Protein AF-A0A2V2WV82-F1 (afdb_monomer_lite)

InterPro domains:
  IPR016574 Nicalin [PTHR31826] (15-472)

Radius of gyration: 30.74 Å; chains: 1; bounding box: 104×44×92 Å

Foldseek 3Di:
DDPVVVVVVVVDPDQEEEAADELADCVVLVVCLVDVLPDDDPHYYHYDHCPDPQVVVVVVCVVPDDPQWDKDKDWFDDPVRFAWDKDLWFKKKKKKKKKWFFEPPDDPPDQAAEEEEEFELAAQGPFLQAQFLFSLLSVLLLLLLLLVVLVVSLVLLPPPPPVPDDDRDGIHMYMYMYIHCQLQVPVSVLVVVVPDDPVVLVSYLEYEYEHALFDDPCPADDVPPPDPDDDLAAEKEKEAEPQLCPDPSVVVLVVLLVVLCVVLRHRYDYDYDHDDPVDSHDQGPNVSVVVVPRHYIYMHSYPDGDSSSNNGRSHNQDDCVLVVVVPPDPPVDQPSRLVSSLSVSLSVSQSSCVSSVHDRPPDPDRPPCSSVSSVVSSNLSSVFSCHRLAPSRPRVVVNSVVSQVSSCVSNVVRVPGPRMDMDIDMDIDIDRRPPDIDIDDSDIDMDMDIDGHPVVVVVVVVVVVVVVLVVCCVPPNDVVSCCVPPVVPDPDDDDDDD

pLDDT: mean 80.22, std 15.93, range [32.81, 98.56]

Organism: Trypanosoma cruzi (NCBI:txid5693)

Sequence (498 aa):
MTTGQWEMLQELPVRGIVVALSPVDTHNENFFQYYLARGIMRFPVYFLPQDGVAARRLTETLKTLNASEYAVISVGESEKAVAPVTSNAVMSISLYASLNFRPKGVKKSSEVPRVLITASFDTLGVAPSASTTGGASGVAAALELWRRFNAGASLMADSKGDETSEPPSLPFGFSVLLGNTARFNYVGTSKWIASREEGEIDQYQLVICLDELLLSDTDGDDPESENGNNNDATSLFMHADESFAKSPQFAVVKETAEATAARHGIALTVLSARTNYHHYDVQFEHEVLGHVQIPAVTFSSVRTYRVDQAFRGGRAPIPLSSINHTAGTISSKMPNILVALNRRVEFVYAFARAILGHSPANGTGAWVGSAAYMMGQLRHASELQRGPVFSEGAGSLKYAETLEAHMKSSAATFASRHAVSTSVSVSTFRLKLPGVVLLGPYDQVMSLFVSKTLIVELALLVVALVSVGIFALLEFGAEKTGRLLFDEFAPSLPGKEA

Secondary structure (DSSP, 8-state):
--HHHHHHHHHS--S-EEEEEPSS--HHHHHHHHHHTTS--SS-EEEEETTSHHHHHHHHHHHH--TT-EEEEEESSSHHHHSPEEE-EEEEEEEEEEEEE--TT--TTS---EEEEEEE----SS-TTS---TTHHHHHHHHHHHHHHHHHHHHHHHS---TTTSPPPPPEEEEEEEES-GGGTTHHHHHHHHTS-HHHHTTEEEEEEEE-----TTSSS-TT-------SSEEEEEEEEHHHHTSHHHHHHHHHHHHHHHHTTEEEEEEEE---TTSS---SHHHHHHHTT--EEEEES-SS--S-GGGTT--PPPPGGGTGGGSSS------HHHHHHHHHHHHHHHHHHHHTTPPP-TT----TTHHHHHHHHHHHHHHS---SSGGGGHHHHHHHHHHHHHHHHHHHTT--STTEEEEEEEEEEEEE-TT--EEE-----EEEEEE--HHHHHHHHHHHHHHHHHHHHHHH-HHHHHHHHHGGGS--------

Structure (mmCIF, N/CA/C/O backbone):
data_AF-A0A2V2WV82-F1
#
_entry.id   AF-A0A2V2WV82-F1
#
loop_
_atom_site.group_PDB
_atom_site.id
_atom_site.type_symbol
_atom_site.label_atom_id
_atom_site.label_alt_id
_atom_site.label_comp_id
_atom_site.label_asym_id
_atom_site.label_entity_id
_atom_site.label_seq_id
_atom_site.pdbx_PDB_ins_code
_atom_site.Cartn_x
_atom_site.Cartn_y
_atom_site.Cartn_z
_atom_site.occupancy
_atom_site.B_iso_or_equiv
_atom_site.auth_seq_id
_atom_site.auth_comp_id
_atom_site.auth_asym_id
_atom_site.auth_atom_id
_atom_site.pdbx_PDB_model_num
ATOM 1 N N . MET A 1 1 ? 1.820 -11.646 -24.074 1.00 72.81 1 MET A N 1
ATOM 2 C CA . MET A 1 1 ? 2.923 -12.618 -24.261 1.00 72.81 1 MET A CA 1
ATOM 3 C C . MET A 1 1 ? 2.484 -13.961 -23.688 1.00 72.81 1 MET A C 1
ATOM 5 O O . MET A 1 1 ? 1.924 -13.950 -22.598 1.00 72.81 1 MET A O 1
ATOM 9 N N . THR A 1 2 ? 2.676 -15.082 -24.381 1.00 82.44 2 THR A N 1
ATOM 10 C CA . THR A 1 2 ? 2.452 -16.437 -23.830 1.00 82.44 2 THR A CA 1
ATOM 11 C C . THR A 1 2 ? 3.776 -17.110 -23.459 1.00 82.44 2 THR A C 1
ATOM 13 O O . THR A 1 2 ? 4.836 -16.680 -23.914 1.00 82.44 2 THR A O 1
ATOM 16 N N . THR A 1 3 ? 3.732 -18.186 -22.666 1.00 80.94 3 THR A N 1
ATOM 17 C CA . THR A 1 3 ? 4.928 -18.972 -22.301 1.00 80.94 3 THR A CA 1
ATOM 18 C C . THR A 1 3 ? 5.682 -19.489 -23.526 1.00 80.94 3 THR A C 1
ATOM 20 O O . THR A 1 3 ? 6.889 -19.294 -23.614 1.00 80.94 3 THR A O 1
ATOM 23 N N . GLY A 1 4 ? 4.979 -20.026 -24.529 1.00 83.75 4 GLY A N 1
ATOM 24 C CA . GLY A 1 4 ? 5.619 -20.477 -25.770 1.00 83.75 4 GLY A CA 1
ATOM 25 C C . GLY A 1 4 ? 6.266 -19.335 -26.565 1.00 83.75 4 GLY A C 1
ATOM 26 O O . GLY A 1 4 ? 7.372 -19.484 -27.072 1.00 83.75 4 GLY A O 1
ATOM 27 N N . GLN A 1 5 ? 5.631 -18.155 -26.623 1.00 84.94 5 GLN A N 1
ATOM 28 C CA . GLN A 1 5 ? 6.236 -16.973 -27.260 1.00 84.94 5 GLN A CA 1
ATOM 29 C C . GLN A 1 5 ? 7.512 -16.523 -26.542 1.00 84.94 5 GLN A C 1
ATOM 31 O O . GLN A 1 5 ? 8.455 -16.068 -27.184 1.00 84.94 5 GLN A O 1
ATOM 36 N N . TRP A 1 6 ? 7.535 -16.639 -25.217 1.00 84.38 6 TRP A N 1
ATOM 37 C CA . TRP A 1 6 ? 8.693 -16.305 -24.403 1.00 84.38 6 TRP A CA 1
ATOM 38 C C . TRP A 1 6 ? 9.858 -17.267 -24.619 1.00 84.38 6 TRP A C 1
ATOM 40 O O . TRP A 1 6 ? 10.980 -16.811 -24.823 1.00 84.38 6 TRP A O 1
ATOM 50 N N . GLU A 1 7 ? 9.594 -18.572 -24.646 1.00 84.12 7 GLU A N 1
ATOM 51 C CA . GLU A 1 7 ? 10.600 -19.596 -24.949 1.00 84.12 7 GLU A CA 1
ATOM 52 C C . GLU A 1 7 ? 11.197 -19.390 -26.344 1.00 84.12 7 GLU A C 1
ATOM 54 O O . GLU A 1 7 ? 12.414 -19.279 -26.477 1.00 84.12 7 GLU A O 1
ATOM 59 N N . MET A 1 8 ? 10.353 -19.192 -27.363 1.00 85.81 8 MET A N 1
ATOM 60 C CA . MET A 1 8 ? 10.815 -18.875 -28.720 1.00 85.81 8 MET A CA 1
ATOM 61 C C . MET A 1 8 ? 11.674 -17.608 -28.760 1.00 85.81 8 MET A C 1
ATOM 63 O O . MET A 1 8 ? 12.677 -17.548 -29.466 1.00 85.81 8 MET A O 1
ATOM 67 N N . LEU A 1 9 ? 11.294 -16.574 -28.008 1.00 85.12 9 LEU A N 1
ATOM 68 C CA . LEU A 1 9 ? 12.052 -15.330 -27.965 1.00 85.12 9 LEU A CA 1
ATOM 69 C C . LEU A 1 9 ? 13.426 -15.534 -27.309 1.00 85.12 9 LEU A C 1
ATOM 71 O O . LEU A 1 9 ? 14.401 -14.942 -27.768 1.00 85.12 9 LEU A O 1
ATOM 75 N N . GLN A 1 10 ? 13.529 -16.395 -26.291 1.00 82.75 10 GLN A N 1
ATOM 76 C CA . GLN A 1 10 ? 14.809 -16.751 -25.671 1.00 82.75 10 GLN A CA 1
ATOM 77 C C . GLN A 1 10 ? 15.756 -17.523 -26.601 1.00 82.75 10 GLN A C 1
ATOM 79 O O . GLN A 1 10 ? 16.967 -17.490 -26.378 1.00 82.75 10 GLN A O 1
ATOM 84 N N . GLU A 1 11 ? 15.231 -18.205 -27.621 1.00 86.00 11 GLU A N 1
ATOM 85 C CA . GLU A 1 11 ? 16.030 -18.915 -28.631 1.00 86.00 11 GLU A CA 1
ATOM 86 C C . GLU A 1 11 ? 16.573 -17.990 -29.730 1.00 86.00 11 GLU A C 1
ATOM 88 O O . GLU A 1 11 ? 17.559 -18.313 -30.397 1.00 86.00 11 GLU A O 1
ATOM 93 N N . LEU A 1 12 ? 15.957 -16.821 -29.922 1.00 86.94 12 LEU A N 1
ATOM 94 C CA . LEU A 1 12 ? 16.414 -15.828 -30.888 1.00 86.94 12 LEU A CA 1
ATOM 95 C C . LEU A 1 12 ? 17.657 -15.076 -30.364 1.00 86.94 12 LEU A C 1
ATOM 97 O O . LEU A 1 12 ? 17.810 -14.892 -29.155 1.00 86.94 12 LEU A O 1
ATOM 101 N N . PRO A 1 13 ? 18.538 -14.561 -31.249 1.00 86.62 13 PRO A N 1
ATOM 102 C CA . PRO A 1 13 ? 19.720 -13.777 -30.869 1.00 86.62 13 PRO A CA 1
ATOM 103 C C . PRO A 1 13 ? 19.347 -12.343 -30.434 1.00 86.62 13 PRO A C 1
ATOM 105 O O . PRO A 1 13 ? 19.833 -11.347 -30.977 1.00 86.62 13 PRO A O 1
ATOM 108 N N . VAL A 1 14 ? 18.438 -12.230 -29.466 1.00 85.38 14 VAL A N 1
ATOM 109 C CA . VAL A 1 14 ? 17.887 -10.977 -28.950 1.00 85.38 14 VAL A CA 1
ATOM 110 C C . VAL A 1 14 ? 18.873 -10.351 -27.965 1.00 85.38 14 VAL A C 1
ATOM 112 O O . VAL A 1 14 ? 19.308 -10.988 -27.009 1.00 85.38 14 VAL A O 1
ATOM 115 N N . ARG A 1 15 ? 19.215 -9.074 -28.180 1.00 84.81 15 ARG A N 1
ATOM 116 C CA . ARG A 1 15 ? 20.082 -8.302 -27.266 1.00 84.81 15 ARG A CA 1
ATOM 117 C C . ARG A 1 15 ? 19.323 -7.615 -26.127 1.00 84.81 15 ARG A C 1
ATOM 119 O O . ARG A 1 15 ? 19.947 -7.153 -25.181 1.00 84.81 15 ARG A O 1
ATOM 126 N N . GLY A 1 16 ? 17.999 -7.536 -26.220 1.00 86.56 16 GLY A N 1
ATOM 127 C CA . GLY A 1 16 ? 17.115 -6.946 -25.220 1.00 86.56 16 GLY A CA 1
ATOM 128 C C . GLY A 1 16 ? 15.677 -6.878 -25.724 1.00 86.56 16 GLY A C 1
ATOM 129 O O . GLY A 1 16 ? 15.434 -6.969 -26.928 1.00 86.56 16 GLY A O 1
ATOM 130 N N . ILE A 1 17 ? 14.726 -6.715 -24.806 1.00 87.56 17 ILE A N 1
ATOM 131 C CA . ILE A 1 17 ? 13.298 -6.597 -25.131 1.00 87.56 17 ILE A CA 1
ATOM 132 C C . ILE A 1 17 ? 12.782 -5.251 -24.665 1.00 87.56 17 ILE A C 1
ATOM 134 O O . ILE A 1 17 ? 13.099 -4.807 -23.566 1.00 87.56 17 ILE A O 1
ATOM 138 N N . VAL A 1 18 ? 11.922 -4.647 -25.476 1.00 87.62 18 VAL A N 1
ATOM 139 C CA . VAL A 1 18 ? 11.104 -3.509 -25.072 1.00 87.62 18 VAL A CA 1
ATOM 140 C C . VAL A 1 18 ? 9.661 -3.974 -24.900 1.00 87.62 18 VAL A C 1
ATOM 142 O O . VAL A 1 18 ? 9.064 -4.524 -25.823 1.00 87.62 18 VAL A O 1
ATOM 145 N N . VAL A 1 19 ? 9.107 -3.762 -23.711 1.00 87.31 19 VAL A N 1
ATOM 146 C CA . VAL A 1 19 ? 7.766 -4.191 -23.314 1.00 87.31 19 VAL A CA 1
ATOM 147 C C . VAL A 1 19 ? 6.905 -2.957 -23.100 1.00 87.31 19 VAL A C 1
ATOM 149 O O . VAL A 1 19 ? 7.187 -2.141 -22.225 1.00 87.31 19 VAL A O 1
ATOM 152 N N . ALA A 1 20 ? 5.832 -2.831 -23.875 1.00 82.62 20 ALA A N 1
ATOM 153 C CA . ALA A 1 20 ? 4.812 -1.826 -23.615 1.00 82.62 20 ALA A CA 1
ATOM 154 C C . ALA A 1 20 ? 3.900 -2.295 -22.468 1.00 82.62 20 ALA A C 1
ATOM 156 O O . ALA A 1 20 ? 3.264 -3.348 -22.564 1.00 82.62 20 ALA A O 1
ATOM 157 N N . LEU A 1 21 ? 3.844 -1.511 -21.394 1.00 81.25 21 LEU A N 1
ATOM 158 C CA . LEU A 1 21 ? 2.928 -1.687 -20.274 1.00 81.25 21 LEU A CA 1
ATOM 159 C C . LEU A 1 21 ? 1.636 -0.939 -20.567 1.00 81.25 21 LEU A C 1
ATOM 161 O O . LEU A 1 21 ? 1.647 0.281 -20.750 1.00 81.25 21 LEU A O 1
ATOM 165 N N . SER A 1 22 ? 0.529 -1.670 -20.638 1.00 75.31 22 SER A N 1
ATOM 166 C CA . SER A 1 22 ? -0.766 -1.062 -20.893 1.00 75.31 22 SER A CA 1
ATOM 167 C C . SER A 1 22 ? -1.314 -0.403 -19.628 1.00 75.31 22 SER A C 1
ATOM 169 O O . SER A 1 22 ? -1.215 -0.986 -18.550 1.00 75.31 22 SER A O 1
ATOM 171 N N . PRO A 1 23 ? -1.956 0.773 -19.735 1.00 66.50 23 PRO A N 1
ATOM 172 C CA . PRO A 1 23 ? -2.660 1.366 -18.605 1.00 66.50 23 PRO A CA 1
ATOM 173 C C . PRO A 1 23 ? -3.958 0.624 -18.253 1.00 66.50 23 PRO A C 1
ATOM 175 O O . PRO A 1 23 ? -4.566 0.948 -17.240 1.00 66.50 23 PRO A O 1
ATOM 178 N N . VAL A 1 24 ? -4.415 -0.319 -19.087 1.00 68.62 24 VAL A N 1
ATOM 179 C CA . VAL A 1 24 ? -5.686 -1.043 -18.899 1.00 68.62 24 VAL A CA 1
ATOM 180 C C . VAL A 1 24 ? -5.527 -2.562 -18.854 1.00 68.62 24 VAL A C 1
ATOM 182 O O . VAL A 1 24 ? -6.368 -3.231 -18.265 1.00 68.62 24 VAL A O 1
ATOM 185 N N . ASP A 1 25 ? -4.463 -3.097 -19.453 1.00 74.75 25 ASP A N 1
ATOM 186 C CA . ASP A 1 25 ? -4.185 -4.532 -19.529 1.00 74.75 25 ASP A CA 1
ATOM 187 C C . ASP A 1 25 ? -2.906 -4.891 -18.752 1.00 74.75 25 ASP A C 1
ATOM 189 O O . ASP A 1 25 ? -1.791 -4.511 -19.120 1.00 74.75 25 ASP A O 1
ATOM 193 N N . THR A 1 26 ? -3.069 -5.650 -17.669 1.00 74.12 26 THR A N 1
ATOM 194 C CA . THR A 1 26 ? -1.971 -6.108 -16.808 1.00 74.12 26 THR A CA 1
ATOM 195 C C . THR A 1 26 ? -1.342 -7.420 -17.272 1.00 74.12 26 THR A C 1
ATOM 197 O O . THR A 1 26 ? -0.397 -7.882 -16.637 1.00 74.12 26 THR A O 1
ATOM 200 N N . HIS A 1 27 ? -1.790 -8.025 -18.381 1.00 78.69 27 HIS A N 1
ATOM 201 C CA . HIS A 1 27 ? -1.324 -9.342 -18.835 1.00 78.69 27 HIS A CA 1
ATOM 202 C C . HIS A 1 27 ? 0.199 -9.423 -18.960 1.00 78.69 27 HIS A C 1
ATOM 204 O O . HIS A 1 27 ? 0.832 -10.325 -18.416 1.00 78.69 27 HIS A O 1
ATOM 210 N N . ASN A 1 28 ? 0.812 -8.464 -19.662 1.00 80.12 28 ASN A N 1
ATOM 211 C CA . ASN A 1 28 ? 2.266 -8.448 -19.830 1.00 80.12 28 ASN A CA 1
ATOM 212 C C . ASN A 1 28 ? 2.986 -8.176 -18.506 1.00 80.12 28 ASN A C 1
ATOM 214 O O . ASN A 1 28 ? 4.024 -8.777 -18.255 1.00 80.12 28 ASN A O 1
ATOM 218 N N . GLU A 1 29 ? 2.443 -7.297 -17.664 1.00 80.12 29 GLU A N 1
ATOM 219 C CA . GLU A 1 29 ? 3.012 -7.026 -16.348 1.00 80.12 29 GLU A CA 1
ATOM 220 C C . GLU A 1 29 ? 3.033 -8.311 -15.509 1.00 80.12 29 GLU A C 1
ATOM 222 O O . GLU A 1 29 ? 4.116 -8.776 -15.164 1.00 80.12 29 GLU A O 1
ATOM 227 N N . ASN A 1 30 ? 1.880 -8.955 -15.311 1.00 79.25 30 ASN A N 1
ATOM 228 C CA . ASN A 1 30 ? 1.734 -10.218 -14.578 1.00 79.25 30 ASN A CA 1
ATOM 229 C C . ASN A 1 30 ? 2.634 -11.331 -15.137 1.00 79.25 30 ASN A C 1
ATOM 231 O O . ASN A 1 30 ? 3.265 -12.070 -14.379 1.00 79.25 30 ASN A O 1
ATOM 235 N N . PHE A 1 31 ? 2.729 -11.433 -16.466 1.00 82.44 31 PHE A N 1
ATOM 236 C CA . PHE A 1 31 ? 3.629 -12.371 -17.129 1.00 82.44 31 PHE A CA 1
ATOM 237 C C . PHE A 1 31 ? 5.082 -12.135 -16.700 1.00 82.44 31 PHE A C 1
ATOM 239 O O . PHE A 1 31 ? 5.754 -13.053 -16.235 1.00 82.44 31 PHE A O 1
ATOM 246 N N . PHE A 1 32 ? 5.578 -10.900 -16.800 1.00 84.62 32 PHE A N 1
ATOM 247 C CA . PHE A 1 32 ? 6.957 -10.602 -16.423 1.00 84.62 32 PHE A CA 1
ATOM 248 C C . PHE A 1 32 ? 7.200 -10.706 -14.915 1.00 84.62 32 PHE A C 1
ATOM 250 O O . PHE A 1 32 ? 8.285 -11.144 -14.541 1.00 84.62 32 PHE A O 1
ATOM 257 N N . GLN A 1 33 ? 6.217 -10.402 -14.059 1.00 82.06 33 GLN A N 1
ATOM 258 C CA . GLN A 1 33 ? 6.317 -10.639 -12.610 1.00 82.06 33 GLN A CA 1
ATOM 259 C C . GLN A 1 33 ? 6.605 -12.117 -12.323 1.00 82.06 33 GLN A C 1
ATOM 261 O O . GLN A 1 33 ? 7.569 -12.439 -11.629 1.00 82.06 33 GLN A O 1
ATOM 266 N N . TYR A 1 34 ? 5.835 -13.022 -12.941 1.00 79.88 34 TYR A N 1
ATOM 267 C CA . TYR A 1 34 ? 5.984 -14.470 -12.777 1.00 79.88 34 TYR A CA 1
ATOM 268 C C . TYR A 1 34 ? 7.402 -14.964 -13.116 1.00 79.88 34 TYR A C 1
ATOM 270 O O . TYR A 1 34 ? 7.961 -15.778 -12.375 1.00 79.88 34 TYR A O 1
ATOM 278 N N . TYR A 1 35 ? 7.980 -14.498 -14.231 1.00 81.31 35 TYR A N 1
ATOM 279 C CA . TYR A 1 35 ? 9.305 -14.942 -14.686 1.00 81.31 35 TYR A CA 1
ATOM 280 C C . TYR A 1 35 ? 10.449 -14.263 -13.930 1.00 81.31 35 TYR A C 1
ATOM 282 O O . TYR A 1 35 ? 11.394 -14.944 -13.529 1.00 81.31 35 TYR A O 1
ATOM 290 N N . LEU A 1 36 ? 10.357 -12.950 -13.689 1.00 81.88 36 LEU A N 1
ATOM 291 C CA . LEU A 1 36 ? 11.377 -12.191 -12.957 1.00 81.88 36 LEU A CA 1
ATOM 292 C C . LEU A 1 36 ? 11.488 -12.633 -11.495 1.00 81.88 36 LEU A C 1
ATOM 294 O O . LEU A 1 36 ? 12.580 -12.609 -10.935 1.00 81.88 36 LEU A O 1
ATOM 298 N N . ALA A 1 37 ? 10.390 -13.086 -10.888 1.00 79.31 37 ALA A N 1
ATOM 299 C CA . ALA A 1 37 ? 10.399 -13.608 -9.526 1.00 79.31 37 ALA A CA 1
ATOM 300 C C . ALA A 1 37 ? 11.091 -14.975 -9.387 1.00 79.31 37 ALA A C 1
ATOM 302 O O . ALA A 1 37 ? 11.467 -15.354 -8.281 1.00 79.31 37 ALA A O 1
ATOM 303 N N . ARG A 1 38 ? 11.243 -15.743 -10.477 1.00 78.25 38 ARG A N 1
ATOM 304 C CA . ARG A 1 38 ? 11.698 -17.146 -10.418 1.00 78.25 38 ARG A CA 1
ATOM 305 C C . ARG A 1 38 ? 12.994 -17.440 -11.164 1.00 78.25 38 ARG A C 1
ATOM 307 O O . ARG A 1 38 ? 13.481 -18.568 -11.093 1.00 78.25 38 ARG A O 1
ATOM 314 N N . GLY A 1 39 ? 13.556 -16.475 -11.884 1.00 77.25 39 GLY A N 1
ATOM 315 C CA . GLY A 1 39 ? 14.720 -16.732 -12.721 1.00 77.25 39 GLY A CA 1
ATOM 316 C C . GLY A 1 39 ? 15.548 -15.500 -13.044 1.00 77.25 39 GLY A C 1
ATOM 317 O O . GLY A 1 39 ? 15.113 -14.359 -12.919 1.00 77.25 39 GLY A O 1
ATOM 318 N N . ILE A 1 40 ? 16.773 -15.763 -13.496 1.00 78.31 40 ILE A N 1
ATOM 319 C CA . ILE A 1 40 ? 17.687 -14.742 -14.002 1.00 78.31 40 ILE A CA 1
ATOM 320 C C . ILE A 1 40 ? 17.415 -14.548 -15.493 1.00 78.31 40 ILE A C 1
ATOM 322 O O . ILE A 1 40 ? 17.443 -15.501 -16.276 1.00 78.31 40 ILE A O 1
ATOM 326 N N . MET A 1 41 ? 17.194 -13.301 -15.893 1.00 77.81 41 MET A N 1
ATOM 327 C CA . MET A 1 41 ? 17.006 -12.928 -17.292 1.00 77.81 41 MET A CA 1
ATOM 328 C C . MET A 1 41 ? 18.359 -12.812 -17.992 1.00 77.81 41 MET A C 1
ATOM 330 O O . MET A 1 41 ? 19.281 -12.187 -17.473 1.00 77.81 41 MET A O 1
ATOM 334 N N . ARG A 1 42 ? 18.480 -13.404 -19.184 1.00 79.62 42 ARG A N 1
ATOM 335 C CA . ARG A 1 42 ? 19.740 -13.426 -19.955 1.00 79.62 42 ARG A CA 1
ATOM 336 C C . ARG A 1 42 ? 20.003 -12.149 -20.751 1.00 79.62 42 ARG A C 1
ATOM 338 O O . ARG A 1 42 ? 21.122 -11.928 -21.198 1.00 79.62 42 ARG A O 1
ATOM 345 N N . PHE A 1 43 ? 18.980 -11.330 -20.938 1.00 82.56 43 PHE A N 1
ATOM 346 C CA . PHE A 1 43 ? 19.036 -10.061 -21.651 1.00 82.56 43 PHE A CA 1
ATOM 347 C C . PHE A 1 43 ? 18.198 -9.019 -20.894 1.00 82.56 43 PHE A C 1
ATOM 349 O O . PHE A 1 43 ? 17.283 -9.389 -20.149 1.00 82.56 43 PHE A O 1
ATOM 356 N N . PRO A 1 44 ? 18.490 -7.719 -21.061 1.00 83.38 44 PRO A N 1
ATOM 357 C CA . PRO A 1 44 ? 17.726 -6.656 -20.425 1.00 83.38 44 PRO A CA 1
ATOM 358 C C . PRO A 1 44 ? 16.289 -6.586 -20.958 1.00 83.38 44 PRO A C 1
ATOM 360 O O . PRO A 1 44 ? 16.032 -6.775 -22.151 1.00 83.38 44 PRO A O 1
ATOM 363 N N . VAL A 1 45 ? 15.357 -6.272 -20.058 1.00 86.69 45 VAL A N 1
ATOM 364 C CA . VAL A 1 45 ? 13.951 -6.000 -20.374 1.00 86.69 45 VAL A CA 1
ATOM 365 C C . VAL A 1 45 ? 13.643 -4.560 -19.992 1.00 86.69 45 VAL A C 1
ATOM 367 O O . VAL A 1 45 ? 13.791 -4.169 -18.838 1.00 86.69 45 VAL A O 1
ATOM 370 N N . TYR A 1 46 ? 13.222 -3.772 -20.973 1.00 87.06 46 TYR A N 1
ATOM 371 C CA . TYR A 1 46 ? 12.899 -2.362 -20.822 1.00 87.06 46 TYR A CA 1
ATOM 372 C C . TYR A 1 46 ? 11.389 -2.181 -20.854 1.00 87.06 46 TYR A C 1
ATOM 374 O O . TYR A 1 46 ? 10.740 -2.527 -21.839 1.00 87.06 46 TYR A O 1
ATOM 382 N N . PHE A 1 47 ? 10.828 -1.611 -19.795 1.00 87.38 47 PHE A N 1
ATOM 383 C CA . PHE A 1 47 ? 9.401 -1.332 -19.711 1.00 87.38 47 PHE A CA 1
ATOM 384 C C . PHE A 1 47 ? 9.104 0.097 -20.161 1.00 87.38 47 PHE A C 1
ATOM 386 O O . PHE A 1 47 ? 9.746 1.048 -19.718 1.00 87.38 47 PHE A O 1
ATOM 393 N N . LEU A 1 48 ? 8.113 0.252 -21.037 1.00 86.75 48 LEU A N 1
ATOM 394 C CA . LEU A 1 48 ? 7.628 1.539 -21.523 1.00 86.75 48 LEU A CA 1
ATOM 395 C C . LEU A 1 48 ? 6.132 1.666 -21.236 1.00 86.75 48 LEU A C 1
ATOM 397 O O . LEU A 1 48 ? 5.381 0.780 -21.635 1.00 86.75 48 LEU A O 1
ATOM 401 N N . PRO A 1 49 ? 5.656 2.771 -20.646 1.00 83.00 49 PRO A N 1
ATOM 402 C CA . PRO A 1 49 ? 4.225 3.059 -20.608 1.00 83.00 49 PRO A CA 1
ATOM 403 C C . PRO A 1 49 ? 3.670 3.144 -22.038 1.00 83.00 49 PRO A C 1
ATOM 405 O O . PRO A 1 49 ? 4.204 3.899 -22.856 1.00 83.00 49 PRO A O 1
ATOM 408 N N . GLN A 1 50 ? 2.629 2.371 -22.360 1.00 80.19 50 GLN A N 1
ATOM 409 C CA . GLN A 1 50 ? 2.055 2.268 -23.711 1.00 80.19 50 GLN A CA 1
ATOM 410 C C . GLN A 1 50 ? 1.526 3.616 -24.232 1.00 80.19 50 GLN A C 1
ATOM 412 O O . GLN A 1 50 ? 1.614 3.909 -25.423 1.00 80.19 50 GLN A O 1
ATOM 417 N N . ASP A 1 51 ? 0.991 4.445 -23.342 1.00 76.56 51 ASP A N 1
ATOM 418 C CA . ASP A 1 51 ? 0.516 5.808 -23.597 1.00 76.56 51 ASP A CA 1
ATOM 419 C C . ASP A 1 51 ? 1.641 6.866 -23.558 1.00 76.56 51 ASP A C 1
ATOM 421 O O . ASP A 1 51 ? 1.467 8.023 -23.975 1.00 76.56 51 ASP A O 1
ATOM 425 N N . GLY A 1 52 ? 2.834 6.457 -23.129 1.00 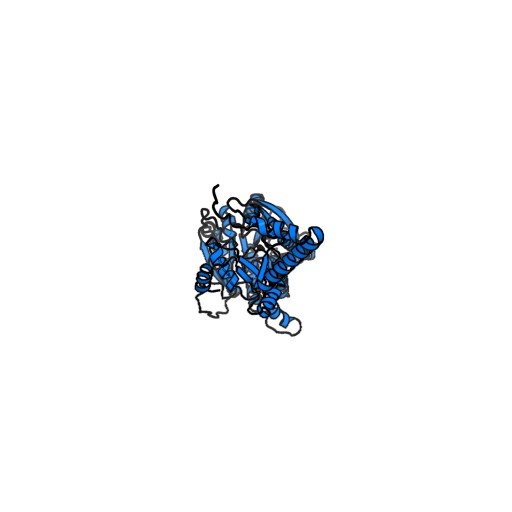80.56 52 GLY A N 1
ATOM 426 C CA . GLY A 1 52 ? 4.025 7.283 -23.050 1.00 80.56 52 GLY A CA 1
ATOM 427 C C . GLY A 1 52 ? 4.495 7.803 -24.410 1.00 80.56 52 GLY A C 1
ATOM 428 O O . GLY A 1 52 ? 4.301 7.196 -25.466 1.00 80.56 52 GLY A O 1
ATOM 429 N N . VAL A 1 53 ? 5.176 8.952 -24.386 1.00 84.88 53 VAL A N 1
ATOM 430 C CA . VAL A 1 53 ? 5.755 9.581 -25.590 1.00 84.88 53 VAL A CA 1
ATOM 431 C C . VAL A 1 53 ? 6.736 8.635 -26.293 1.00 84.88 53 VAL A C 1
ATOM 433 O O . VAL A 1 53 ? 6.737 8.546 -27.519 1.00 84.88 53 VAL A O 1
ATOM 436 N N . ALA A 1 54 ? 7.536 7.898 -25.519 1.00 83.50 54 ALA A N 1
ATOM 437 C CA . ALA A 1 54 ? 8.501 6.923 -26.020 1.00 83.50 54 ALA A CA 1
ATOM 438 C C . ALA A 1 54 ? 7.828 5.773 -26.793 1.00 83.50 54 ALA A C 1
ATOM 440 O O . ALA A 1 54 ? 8.235 5.473 -27.915 1.00 83.50 54 ALA A O 1
ATOM 441 N N . ALA A 1 55 ? 6.767 5.176 -26.238 1.00 85.06 55 ALA A N 1
ATOM 442 C CA . ALA A 1 55 ? 6.034 4.087 -26.885 1.00 85.06 55 ALA A CA 1
ATOM 443 C C . ALA A 1 55 ? 5.332 4.544 -28.175 1.00 85.06 55 ALA A C 1
ATOM 445 O O . ALA A 1 55 ? 5.377 3.839 -29.187 1.00 85.06 55 ALA A O 1
ATOM 446 N N . ARG A 1 56 ? 4.746 5.752 -28.175 1.00 86.94 56 ARG A N 1
ATOM 447 C CA . ARG A 1 56 ? 4.144 6.350 -29.380 1.00 86.94 56 ARG A CA 1
ATOM 448 C C . ARG A 1 56 ? 5.173 6.570 -30.485 1.00 86.94 56 ARG A C 1
ATOM 450 O O . ARG A 1 56 ? 4.964 6.087 -31.594 1.00 86.94 56 ARG A O 1
ATOM 457 N N . ARG A 1 57 ? 6.317 7.186 -30.166 1.00 87.44 57 ARG A N 1
ATOM 458 C CA . ARG A 1 57 ? 7.420 7.389 -31.125 1.00 87.44 57 ARG A CA 1
ATOM 459 C C . ARG A 1 57 ? 7.956 6.075 -31.687 1.00 87.44 57 ARG A C 1
ATOM 461 O O . ARG A 1 57 ? 8.202 5.989 -32.888 1.00 87.44 57 ARG A O 1
ATOM 468 N N . LEU A 1 58 ? 8.119 5.054 -30.841 1.00 88.12 58 LEU A N 1
ATOM 469 C CA . LEU A 1 58 ? 8.546 3.723 -31.279 1.00 88.12 58 LEU A CA 1
ATOM 470 C C . LEU A 1 58 ? 7.533 3.112 -32.249 1.00 88.12 58 LEU A C 1
ATOM 472 O O . LEU A 1 58 ? 7.908 2.665 -33.327 1.00 88.12 58 LEU A O 1
ATOM 476 N N . THR A 1 59 ? 6.249 3.159 -31.899 1.00 88.56 59 THR A N 1
ATOM 477 C CA . THR A 1 59 ? 5.168 2.627 -32.738 1.00 88.56 59 THR A CA 1
ATOM 478 C C . THR A 1 59 ? 5.084 3.345 -34.084 1.00 88.56 59 THR A C 1
ATOM 480 O O . THR A 1 59 ? 4.937 2.699 -35.117 1.00 88.56 59 THR A O 1
ATOM 483 N N . GLU A 1 60 ? 5.174 4.675 -34.088 1.00 89.00 60 GLU A N 1
ATOM 484 C CA . GLU A 1 60 ? 5.175 5.486 -35.310 1.00 89.00 60 GLU A CA 1
ATOM 485 C C . GLU A 1 60 ? 6.378 5.153 -36.192 1.00 89.00 60 GLU A C 1
ATOM 487 O O . GLU A 1 60 ? 6.202 4.869 -37.373 1.00 89.00 60 GLU A O 1
ATOM 492 N N . THR A 1 61 ? 7.574 5.082 -35.606 1.00 88.19 61 THR A N 1
ATOM 493 C CA . THR A 1 61 ? 8.802 4.755 -36.340 1.00 88.19 61 THR A CA 1
ATOM 494 C C . THR A 1 61 ? 8.721 3.368 -36.963 1.00 88.19 61 THR A C 1
ATOM 496 O O . THR A 1 61 ? 9.000 3.220 -38.148 1.00 88.19 61 THR A O 1
ATOM 499 N N . LEU A 1 62 ? 8.275 2.359 -36.206 1.00 88.88 62 LEU A N 1
ATOM 500 C CA . LEU A 1 62 ? 8.124 0.993 -36.714 1.00 88.88 62 LEU A CA 1
ATOM 501 C C . LEU A 1 62 ? 7.129 0.903 -37.882 1.00 88.88 62 LEU A C 1
ATOM 503 O O . LEU A 1 62 ? 7.319 0.081 -38.772 1.00 88.88 62 LEU A O 1
ATOM 507 N N . LYS A 1 63 ? 6.093 1.754 -37.910 1.00 89.75 63 LYS A N 1
ATOM 508 C CA . LYS A 1 63 ? 5.125 1.822 -39.020 1.00 89.75 63 LYS A CA 1
ATOM 509 C C . LYS A 1 63 ? 5.687 2.490 -40.273 1.00 89.75 63 LYS A C 1
ATOM 511 O O . LYS A 1 63 ? 5.206 2.204 -41.364 1.00 89.75 63 LYS A O 1
ATOM 516 N N . THR A 1 64 ? 6.646 3.400 -40.119 1.00 88.50 64 THR A N 1
ATOM 517 C CA . THR A 1 64 ? 7.238 4.160 -41.231 1.00 88.50 64 THR A CA 1
ATOM 518 C C . THR A 1 64 ? 8.547 3.569 -41.751 1.00 88.50 64 THR A C 1
ATOM 520 O O . THR A 1 64 ? 9.093 4.101 -42.711 1.00 88.50 64 THR A O 1
ATOM 523 N N . LEU A 1 65 ? 9.070 2.511 -41.121 1.00 87.50 65 LEU A N 1
ATOM 524 C CA . LEU A 1 65 ? 10.300 1.850 -41.559 1.00 87.50 65 LEU A CA 1
ATOM 525 C C . LEU A 1 65 ? 10.113 1.206 -42.931 1.00 87.50 65 LEU A C 1
ATOM 527 O O . LEU A 1 65 ? 9.211 0.391 -43.140 1.00 87.50 65 LEU A O 1
ATOM 531 N N . ASN A 1 66 ? 11.018 1.526 -43.849 1.00 84.38 66 ASN A N 1
ATOM 532 C CA . ASN A 1 66 ? 11.120 0.813 -45.113 1.00 84.38 66 ASN A CA 1
ATOM 533 C C . ASN A 1 66 ? 11.779 -0.561 -44.907 1.00 84.38 66 ASN A C 1
ATOM 535 O O . ASN A 1 66 ? 12.521 -0.769 -43.951 1.00 84.38 66 ASN A O 1
ATOM 539 N N . ALA A 1 67 ? 11.584 -1.489 -45.851 1.00 80.44 67 ALA A N 1
ATOM 540 C CA . ALA A 1 67 ? 12.124 -2.854 -45.767 1.00 80.44 67 ALA A CA 1
ATOM 541 C C . ALA A 1 67 ? 13.663 -2.931 -45.634 1.00 80.44 67 ALA A C 1
ATOM 543 O O . ALA A 1 67 ? 14.196 -3.964 -45.240 1.00 80.44 67 ALA A O 1
ATOM 544 N N . SER A 1 68 ? 14.375 -1.857 -45.982 1.00 77.19 68 SER A N 1
ATOM 545 C CA . SER A 1 68 ? 15.833 -1.755 -45.902 1.00 77.19 68 SER A CA 1
ATOM 546 C C . SER A 1 68 ? 16.339 -0.996 -44.667 1.00 77.19 68 SER A C 1
ATOM 548 O O . SER A 1 68 ? 17.545 -0.889 -44.469 1.00 77.19 68 SER A O 1
ATOM 550 N N . GLU A 1 69 ? 15.455 -0.412 -43.862 1.00 81.69 69 GLU A N 1
ATOM 551 C CA . GLU A 1 69 ? 15.821 0.409 -42.706 1.00 81.69 69 GLU A CA 1
ATOM 552 C C . GLU A 1 69 ? 15.676 -0.371 -41.400 1.00 81.69 69 GLU A C 1
ATOM 554 O O . GLU A 1 69 ? 14.878 -1.302 -41.291 1.00 81.69 69 GLU A O 1
ATOM 559 N N . TYR A 1 70 ? 16.425 0.049 -40.379 1.00 82.62 70 TYR A N 1
ATOM 560 C CA . TYR A 1 70 ? 16.345 -0.543 -39.047 1.00 82.62 70 TYR A CA 1
ATOM 561 C C . TYR A 1 70 ? 16.156 0.545 -37.991 1.00 82.62 70 TYR A C 1
ATOM 563 O O . TYR A 1 70 ? 16.843 1.570 -37.999 1.00 82.62 70 TYR A O 1
ATOM 571 N N . ALA A 1 71 ? 15.242 0.308 -37.049 1.00 83.88 71 ALA A N 1
ATOM 572 C CA . ALA A 1 71 ? 15.150 1.116 -35.841 1.00 83.88 71 ALA A CA 1
ATOM 573 C C . ALA A 1 71 ? 16.246 0.701 -34.856 1.00 83.88 71 ALA A C 1
ATOM 575 O O . ALA A 1 71 ? 16.345 -0.461 -34.464 1.00 83.88 71 ALA A O 1
ATOM 576 N N . VAL A 1 72 ? 17.041 1.674 -34.429 1.00 84.94 72 VAL A N 1
ATOM 577 C CA . VAL A 1 72 ? 18.033 1.530 -33.369 1.00 84.94 72 VAL A CA 1
ATOM 578 C C . VAL A 1 72 ? 17.472 2.169 -32.110 1.00 84.94 72 VAL A C 1
ATOM 580 O O . VAL A 1 72 ? 17.178 3.366 -32.075 1.00 84.94 72 VAL A O 1
ATOM 583 N N . ILE A 1 73 ? 17.328 1.351 -31.074 1.00 86.25 73 ILE A N 1
ATOM 584 C CA . ILE A 1 73 ? 16.901 1.782 -29.747 1.00 86.25 73 ILE A CA 1
ATOM 585 C C . ILE A 1 73 ? 18.158 1.924 -28.896 1.00 86.25 73 ILE A C 1
ATOM 587 O O . ILE A 1 73 ? 18.869 0.947 -28.670 1.00 86.25 73 ILE A O 1
ATOM 591 N N . SER A 1 74 ? 18.428 3.140 -28.433 1.00 84.31 74 SER A N 1
ATOM 592 C CA . SER A 1 74 ? 19.448 3.414 -27.426 1.00 84.31 74 SER A CA 1
ATOM 593 C C . SER A 1 74 ? 18.762 3.695 -26.097 1.00 84.31 74 SER A C 1
ATOM 595 O O . SER A 1 74 ? 17.796 4.459 -26.045 1.00 84.31 74 SER A O 1
ATOM 597 N N . VAL A 1 75 ? 19.242 3.079 -25.023 1.00 81.12 75 VAL A N 1
ATOM 598 C CA . VAL A 1 75 ? 18.714 3.287 -23.674 1.00 81.12 75 VAL A CA 1
ATOM 599 C C . VAL A 1 75 ? 19.802 3.925 -22.827 1.00 81.12 75 VAL A C 1
ATOM 601 O O . VAL A 1 75 ? 20.907 3.399 -22.750 1.00 81.12 75 VAL A O 1
ATOM 604 N N . GLY A 1 76 ? 19.458 5.045 -22.198 1.00 76.00 76 GLY A N 1
ATOM 605 C CA . GLY A 1 76 ? 20.337 5.856 -21.372 1.00 76.00 76 GLY A CA 1
ATOM 606 C C . GLY A 1 76 ? 21.166 6.880 -22.140 1.00 76.00 76 GLY A C 1
ATOM 607 O O . GLY A 1 76 ? 21.330 6.815 -23.356 1.00 76.00 76 GLY A O 1
ATOM 608 N N . GLU A 1 77 ? 21.659 7.873 -21.402 1.00 77.06 77 GLU A N 1
ATOM 609 C CA . GLU A 1 77 ? 22.410 9.006 -21.958 1.00 77.06 77 GLU A CA 1
ATOM 610 C C . GLU A 1 77 ? 23.876 8.650 -22.258 1.00 77.06 77 GLU A C 1
ATOM 612 O O . GLU A 1 77 ? 24.469 9.163 -23.204 1.00 77.06 77 GLU A O 1
ATOM 617 N N . SER A 1 78 ? 24.473 7.755 -21.466 1.00 75.81 78 SER A N 1
ATOM 618 C CA . SER A 1 78 ? 25.846 7.270 -21.643 1.00 75.81 78 SER A CA 1
ATOM 619 C C . SER A 1 78 ? 26.041 5.914 -20.963 1.00 75.81 78 SER A C 1
ATOM 621 O O . SER A 1 78 ? 25.283 5.566 -20.060 1.00 75.81 78 SER A O 1
ATOM 623 N N . GLU A 1 79 ? 27.101 5.186 -21.326 1.00 77.31 79 GLU A N 1
ATOM 624 C CA . GLU A 1 79 ? 27.476 3.909 -20.692 1.00 77.31 79 GLU A CA 1
ATOM 625 C C . GLU A 1 79 ? 27.618 4.037 -19.164 1.00 77.31 79 GLU A C 1
ATOM 627 O O . GLU A 1 79 ? 27.135 3.198 -18.408 1.00 77.31 79 GLU A O 1
ATOM 632 N N . LYS A 1 80 ? 28.198 5.146 -18.688 1.00 77.19 80 LYS A N 1
ATOM 633 C CA . LYS A 1 80 ? 28.329 5.430 -17.253 1.00 77.19 80 LYS A CA 1
ATOM 634 C C . LYS A 1 80 ? 26.973 5.646 -16.572 1.00 77.19 80 LYS A C 1
ATOM 636 O O . LYS A 1 80 ? 26.826 5.294 -15.408 1.00 77.19 80 LYS A O 1
ATOM 641 N N . ALA A 1 81 ? 26.008 6.236 -17.277 1.00 75.06 81 ALA A N 1
ATOM 642 C CA . ALA A 1 81 ? 24.679 6.519 -16.741 1.00 75.06 81 ALA A CA 1
ATOM 643 C C . ALA A 1 81 ? 23.778 5.276 -16.676 1.00 75.06 81 ALA A C 1
ATOM 645 O O . ALA A 1 81 ? 22.846 5.269 -15.880 1.00 75.06 81 ALA A O 1
ATOM 646 N N . VAL A 1 82 ? 24.050 4.240 -17.480 1.00 75.06 82 VAL A N 1
ATOM 647 C CA . VAL A 1 82 ? 23.324 2.952 -17.456 1.00 75.06 82 VAL A CA 1
ATOM 648 C C . VAL A 1 82 ? 24.026 1.870 -16.644 1.00 75.06 82 VAL A C 1
ATOM 650 O O . VAL A 1 82 ? 23.443 0.812 -16.412 1.00 75.06 82 VAL A O 1
ATOM 653 N N . ALA A 1 83 ? 25.281 2.098 -16.249 1.00 77.25 83 ALA A N 1
ATOM 654 C CA . ALA A 1 83 ? 26.062 1.127 -15.501 1.00 77.25 83 ALA A CA 1
ATOM 655 C C . ALA A 1 83 ? 25.322 0.727 -14.208 1.00 77.25 83 ALA A C 1
ATOM 657 O O . ALA A 1 83 ? 24.873 1.615 -13.477 1.00 77.25 83 ALA A O 1
ATOM 658 N N . PRO A 1 84 ? 25.208 -0.581 -13.898 1.00 79.69 84 PRO A N 1
ATOM 659 C CA . PRO A 1 84 ? 24.524 -1.031 -12.696 1.00 79.69 84 PRO A CA 1
ATOM 660 C C . PRO A 1 84 ? 25.148 -0.428 -11.435 1.00 79.69 84 PRO A C 1
ATOM 662 O O . PRO A 1 84 ? 26.319 -0.664 -11.131 1.00 79.69 84 PRO A O 1
ATOM 665 N N . VAL A 1 85 ? 24.354 0.327 -10.679 1.00 82.75 85 VAL A N 1
ATOM 666 C CA . VAL A 1 85 ? 24.731 0.859 -9.369 1.00 82.75 85 VAL A CA 1
ATOM 667 C C . VAL A 1 85 ? 24.095 -0.014 -8.300 1.00 82.75 85 VAL A C 1
ATOM 669 O O . VAL A 1 85 ? 22.870 -0.131 -8.215 1.00 82.75 85 VAL A O 1
ATOM 672 N N . THR A 1 86 ? 24.938 -0.626 -7.472 1.00 85.75 86 THR A N 1
ATOM 673 C CA . THR A 1 86 ? 24.491 -1.430 -6.339 1.00 85.75 86 THR A CA 1
ATOM 674 C C . THR A 1 86 ? 24.106 -0.527 -5.171 1.00 85.75 86 THR A C 1
ATOM 676 O O . THR A 1 86 ? 24.870 0.332 -4.732 1.00 85.75 86 THR A O 1
ATOM 679 N N . SER A 1 87 ? 22.913 -0.743 -4.627 1.00 84.62 87 SER A N 1
ATOM 680 C CA . SER A 1 87 ? 22.479 -0.159 -3.360 1.00 84.62 87 SER A CA 1
ATOM 681 C C . SER A 1 87 ? 21.910 -1.254 -2.473 1.00 84.62 87 SER A C 1
ATOM 683 O O . SER A 1 87 ? 21.222 -2.156 -2.934 1.00 84.62 87 SER A O 1
ATOM 685 N N . ASN A 1 88 ? 22.170 -1.177 -1.177 1.00 86.12 88 ASN A N 1
ATOM 686 C CA . ASN A 1 88 ? 21.509 -2.012 -0.174 1.00 86.12 88 ASN A CA 1
ATOM 687 C C . ASN A 1 88 ? 20.630 -1.171 0.755 1.00 86.12 88 ASN A C 1
ATOM 689 O O . ASN A 1 88 ? 20.339 -1.585 1.876 1.00 86.12 88 ASN A O 1
ATOM 693 N N . ALA A 1 89 ? 20.265 0.040 0.329 1.00 88.06 89 ALA A N 1
ATOM 694 C CA . ALA A 1 89 ? 19.496 0.959 1.141 1.00 88.06 89 ALA A CA 1
ATOM 695 C C . ALA A 1 89 ? 18.338 1.589 0.371 1.00 88.06 89 ALA A C 1
ATOM 697 O O . ALA A 1 89 ? 18.480 1.948 -0.798 1.00 88.06 89 ALA A O 1
ATOM 698 N N . VAL A 1 90 ? 17.224 1.775 1.076 1.00 89.44 90 VAL A N 1
ATOM 699 C CA . VAL A 1 90 ? 16.022 2.467 0.593 1.00 89.44 90 VAL A CA 1
ATOM 700 C C . VAL A 1 90 ? 15.580 3.519 1.598 1.00 89.44 90 VAL A C 1
ATOM 702 O O . VAL A 1 90 ? 15.834 3.399 2.803 1.00 89.44 90 VAL A O 1
ATOM 705 N N . MET A 1 91 ? 14.916 4.564 1.113 1.00 90.56 91 MET A N 1
ATOM 706 C CA . MET A 1 91 ? 14.263 5.531 1.985 1.00 90.56 91 MET A CA 1
ATOM 707 C C . MET A 1 91 ? 12.915 4.970 2.441 1.00 90.56 91 MET A C 1
ATOM 709 O O . MET A 1 91 ? 11.974 4.849 1.657 1.00 90.56 91 MET A O 1
ATOM 713 N N . SER A 1 92 ? 12.828 4.646 3.727 1.00 93.12 92 SER A N 1
ATOM 714 C CA . SER A 1 92 ? 11.569 4.349 4.396 1.00 93.12 92 SER A CA 1
ATOM 715 C C . SER A 1 92 ? 10.872 5.637 4.765 1.00 93.12 92 SER A C 1
ATOM 717 O O . SER A 1 92 ? 11.490 6.544 5.320 1.00 93.12 92 SER A O 1
ATOM 719 N N . ILE A 1 93 ? 9.578 5.677 4.517 1.00 95.12 93 ILE A N 1
ATOM 720 C CA . ILE A 1 93 ? 8.687 6.773 4.843 1.00 95.12 93 ILE A CA 1
ATOM 721 C C . ILE A 1 93 ? 7.553 6.173 5.661 1.00 95.12 93 ILE A C 1
ATOM 723 O O . ILE A 1 93 ? 6.931 5.198 5.238 1.00 95.12 93 ILE A O 1
ATOM 727 N N . SER A 1 94 ? 7.301 6.757 6.825 1.00 95.69 94 SER A N 1
ATOM 728 C CA . SER A 1 94 ? 6.203 6.381 7.708 1.00 95.69 94 SER A CA 1
ATOM 729 C C . SER A 1 94 ? 5.392 7.629 8.021 1.00 95.69 94 SER A C 1
ATOM 731 O O . SER A 1 94 ? 5.900 8.560 8.653 1.00 95.69 94 SER A O 1
ATOM 733 N N . LEU A 1 95 ? 4.139 7.644 7.573 1.00 97.44 95 LEU A N 1
ATOM 734 C CA . LEU A 1 95 ? 3.143 8.630 7.967 1.00 97.44 95 LEU A CA 1
ATOM 735 C C . LEU A 1 95 ? 2.342 8.040 9.122 1.00 97.44 95 LEU A C 1
ATOM 737 O O . LEU A 1 95 ? 1.722 6.991 8.970 1.00 97.44 95 LEU A O 1
ATOM 741 N N . TYR A 1 96 ? 2.344 8.718 10.262 1.00 97.50 96 TYR A N 1
ATOM 742 C CA . TYR A 1 96 ? 1.570 8.327 11.430 1.00 97.50 96 TYR A CA 1
ATOM 743 C C . TYR A 1 96 ? 0.584 9.429 11.800 1.00 97.50 96 TYR A C 1
ATOM 745 O O . TYR A 1 96 ? 0.956 10.593 11.946 1.00 97.50 96 TYR A O 1
ATOM 753 N N . ALA A 1 97 ? -0.677 9.055 11.971 1.00 97.56 97 ALA A N 1
ATOM 754 C CA . ALA A 1 97 ? -1.717 9.922 12.490 1.00 97.56 97 ALA A CA 1
ATOM 755 C C . ALA A 1 97 ? -2.362 9.277 13.711 1.00 97.56 97 ALA A C 1
ATOM 757 O O . ALA A 1 97 ? -2.613 8.076 13.717 1.00 97.56 97 ALA A O 1
ATOM 758 N N . SER A 1 98 ? -2.654 10.070 14.735 1.00 95.88 98 SER A N 1
ATOM 759 C CA . SER A 1 98 ? -3.299 9.605 15.960 1.00 95.88 98 SER A CA 1
ATOM 760 C C . SER A 1 98 ? -4.414 10.559 16.346 1.00 95.88 98 SER A C 1
ATOM 762 O O . SER A 1 98 ? -4.211 11.768 16.429 1.00 95.88 98 SER A O 1
ATOM 764 N N . LEU A 1 99 ? -5.585 10.002 16.619 1.00 94.50 99 LEU A N 1
ATOM 765 C CA . LEU A 1 99 ? -6.758 10.654 17.180 1.00 94.50 99 LEU A CA 1
ATOM 766 C C . LEU A 1 99 ? -7.008 10.060 18.566 1.00 94.50 99 LEU A C 1
ATOM 768 O O . LEU A 1 99 ? -7.042 8.844 18.737 1.00 94.50 99 LEU A O 1
ATOM 772 N N . ASN A 1 100 ? -7.212 10.921 19.553 1.00 92.44 100 ASN A N 1
ATOM 773 C CA . ASN A 1 100 ? -7.580 10.547 20.910 1.00 92.44 100 ASN A CA 1
ATOM 774 C C . ASN A 1 100 ? -8.830 11.337 21.303 1.00 92.44 100 ASN A C 1
ATOM 776 O O . ASN A 1 100 ? -8.794 12.570 21.366 1.00 92.44 100 ASN A O 1
ATOM 780 N N . PHE A 1 101 ? -9.930 10.625 21.533 1.00 90.38 101 PHE A N 1
ATOM 781 C CA . PHE A 1 101 ? -11.190 11.189 21.991 1.00 90.38 101 PHE A CA 1
ATOM 782 C C . PHE A 1 101 ? -11.400 10.859 23.466 1.00 90.38 101 PHE A C 1
ATOM 784 O O . PHE A 1 101 ? -11.407 9.695 23.873 1.00 90.38 101 PHE A O 1
ATOM 791 N N . ARG A 1 102 ? -11.601 11.902 24.273 1.00 88.06 102 ARG A N 1
ATOM 792 C CA . ARG A 1 102 ? -11.904 11.795 25.700 1.00 88.06 102 ARG A CA 1
ATOM 793 C C . ARG A 1 102 ? -13.100 12.682 26.038 1.00 88.06 102 ARG A C 1
ATOM 795 O O . ARG A 1 102 ? -12.951 13.907 26.062 1.00 88.06 102 ARG A O 1
ATOM 802 N N . PRO A 1 103 ? -14.272 12.096 26.324 1.00 83.06 103 PRO A N 1
ATOM 803 C CA . PRO A 1 103 ? -15.440 12.872 26.698 1.00 83.06 103 PRO A CA 1
ATOM 804 C C . PRO A 1 103 ? -15.237 13.576 28.042 1.00 83.06 103 PRO A C 1
ATOM 806 O O . PRO A 1 103 ? -14.423 13.178 28.884 1.00 83.06 103 PRO A O 1
ATOM 809 N N . LYS A 1 104 ? -16.001 14.651 28.253 1.00 75.19 104 LYS A N 1
ATOM 810 C CA . LYS A 1 104 ? -15.999 15.383 29.524 1.00 75.19 104 LYS A CA 1
ATOM 811 C C . LYS A 1 104 ? -16.469 14.455 30.651 1.00 75.19 104 LYS A C 1
ATOM 813 O O . LYS A 1 104 ? -17.435 13.725 30.483 1.00 75.19 104 LYS A O 1
ATOM 818 N N . GLY A 1 105 ? -15.788 14.499 31.796 1.00 67.81 105 GLY A N 1
ATOM 819 C CA . GLY A 1 105 ? -16.116 13.676 32.970 1.00 67.81 105 GLY A CA 1
ATOM 820 C C . GLY A 1 105 ? -15.327 12.366 33.087 1.00 67.81 105 GLY A C 1
ATOM 821 O O . GLY A 1 105 ? -15.322 11.761 34.156 1.00 67.81 105 GLY A O 1
ATOM 822 N N . VAL A 1 106 ? -14.583 11.960 32.052 1.00 70.69 106 VAL A N 1
ATOM 823 C CA . VAL A 1 106 ? -13.680 10.801 32.126 1.00 70.69 106 VAL A CA 1
ATOM 824 C C . VAL A 1 106 ? -12.353 11.199 32.790 1.00 70.69 106 VAL A C 1
ATOM 826 O O . VAL A 1 106 ? -11.724 12.195 32.420 1.00 70.69 106 VAL A O 1
ATOM 829 N N . LYS A 1 107 ? -11.905 10.430 33.796 1.00 68.50 107 LYS A N 1
ATOM 830 C CA . LYS A 1 107 ? -10.625 10.668 34.490 1.00 68.50 107 LYS A CA 1
ATOM 831 C C . LYS A 1 107 ? -9.458 10.556 33.505 1.00 68.50 107 LYS A C 1
ATOM 833 O O . LYS A 1 107 ? -9.388 9.610 32.734 1.00 68.50 107 LYS A O 1
ATOM 838 N N . LYS A 1 108 ? -8.469 11.456 33.593 1.00 63.56 108 LYS A N 1
ATOM 839 C CA . LYS A 1 108 ? -7.266 11.421 32.730 1.00 63.56 108 LYS A CA 1
ATOM 840 C C . LYS A 1 108 ? -6.486 10.096 32.785 1.00 63.56 108 LYS A C 1
ATOM 842 O O . LYS A 1 108 ? -5.760 9.814 31.835 1.00 63.56 108 LYS A O 1
ATOM 847 N N . SER A 1 109 ? -6.632 9.325 33.863 1.00 60.19 109 SER A N 1
ATOM 848 C CA . SER A 1 109 ? -5.971 8.038 34.092 1.00 60.19 109 SER A CA 1
ATOM 849 C C . SER A 1 109 ? -6.739 6.823 33.561 1.00 60.19 109 SER A C 1
ATOM 851 O O . SER A 1 109 ? -6.281 5.708 33.778 1.00 60.19 109 SER A O 1
ATOM 853 N N . SER A 1 110 ? -7.919 6.992 32.950 1.00 66.56 110 SER A N 1
ATOM 854 C CA . SER A 1 110 ? -8.622 5.856 32.350 1.00 66.56 110 SER A CA 1
ATOM 855 C C . SER A 1 110 ? -7.841 5.347 31.144 1.00 66.56 110 SER A C 1
ATOM 857 O O . SER A 1 110 ? -7.437 6.143 30.288 1.00 66.56 110 SER A O 1
ATOM 859 N N . GLU A 1 111 ? -7.678 4.033 31.065 1.00 77.56 111 GLU A N 1
ATOM 860 C CA . GLU A 1 111 ? -7.190 3.363 29.869 1.00 77.56 111 GLU A CA 1
ATOM 861 C C . GLU A 1 111 ? -8.085 3.731 28.679 1.00 77.56 111 GLU A C 1
ATOM 863 O O . GLU A 1 111 ? -9.313 3.782 28.797 1.00 77.56 111 GLU A O 1
ATOM 868 N N . VAL A 1 112 ? -7.464 4.089 27.556 1.00 86.88 112 VAL A N 1
ATOM 869 C CA . VAL A 1 112 ? -8.174 4.480 26.339 1.00 86.88 112 VAL A CA 1
ATOM 870 C C . VAL A 1 112 ? -7.949 3.367 25.329 1.00 86.88 112 VAL A C 1
ATOM 872 O O . VAL A 1 112 ? -6.821 3.251 24.856 1.00 86.88 112 VAL A O 1
ATOM 875 N N . PRO A 1 113 ? -8.968 2.561 24.994 1.00 89.88 113 PRO A N 1
ATOM 876 C CA . PRO A 1 113 ? -8.816 1.490 24.022 1.00 89.88 113 PRO A CA 1
ATOM 877 C C . PRO A 1 113 ? -8.434 2.068 22.661 1.00 89.88 113 PRO A C 1
ATOM 879 O O . PRO A 1 113 ? -9.0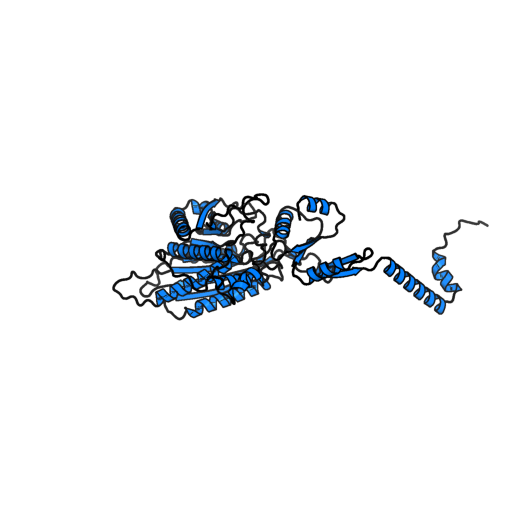21 3.067 22.229 1.00 89.88 113 PRO A O 1
ATOM 882 N N . ARG A 1 114 ? -7.444 1.470 21.990 1.00 94.56 114 ARG A N 1
ATOM 883 C CA . ARG A 1 114 ? -6.942 1.972 20.704 1.00 94.56 114 ARG A CA 1
ATOM 884 C C . ARG A 1 114 ? -7.064 0.932 19.605 1.00 94.56 114 ARG A C 1
ATOM 886 O O . ARG A 1 114 ? -6.830 -0.252 19.824 1.00 94.56 114 ARG A O 1
ATOM 893 N N . VAL A 1 115 ? -7.368 1.403 18.403 1.00 97.31 115 VAL A N 1
ATOM 894 C CA . VAL A 1 115 ? -7.240 0.631 17.164 1.00 97.31 115 VAL A CA 1
ATOM 895 C C . VAL A 1 115 ? -6.260 1.352 16.248 1.00 97.31 115 VAL A C 1
ATOM 897 O O . VAL A 1 115 ? -6.314 2.578 16.117 1.00 97.31 115 VAL A O 1
ATOM 900 N N . LEU A 1 116 ? -5.368 0.592 15.617 1.00 98.25 116 LEU A N 1
ATOM 901 C CA . LEU A 1 116 ? -4.447 1.085 14.593 1.00 98.25 116 LEU A CA 1
ATOM 902 C C . LEU A 1 116 ? -4.868 0.536 13.234 1.00 98.25 116 LEU A C 1
ATOM 904 O O . LEU A 1 116 ? -5.022 -0.670 13.084 1.00 98.25 116 LEU A O 1
ATOM 908 N N . ILE A 1 117 ? -5.010 1.406 12.241 1.00 98.50 117 ILE A N 1
ATOM 909 C CA . ILE A 1 117 ? -5.117 1.008 10.838 1.00 98.50 117 ILE A CA 1
ATOM 910 C C . ILE A 1 117 ? -3.736 1.096 10.204 1.00 98.50 117 ILE A C 1
ATOM 912 O O . ILE A 1 117 ? -3.107 2.151 10.276 1.00 98.50 117 ILE A O 1
ATOM 916 N N . THR A 1 118 ? -3.282 0.036 9.545 1.00 98.25 118 THR A N 1
ATOM 917 C CA . THR A 1 118 ? -2.067 0.084 8.722 1.00 98.25 118 THR A CA 1
ATOM 918 C C . THR A 1 118 ? -2.416 -0.082 7.250 1.00 98.25 118 THR A C 1
ATOM 920 O O . THR A 1 118 ? -3.384 -0.757 6.902 1.00 98.25 118 THR A O 1
ATOM 923 N N . ALA A 1 119 ? -1.666 0.571 6.370 1.00 96.31 119 ALA A N 1
ATOM 924 C CA . ALA A 1 119 ? -1.732 0.326 4.935 1.00 96.31 119 ALA A CA 1
ATOM 925 C C . ALA A 1 119 ? -0.403 0.710 4.287 1.00 96.31 119 ALA A C 1
ATOM 927 O O . ALA A 1 119 ? 0.287 1.620 4.750 1.00 96.31 119 ALA A O 1
ATOM 928 N N . SER A 1 120 ? -0.062 0.075 3.168 1.00 92.62 120 SER A N 1
ATOM 929 C CA . SER A 1 120 ? 1.126 0.457 2.412 1.00 92.62 120 SER A CA 1
ATOM 930 C C . SER A 1 120 ? 0.787 1.158 1.109 1.00 92.62 120 SER A C 1
ATOM 932 O O . SER A 1 120 ? -0.142 0.784 0.398 1.00 92.62 120 SER A O 1
ATOM 934 N N . PHE A 1 121 ? 1.559 2.198 0.810 1.00 91.19 121 PHE A N 1
ATOM 935 C CA . PHE A 1 121 ? 1.461 2.953 -0.426 1.00 91.19 121 PHE A CA 1
ATOM 936 C C . PHE A 1 121 ? 2.615 2.678 -1.387 1.00 91.19 121 PHE A C 1
ATOM 938 O O . PHE A 1 121 ? 2.716 3.392 -2.381 1.00 91.19 121 PHE A O 1
ATOM 945 N N . ASP A 1 122 ? 3.482 1.702 -1.131 1.00 86.88 122 ASP A N 1
ATOM 946 C CA . ASP A 1 122 ? 4.567 1.408 -2.060 1.00 86.88 122 ASP A CA 1
ATOM 947 C C . ASP A 1 122 ? 4.109 0.719 -3.342 1.00 86.88 122 ASP A C 1
ATOM 949 O O . ASP A 1 122 ? 3.105 0.005 -3.422 1.00 86.88 122 ASP A O 1
ATOM 953 N N . THR A 1 123 ? 4.898 0.962 -4.381 1.00 85.12 123 THR A N 1
ATOM 954 C CA . THR A 1 123 ? 4.748 0.346 -5.694 1.00 85.12 123 THR A CA 1
ATOM 955 C C . THR A 1 123 ? 6.123 -0.073 -6.166 1.00 85.12 123 THR A C 1
ATOM 957 O O . THR A 1 123 ? 7.004 0.769 -6.289 1.00 85.12 123 THR A O 1
ATOM 960 N N . LEU A 1 124 ? 6.341 -1.351 -6.433 1.00 81.50 124 LEU A N 1
ATOM 961 C CA . LEU A 1 124 ? 7.601 -1.781 -7.030 1.00 81.50 124 LEU A CA 1
ATOM 962 C C . LEU A 1 124 ? 7.309 -2.427 -8.379 1.00 81.50 124 LEU A C 1
ATOM 964 O O . LEU A 1 124 ? 7.679 -1.847 -9.392 1.00 81.50 124 LEU A O 1
ATOM 968 N N . GLY A 1 125 ? 6.535 -3.515 -8.420 1.00 80.69 125 GLY A N 1
ATOM 969 C CA . GLY A 1 125 ? 6.133 -4.114 -9.696 1.00 80.69 125 GLY A CA 1
ATOM 970 C C . GLY A 1 125 ? 7.334 -4.473 -10.577 1.00 80.69 125 GLY A C 1
ATOM 971 O O . GLY A 1 125 ? 8.485 -4.454 -10.140 1.00 80.69 125 GLY A O 1
ATOM 972 N N . VAL A 1 126 ? 7.083 -4.803 -11.845 1.00 82.38 126 VAL A N 1
ATOM 973 C CA . VAL A 1 126 ? 8.180 -5.017 -12.816 1.00 82.38 126 VAL A CA 1
ATOM 974 C C . VAL A 1 126 ? 8.828 -3.704 -13.253 1.00 82.38 126 VAL A C 1
ATOM 976 O O . VAL A 1 126 ? 9.948 -3.698 -13.754 1.00 82.38 126 VAL A O 1
ATOM 979 N N . ALA A 1 127 ? 8.122 -2.590 -13.051 1.00 83.50 127 ALA A N 1
ATOM 980 C CA . ALA A 1 127 ? 8.547 -1.247 -13.405 1.00 83.50 127 ALA A CA 1
ATOM 981 C C . ALA A 1 127 ? 8.279 -0.285 -12.229 1.00 83.50 127 ALA A C 1
ATOM 983 O O . ALA A 1 127 ? 7.199 0.301 -12.152 1.00 83.50 127 ALA A O 1
ATOM 984 N N . PRO A 1 128 ? 9.264 -0.058 -11.337 1.00 82.44 128 PRO A N 1
ATOM 985 C CA . PRO A 1 128 ? 9.103 0.802 -10.152 1.00 82.44 128 PRO A CA 1
ATOM 986 C C . PRO A 1 128 ? 8.733 2.260 -10.434 1.00 82.44 128 PRO A C 1
ATOM 988 O O . PRO A 1 128 ? 8.246 2.964 -9.550 1.00 82.44 128 PRO A O 1
ATOM 991 N N . SER A 1 129 ? 8.995 2.722 -11.655 1.00 79.75 129 SER A N 1
ATOM 992 C CA . SER A 1 129 ? 8.669 4.062 -12.145 1.00 79.75 129 SER A CA 1
ATOM 993 C C . SER A 1 129 ? 7.283 4.157 -12.793 1.00 79.75 129 SER A C 1
ATOM 995 O O . SER A 1 129 ? 6.869 5.260 -13.164 1.00 79.75 129 SER A O 1
ATOM 997 N N . ALA A 1 130 ? 6.567 3.039 -12.955 1.00 78.81 130 ALA A N 1
ATOM 998 C CA . ALA A 1 130 ? 5.261 3.016 -13.596 1.00 78.81 130 ALA A CA 1
ATOM 999 C C . ALA A 1 130 ? 4.159 3.544 -12.669 1.00 78.81 130 ALA A C 1
ATOM 1001 O O . ALA A 1 130 ? 4.117 3.277 -11.467 1.00 78.81 130 ALA A O 1
ATOM 1002 N N . SER A 1 131 ? 3.227 4.277 -13.270 1.00 77.62 131 SER A N 1
ATOM 1003 C CA . SER A 1 131 ? 1.969 4.670 -12.646 1.00 77.62 131 SER A CA 1
ATOM 1004 C C . SER A 1 131 ? 1.081 3.447 -12.417 1.00 77.62 131 SER A C 1
ATOM 1006 O O . SER A 1 131 ? 0.784 2.714 -13.356 1.00 77.62 131 SER A O 1
ATOM 1008 N N . THR A 1 132 ? 0.624 3.241 -11.182 1.00 79.75 132 THR A N 1
ATOM 1009 C CA . THR A 1 132 ? -0.215 2.094 -10.792 1.00 79.75 132 THR A CA 1
ATOM 1010 C C . THR A 1 132 ? -1.169 2.479 -9.661 1.00 79.75 132 THR A C 1
ATOM 1012 O O . THR A 1 132 ? -0.876 3.352 -8.837 1.00 79.75 132 THR A O 1
ATOM 1015 N N . THR A 1 133 ? -2.316 1.800 -9.588 1.00 79.00 133 THR A N 1
ATOM 1016 C CA . THR A 1 133 ? -3.236 1.885 -8.436 1.00 79.00 133 THR A CA 1
ATOM 1017 C C . THR A 1 133 ? -3.011 0.789 -7.391 1.00 79.00 133 THR A C 1
ATOM 1019 O O . THR A 1 133 ? -3.697 0.770 -6.367 1.00 79.00 133 THR A O 1
ATOM 1022 N N . GLY A 1 134 ? -2.038 -0.103 -7.591 1.00 79.75 134 GLY A N 1
ATOM 1023 C CA . GLY A 1 134 ? -1.679 -1.126 -6.609 1.00 79.75 134 GLY A CA 1
ATOM 1024 C C . GLY A 1 134 ? -1.248 -0.515 -5.275 1.00 79.75 134 GLY A C 1
ATOM 1025 O O . GLY A 1 134 ? -0.622 0.549 -5.221 1.00 79.75 134 GLY A O 1
ATOM 1026 N N . GLY A 1 135 ? -1.681 -1.128 -4.181 1.00 80.19 135 GLY A N 1
ATOM 1027 C CA . GLY A 1 135 ? -1.536 -0.644 -2.806 1.00 80.19 135 GLY A CA 1
ATOM 1028 C C . GLY A 1 135 ? -2.423 0.559 -2.455 1.00 80.19 135 GLY A C 1
ATOM 1029 O O . GLY A 1 135 ? -2.734 0.784 -1.289 1.00 80.19 135 GLY A O 1
ATOM 1030 N N . ALA A 1 136 ? -2.921 1.319 -3.438 1.00 88.88 136 ALA A N 1
ATOM 1031 C CA . ALA A 1 136 ? -3.615 2.583 -3.181 1.00 88.88 136 ALA A CA 1
ATOM 1032 C C . ALA A 1 136 ? -4.993 2.408 -2.525 1.00 88.88 136 ALA A C 1
ATOM 1034 O O . ALA A 1 136 ? -5.477 3.314 -1.849 1.00 88.88 136 ALA A O 1
ATOM 1035 N N . SER A 1 137 ? -5.635 1.252 -2.709 1.00 90.56 137 SER A N 1
ATOM 1036 C CA . SER A 1 137 ? -6.968 0.977 -2.157 1.00 90.56 137 SER A CA 1
ATOM 1037 C C . SER A 1 137 ? -6.989 0.943 -0.625 1.00 90.56 137 SER A C 1
ATOM 1039 O O . SER A 1 137 ? -7.899 1.511 -0.022 1.00 90.56 137 SER A O 1
ATOM 1041 N N . GLY A 1 138 ? -5.967 0.355 0.009 1.00 93.94 138 GLY A N 1
ATOM 1042 C CA . GLY A 1 138 ? -5.816 0.364 1.468 1.00 93.94 138 GLY A CA 1
ATOM 1043 C C . GLY A 1 138 ? -5.573 1.774 2.007 1.00 93.94 138 GLY A C 1
ATOM 1044 O O . GLY A 1 138 ? -6.178 2.179 2.995 1.00 93.94 138 GLY A O 1
ATOM 1045 N N . VAL A 1 139 ? -4.767 2.567 1.298 1.00 95.56 139 VAL A N 1
ATOM 1046 C CA . VAL A 1 139 ? -4.473 3.965 1.648 1.00 95.56 139 VAL A CA 1
ATOM 1047 C C . VAL A 1 139 ? -5.720 4.843 1.537 1.00 95.56 139 VAL A C 1
ATOM 1049 O O . VAL A 1 139 ? -6.036 5.586 2.463 1.00 95.56 139 VAL A O 1
ATOM 1052 N N . ALA A 1 140 ? -6.464 4.739 0.432 1.00 95.25 140 ALA A N 1
ATOM 1053 C CA . ALA A 1 140 ? -7.710 5.478 0.235 1.00 95.25 140 ALA A CA 1
ATOM 1054 C C . ALA A 1 140 ? -8.742 5.145 1.326 1.00 95.25 140 ALA A C 1
ATOM 1056 O O . ALA A 1 140 ? -9.379 6.049 1.868 1.00 95.25 140 ALA A O 1
ATOM 1057 N N . ALA A 1 141 ? -8.854 3.864 1.693 1.00 96.19 141 ALA A N 1
ATOM 1058 C CA . ALA A 1 141 ? -9.685 3.420 2.803 1.00 96.19 141 ALA A CA 1
ATOM 1059 C C . ALA A 1 141 ? -9.218 4.001 4.146 1.00 96.19 141 ALA A C 1
ATOM 1061 O O . ALA A 1 141 ? -10.031 4.555 4.879 1.00 96.19 141 ALA A O 1
ATOM 1062 N N . ALA A 1 142 ? -7.921 3.940 4.456 1.00 97.88 142 ALA A N 1
ATOM 1063 C CA . ALA A 1 142 ? -7.365 4.467 5.701 1.00 97.88 142 ALA A CA 1
ATOM 1064 C C . ALA A 1 142 ? -7.597 5.981 5.863 1.00 97.88 142 ALA A C 1
ATOM 1066 O O . ALA A 1 142 ? -7.953 6.443 6.949 1.00 97.88 142 ALA A O 1
ATOM 1067 N N . LEU A 1 143 ? -7.462 6.754 4.781 1.00 97.19 143 LEU A N 1
ATOM 1068 C CA . LEU A 1 143 ? -7.741 8.193 4.780 1.00 97.19 143 LEU A CA 1
ATOM 1069 C C . LEU A 1 143 ? -9.229 8.501 4.985 1.00 97.19 143 LEU A C 1
ATOM 1071 O O . LEU A 1 143 ? -9.581 9.434 5.709 1.00 97.19 143 LEU A O 1
ATOM 1075 N N . GLU A 1 144 ? -10.112 7.706 4.383 1.00 95.62 144 GLU A N 1
ATOM 1076 C CA . GLU A 1 144 ? -11.549 7.848 4.596 1.00 95.62 144 GLU A CA 1
ATOM 1077 C C . GLU A 1 144 ? -11.939 7.464 6.031 1.00 95.62 144 GLU A C 1
ATOM 1079 O O . GLU A 1 144 ? -12.704 8.184 6.671 1.00 95.62 144 GLU A O 1
ATOM 1084 N N . LEU A 1 145 ? -11.363 6.395 6.589 1.00 96.19 145 LEU A N 1
ATOM 1085 C CA . LEU A 1 145 ? -11.538 6.036 7.998 1.00 96.19 145 LEU A CA 1
ATOM 1086 C C . LEU A 1 145 ? -11.068 7.171 8.916 1.00 96.19 145 LEU A C 1
ATOM 1088 O O . LEU A 1 145 ? -11.812 7.567 9.812 1.00 96.19 145 LEU A O 1
ATOM 1092 N N . TRP A 1 146 ? -9.895 7.756 8.653 1.00 96.19 146 TRP A N 1
ATOM 1093 C CA . TRP A 1 146 ? -9.394 8.926 9.379 1.00 96.19 146 TRP A CA 1
ATOM 1094 C C . TRP A 1 146 ? -10.404 10.075 9.384 1.00 96.19 146 TRP A C 1
ATOM 1096 O O . TRP A 1 146 ? -10.734 10.603 10.450 1.00 96.19 146 TRP A O 1
ATOM 1106 N N . ARG A 1 147 ? -10.960 10.425 8.219 1.00 93.81 147 ARG A N 1
ATOM 1107 C CA . ARG A 1 147 ? -11.979 11.477 8.095 1.00 93.81 147 ARG A CA 1
ATOM 1108 C C . ARG A 1 147 ? -13.231 11.157 8.917 1.00 93.81 147 ARG A C 1
ATOM 1110 O O . ARG A 1 147 ? -13.740 12.023 9.631 1.00 93.81 147 ARG A O 1
ATOM 1117 N N . ARG A 1 148 ? -13.708 9.909 8.855 1.00 91.88 148 ARG A N 1
ATOM 1118 C CA . ARG A 1 148 ? -14.918 9.451 9.556 1.00 91.88 148 ARG A CA 1
ATOM 1119 C C . ARG A 1 148 ? -14.755 9.413 11.071 1.00 91.88 148 ARG A C 1
ATOM 1121 O O . ARG A 1 148 ? -15.666 9.820 11.789 1.00 91.88 148 ARG A O 1
ATOM 1128 N N . PHE A 1 149 ? -13.609 8.949 11.566 1.00 92.25 149 PHE A N 1
ATOM 1129 C CA . PHE A 1 149 ? -13.316 8.926 12.998 1.00 92.25 149 PHE A CA 1
ATOM 1130 C C . PHE A 1 149 ? -13.151 10.337 13.570 1.00 92.25 149 PHE A C 1
ATOM 1132 O O . PHE A 1 149 ? -13.706 10.610 14.632 1.00 92.25 149 PHE A O 1
ATOM 1139 N N . ASN A 1 150 ? -12.492 11.255 12.852 1.00 91.38 150 ASN A N 1
ATOM 1140 C CA . ASN A 1 150 ? -12.406 12.660 13.268 1.00 91.38 150 ASN A CA 1
ATOM 1141 C C . ASN A 1 150 ? -13.787 13.325 13.324 1.00 91.38 150 ASN A C 1
ATOM 1143 O O . ASN A 1 150 ? -14.149 13.908 14.345 1.00 91.38 150 ASN A O 1
ATOM 1147 N N . ALA A 1 151 ? -14.592 13.179 12.268 1.00 88.44 151 ALA A N 1
ATOM 1148 C CA . ALA A 1 151 ? -15.946 13.724 12.237 1.00 88.44 151 ALA A CA 1
ATOM 1149 C C . ALA A 1 151 ? -16.842 13.116 13.334 1.00 88.44 151 ALA A C 1
ATOM 1151 O O . ALA A 1 151 ? -17.562 13.842 14.017 1.00 88.44 151 ALA A O 1
ATOM 1152 N N . GLY A 1 152 ? -16.763 11.799 13.556 1.00 86.38 152 GLY A N 1
ATOM 1153 C CA . GLY A 1 152 ? -17.494 11.119 14.627 1.00 86.38 152 GLY A CA 1
ATOM 1154 C C . GLY A 1 152 ? -17.087 11.599 16.024 1.00 86.38 152 GLY A C 1
ATOM 1155 O O . GLY A 1 152 ? -17.956 11.907 16.838 1.00 86.38 152 GLY A O 1
ATOM 1156 N N . ALA A 1 153 ? -15.782 11.722 16.289 1.00 85.75 153 ALA A N 1
ATOM 1157 C CA . ALA A 1 153 ? -15.255 12.253 17.548 1.00 85.75 153 ALA A CA 1
ATOM 1158 C C . ALA A 1 153 ? -15.719 13.693 17.798 1.00 85.75 153 ALA A C 1
ATOM 1160 O O . ALA A 1 153 ? -16.100 14.041 18.915 1.00 85.75 153 ALA A O 1
ATOM 1161 N N . SER A 1 154 ? -15.751 14.521 16.753 1.00 82.38 154 SER A N 1
ATOM 1162 C CA . SER A 1 154 ? -16.318 15.862 16.835 1.00 82.38 154 SER A CA 1
ATOM 1163 C C . SER A 1 154 ? -17.791 15.842 17.210 1.00 82.38 154 SER A C 1
ATOM 1165 O O . SER A 1 154 ? -18.161 16.501 18.180 1.00 82.38 154 SER A O 1
ATOM 1167 N N . LEU A 1 155 ? -18.626 15.080 16.505 1.00 81.81 155 LEU A N 1
ATOM 1168 C CA . LEU A 1 155 ? -20.058 15.008 16.807 1.00 81.81 155 LEU A CA 1
ATOM 1169 C C . LEU A 1 155 ? -20.312 14.573 18.259 1.00 81.81 155 LEU A C 1
ATOM 1171 O O . LEU A 1 155 ? -21.104 15.205 18.953 1.00 81.81 155 LEU A O 1
ATOM 1175 N N . MET A 1 156 ? -19.568 13.577 18.750 1.00 79.81 156 MET A N 1
ATOM 1176 C CA . MET A 1 156 ? -19.637 13.130 20.149 1.00 79.81 156 MET A CA 1
ATOM 1177 C C . MET A 1 156 ? -19.112 14.168 21.156 1.00 79.81 156 MET A C 1
ATOM 1179 O O . MET A 1 156 ? -19.510 14.158 22.318 1.00 79.81 156 MET A O 1
ATOM 1183 N N . ALA A 1 157 ? -18.216 15.070 20.746 1.00 78.50 157 ALA A N 1
ATOM 1184 C CA . ALA A 1 157 ? -17.770 16.185 21.582 1.00 78.50 157 ALA A CA 1
ATOM 1185 C C . ALA A 1 157 ? -18.803 17.329 21.661 1.00 78.50 157 ALA A C 1
ATOM 1187 O O . ALA A 1 157 ? -18.793 18.078 22.641 1.00 78.50 157 ALA A O 1
ATOM 1188 N N . ASP A 1 158 ? -19.656 17.479 20.638 1.00 72.44 158 ASP A N 1
ATOM 1189 C CA . ASP A 1 158 ? -20.688 18.525 20.543 1.00 72.44 158 ASP A CA 1
ATOM 1190 C C . ASP A 1 158 ? -22.009 18.153 21.194 1.00 72.44 158 ASP A C 1
ATOM 1192 O O . ASP A 1 158 ? -22.751 19.056 21.593 1.00 72.44 158 ASP A O 1
ATOM 1196 N N . SER A 1 159 ? -22.326 16.858 21.278 1.00 65.75 159 SER A N 1
ATOM 1197 C CA . SER A 1 159 ? -23.501 16.388 21.998 1.00 65.75 159 SER A CA 1
ATOM 1198 C C . SER A 1 159 ? -23.363 16.830 23.453 1.00 65.75 159 SER A C 1
ATOM 1200 O O . SER A 1 159 ? -22.652 16.213 24.249 1.00 65.75 159 SER A O 1
ATOM 1202 N N . LYS A 1 160 ? -23.999 17.959 23.792 1.00 53.56 160 LYS A N 1
ATOM 1203 C CA . LYS A 1 160 ? -24.256 18.345 25.174 1.00 53.56 160 LYS A CA 1
ATOM 1204 C C . LYS A 1 160 ? -24.984 17.154 25.768 1.00 53.56 160 LYS A C 1
ATOM 1206 O O . LYS A 1 160 ? -26.087 16.862 25.322 1.00 53.56 160 LYS A O 1
ATOM 1211 N N . GLY A 1 161 ? -24.339 16.449 26.692 1.00 49.31 161 GLY A N 1
ATOM 1212 C CA . GLY A 1 161 ? -25.015 15.433 27.477 1.00 49.31 161 GLY A CA 1
ATOM 1213 C C . GLY A 1 161 ? -26.219 16.101 28.115 1.00 49.31 161 GLY A C 1
ATOM 1214 O O . GLY A 1 161 ? -26.061 16.921 29.016 1.00 49.31 161 GLY A O 1
ATOM 1215 N N . ASP A 1 162 ? -27.405 15.818 27.591 1.00 40.81 162 ASP A N 1
ATOM 1216 C CA . ASP A 1 162 ? -28.605 15.971 28.381 1.00 40.81 162 ASP A CA 1
ATOM 1217 C C . ASP A 1 162 ? -28.441 14.899 29.460 1.00 40.81 162 ASP A C 1
ATOM 1219 O O . ASP A 1 162 ? -28.428 13.705 29.153 1.00 40.81 162 ASP A O 1
ATOM 1223 N N . GLU A 1 163 ? -28.155 15.320 30.696 1.00 44.50 163 GLU A N 1
ATOM 1224 C CA . GLU A 1 163 ? -27.665 14.483 31.811 1.00 44.50 163 GLU A CA 1
ATOM 1225 C C . GLU A 1 163 ? -28.640 13.364 32.239 1.00 44.50 163 GLU A C 1
ATOM 1227 O O . GLU A 1 163 ? -28.465 12.740 33.282 1.00 44.50 163 GLU A O 1
ATOM 1232 N N . THR A 1 164 ? -29.690 13.095 31.463 1.00 41.56 164 THR A N 1
ATOM 1233 C CA . THR A 1 164 ? -30.840 12.301 31.890 1.00 41.56 164 THR A CA 1
ATOM 1234 C C . THR A 1 164 ? -31.269 11.177 30.943 1.00 41.56 164 THR A C 1
ATOM 1236 O O . THR A 1 164 ? -32.225 10.487 31.290 1.00 41.56 164 THR A O 1
ATOM 1239 N N . SER A 1 165 ? -30.602 10.904 29.805 1.00 42.66 165 SER A N 1
ATOM 1240 C CA . SER A 1 165 ? -31.068 9.784 28.948 1.00 42.66 165 SER A CA 1
ATOM 1241 C C . SER A 1 165 ? -30.070 9.016 28.068 1.00 42.66 165 SER A C 1
ATOM 1243 O O . SER A 1 165 ? -30.389 7.875 27.731 1.00 42.66 165 SER A O 1
ATOM 1245 N N . GLU A 1 166 ? -28.877 9.527 27.735 1.00 46.78 166 GLU A N 1
ATOM 1246 C CA . GLU A 1 166 ? -27.904 8.763 26.927 1.00 46.78 166 GLU A CA 1
ATOM 1247 C C . GLU A 1 166 ? -26.663 8.341 27.733 1.00 46.78 166 GLU A C 1
ATOM 1249 O O . GLU A 1 166 ? -26.101 9.155 28.473 1.00 46.78 166 GLU A O 1
ATOM 1254 N N . PRO A 1 167 ? -26.212 7.073 27.620 1.00 50.19 167 PRO A N 1
ATOM 1255 C CA . PRO A 1 167 ? -24.996 6.624 28.287 1.00 50.19 167 PRO A CA 1
ATOM 1256 C C . PRO A 1 167 ? -23.791 7.452 27.805 1.00 50.19 167 PRO A C 1
ATOM 1258 O O . PRO A 1 167 ? -23.703 7.767 26.615 1.00 50.19 167 PRO A O 1
ATOM 1261 N N . PRO A 1 168 ? -22.848 7.804 28.701 1.00 57.12 168 PRO A N 1
ATOM 1262 C CA . PRO A 1 168 ? -21.685 8.601 28.331 1.00 57.12 168 PRO A CA 1
ATOM 1263 C C . PRO A 1 168 ? -20.889 7.900 27.227 1.00 57.12 168 PRO A C 1
ATOM 1265 O O . PRO A 1 168 ? -20.645 6.694 27.294 1.00 57.12 168 PRO A O 1
ATOM 1268 N N . SER A 1 169 ? -20.476 8.665 26.213 1.00 71.31 169 SER A N 1
ATOM 1269 C CA . SER A 1 169 ? -19.627 8.151 25.138 1.00 71.31 169 SER A CA 1
ATOM 1270 C C . SER A 1 169 ? -18.333 7.567 25.716 1.00 71.31 169 SER A C 1
ATOM 1272 O O . SER A 1 169 ? -17.767 8.088 26.678 1.00 71.31 169 SER A O 1
ATOM 1274 N N . LEU A 1 170 ? -17.876 6.441 25.166 1.00 83.06 170 LEU A N 1
ATOM 1275 C CA . LEU A 1 170 ? -16.669 5.769 25.643 1.00 83.06 170 LEU A CA 1
ATOM 1276 C C . LEU A 1 170 ? -15.423 6.489 25.097 1.00 83.06 170 LEU A C 1
ATOM 1278 O O . LEU A 1 170 ? -15.416 6.878 23.925 1.00 83.06 170 LEU A O 1
ATOM 1282 N N . PRO A 1 171 ? -14.362 6.691 25.903 1.00 89.19 171 PRO A N 1
ATOM 1283 C CA . PRO A 1 171 ? -13.100 7.203 25.382 1.00 89.19 171 PRO A CA 1
ATOM 1284 C C . PRO A 1 171 ? -12.501 6.197 24.392 1.00 89.19 171 PRO A C 1
ATOM 1286 O O . PRO A 1 171 ? -12.592 4.990 24.605 1.00 89.19 171 PRO A O 1
ATOM 1289 N N . PHE A 1 172 ? -11.859 6.681 23.330 1.00 92.06 172 PHE A N 1
ATOM 1290 C CA . PHE A 1 172 ? -11.178 5.812 22.368 1.00 92.06 172 PHE A CA 1
ATOM 1291 C C . PHE A 1 172 ? -9.999 6.505 21.687 1.00 92.06 172 PHE A C 1
ATOM 1293 O O . PHE A 1 172 ? -9.944 7.733 21.565 1.00 92.06 172 PHE A O 1
ATOM 1300 N N . GLY A 1 173 ? -9.061 5.690 21.214 1.00 94.31 173 GLY A N 1
ATOM 1301 C CA . GLY A 1 173 ? -7.970 6.092 20.344 1.00 94.31 173 GLY A CA 1
ATOM 1302 C C . GLY A 1 173 ? -8.104 5.445 18.971 1.00 94.31 173 GLY A C 1
ATOM 1303 O O . GLY A 1 173 ? -8.445 4.270 18.846 1.00 94.31 173 GLY A O 1
ATOM 1304 N N . PHE A 1 174 ? -7.813 6.210 17.931 1.00 96.56 174 PHE A N 1
ATOM 1305 C CA . PHE A 1 174 ? -7.769 5.724 16.561 1.00 96.56 174 PHE A CA 1
ATOM 1306 C C . PHE A 1 174 ? -6.498 6.237 15.898 1.00 96.56 174 PHE A C 1
ATOM 1308 O O . PHE A 1 174 ? -6.285 7.446 15.821 1.00 96.56 174 PHE A O 1
ATOM 1315 N N . SER A 1 175 ? -5.661 5.328 15.419 1.00 97.81 175 SER A N 1
ATOM 1316 C CA . SER A 1 175 ? -4.408 5.672 14.756 1.00 97.81 175 SER A CA 1
ATOM 1317 C C . SER A 1 175 ? -4.386 5.136 13.327 1.00 97.81 175 SER A C 1
ATOM 1319 O O . SER A 1 175 ? -5.025 4.131 13.019 1.00 97.81 175 SER A O 1
ATOM 1321 N N . VAL A 1 176 ? -3.622 5.788 12.455 1.00 98.38 176 VAL A N 1
ATOM 1322 C CA . VAL A 1 176 ? -3.345 5.344 11.085 1.00 98.38 176 VAL A CA 1
ATOM 1323 C C . VAL A 1 176 ? -1.838 5.372 10.856 1.00 98.38 176 VAL A C 1
ATOM 1325 O O . VAL A 1 176 ? -1.199 6.389 11.121 1.00 98.38 176 VAL A O 1
ATOM 1328 N N . LEU A 1 177 ? -1.279 4.280 10.342 1.00 97.94 177 LEU A N 1
ATOM 1329 C CA . LEU A 1 177 ? 0.114 4.161 9.920 1.00 97.94 177 LEU A CA 1
ATOM 1330 C C . LEU A 1 177 ? 0.164 3.815 8.431 1.00 97.94 177 LEU A C 1
ATOM 1332 O O . LEU A 1 177 ? -0.310 2.762 8.013 1.00 97.94 177 LEU A O 1
ATOM 1336 N N . LEU A 1 178 ? 0.755 4.699 7.631 1.00 97.44 178 LEU A N 1
ATOM 1337 C CA . LEU A 1 178 ? 0.973 4.478 6.205 1.00 97.44 178 LEU A CA 1
ATOM 1338 C C . LEU A 1 178 ? 2.471 4.370 5.919 1.00 97.44 178 LEU A C 1
ATOM 1340 O O . LEU A 1 178 ? 3.240 5.225 6.362 1.00 97.44 178 LEU A O 1
ATOM 1344 N N . GLY A 1 179 ? 2.889 3.351 5.165 1.00 94.50 179 GLY A N 1
ATOM 1345 C CA . GLY A 1 179 ? 4.308 3.097 4.882 1.00 94.50 179 GLY A CA 1
ATOM 1346 C C . GLY A 1 179 ? 4.619 2.747 3.428 1.00 94.50 179 GLY A C 1
ATOM 1347 O O . GLY A 1 179 ? 3.730 2.350 2.678 1.00 94.50 179 GLY A O 1
ATOM 1348 N N . ASN A 1 180 ? 5.892 2.847 3.031 1.00 92.19 180 ASN A N 1
ATOM 1349 C CA . ASN A 1 180 ? 6.365 2.544 1.668 1.00 92.19 180 ASN A CA 1
ATOM 1350 C C . ASN A 1 180 ? 7.361 1.364 1.577 1.00 92.19 180 ASN A C 1
ATOM 1352 O O . ASN A 1 180 ? 8.246 1.362 0.721 1.00 92.19 180 ASN A O 1
ATOM 1356 N N . THR A 1 181 ? 7.280 0.399 2.491 1.00 89.81 181 THR A N 1
ATOM 1357 C CA . THR A 1 181 ? 8.248 -0.714 2.555 1.00 89.81 181 THR A CA 1
ATOM 1358 C C . THR A 1 181 ? 7.595 -2.084 2.741 1.00 89.81 181 THR A C 1
ATOM 1360 O O . THR A 1 181 ? 8.262 -3.028 3.161 1.00 89.81 181 THR A O 1
ATOM 1363 N N . ALA A 1 182 ? 6.315 -2.233 2.395 1.00 88.94 182 ALA A N 1
ATOM 1364 C CA . ALA A 1 182 ? 5.651 -3.535 2.367 1.00 88.94 182 ALA A CA 1
ATOM 1365 C C . ALA A 1 182 ? 6.319 -4.515 1.391 1.00 88.94 182 ALA A C 1
ATOM 1367 O O . ALA A 1 182 ? 6.420 -5.705 1.691 1.00 88.94 182 ALA A O 1
ATOM 1368 N N . ARG A 1 183 ? 6.857 -4.027 0.263 1.00 86.31 183 ARG A N 1
ATOM 1369 C CA . ARG A 1 183 ? 7.631 -4.832 -0.708 1.00 86.31 183 ARG A CA 1
ATOM 1370 C C . ARG A 1 183 ? 8.994 -5.292 -0.186 1.00 86.31 183 ARG A C 1
ATOM 1372 O O . ARG A 1 183 ? 9.645 -6.110 -0.823 1.00 86.31 183 ARG A O 1
ATOM 1379 N N . PHE A 1 184 ? 9.413 -4.792 0.974 1.00 86.94 184 PHE A N 1
ATOM 1380 C CA . PHE A 1 184 ? 10.630 -5.193 1.675 1.00 86.94 184 PHE A CA 1
ATOM 1381 C C . PHE A 1 184 ? 10.285 -5.811 3.034 1.00 86.94 184 PHE A C 1
ATOM 1383 O O . PHE A 1 184 ? 10.828 -5.403 4.060 1.00 86.94 184 PHE A O 1
ATOM 1390 N N . ASN A 1 185 ? 9.343 -6.761 3.052 1.00 88.31 185 ASN A N 1
ATOM 1391 C CA . ASN A 1 185 ? 8.895 -7.461 4.264 1.00 88.31 185 ASN A CA 1
ATOM 1392 C C . ASN A 1 185 ? 8.392 -6.542 5.372 1.00 88.31 185 ASN A C 1
ATOM 1394 O O . ASN A 1 185 ? 8.615 -6.802 6.553 1.00 88.31 185 ASN A O 1
ATOM 1398 N N . TYR A 1 186 ? 7.744 -5.441 4.990 1.00 90.38 186 TYR A N 1
ATOM 1399 C CA . TYR A 1 186 ? 7.206 -4.460 5.932 1.00 90.38 186 TYR A CA 1
ATOM 1400 C C . TYR A 1 186 ? 8.269 -3.953 6.928 1.00 90.38 186 TYR A C 1
ATOM 1402 O O . TYR A 1 186 ? 7.957 -3.605 8.064 1.00 90.38 186 TYR A O 1
ATOM 1410 N N . VAL A 1 187 ? 9.540 -3.877 6.507 1.00 90.19 187 VAL A N 1
ATOM 1411 C CA . VAL A 1 187 ? 10.669 -3.488 7.373 1.00 90.19 187 VAL A CA 1
ATOM 1412 C C . VAL A 1 187 ? 10.473 -2.114 8.030 1.00 90.19 187 VAL A C 1
ATOM 1414 O O . VAL A 1 187 ? 10.939 -1.880 9.148 1.00 90.19 187 VAL A O 1
ATOM 1417 N N . GLY A 1 188 ? 9.758 -1.195 7.374 1.00 92.06 188 GLY A N 1
ATOM 1418 C CA . GLY A 1 188 ? 9.381 0.093 7.952 1.00 92.06 188 GLY A CA 1
ATOM 1419 C C . GLY A 1 188 ? 8.383 -0.049 9.099 1.00 92.06 188 GLY A C 1
ATOM 1420 O O . GLY A 1 188 ? 8.520 0.659 10.094 1.00 92.06 188 GLY A O 1
ATOM 1421 N N . THR A 1 189 ? 7.446 -0.994 9.013 1.00 93.88 189 THR A N 1
ATOM 1422 C CA . THR A 1 189 ? 6.521 -1.336 10.102 1.00 93.88 189 THR A CA 1
ATOM 1423 C C . THR A 1 189 ? 7.283 -1.949 11.270 1.00 93.88 189 THR A C 1
ATOM 1425 O O . THR A 1 189 ? 7.142 -1.465 12.391 1.00 93.88 189 THR A O 1
ATOM 1428 N N . SER A 1 190 ? 8.190 -2.903 11.024 1.00 92.44 190 SER A N 1
ATOM 1429 C CA . SER A 1 190 ? 9.055 -3.474 12.073 1.00 92.44 190 SER A CA 1
ATOM 1430 C C . SER A 1 190 ? 9.869 -2.395 12.789 1.00 92.44 190 SER A C 1
ATOM 1432 O O . SER A 1 190 ? 9.961 -2.377 14.016 1.00 92.44 190 SER A O 1
ATOM 1434 N N . LYS A 1 191 ? 10.436 -1.449 12.029 1.00 92.69 191 LYS A N 1
ATOM 1435 C CA . LYS A 1 191 ? 11.183 -0.321 12.597 1.00 92.69 191 LYS A CA 1
ATOM 1436 C C . LYS A 1 191 ? 10.284 0.644 13.366 1.00 92.69 191 LYS A C 1
ATOM 1438 O O . LYS A 1 191 ? 10.710 1.166 14.394 1.00 92.69 191 LYS A O 1
ATOM 1443 N N . TRP A 1 192 ? 9.072 0.899 12.879 1.00 93.12 192 TRP A N 1
ATOM 1444 C CA . TRP A 1 192 ? 8.110 1.739 13.582 1.00 93.12 192 TRP A CA 1
ATOM 1445 C C . TRP A 1 192 ? 7.757 1.124 14.939 1.00 93.12 192 TRP A C 1
ATOM 1447 O O . TRP A 1 192 ? 7.900 1.825 15.940 1.00 93.12 192 TRP A O 1
ATOM 1457 N N . ILE A 1 193 ? 7.430 -0.173 14.987 1.00 93.50 193 ILE A N 1
ATOM 1458 C CA . ILE A 1 193 ? 7.162 -0.924 16.226 1.00 93.50 193 ILE A CA 1
ATOM 1459 C C . ILE A 1 193 ? 8.350 -0.807 17.182 1.00 93.50 193 ILE A C 1
ATOM 1461 O O . ILE A 1 193 ? 8.183 -0.370 18.315 1.00 93.50 193 ILE A O 1
ATOM 1465 N N . ALA A 1 194 ? 9.563 -1.102 16.705 1.00 92.19 194 ALA A N 1
ATOM 1466 C CA . ALA A 1 194 ? 10.776 -1.046 17.523 1.00 92.19 194 ALA A CA 1
ATOM 1467 C C . ALA A 1 194 ? 11.119 0.366 18.043 1.00 92.19 194 ALA A C 1
ATOM 1469 O O . ALA A 1 194 ? 11.950 0.506 18.935 1.00 92.19 194 ALA A O 1
ATOM 1470 N N . SER A 1 195 ? 10.519 1.417 17.472 1.00 91.38 195 SER A N 1
ATOM 1471 C CA . SER A 1 195 ? 10.689 2.802 17.929 1.00 91.38 195 SER A CA 1
ATOM 1472 C C . SER A 1 195 ? 9.660 3.245 18.971 1.00 91.38 195 SER A C 1
ATOM 1474 O O . SER A 1 195 ? 9.764 4.369 19.464 1.00 91.38 195 SER A O 1
ATOM 1476 N N . ARG A 1 196 ? 8.637 2.425 19.249 1.00 91.00 196 ARG A N 1
ATOM 1477 C CA . ARG A 1 196 ? 7.585 2.736 20.221 1.00 91.00 196 ARG A CA 1
ATOM 1478 C C . ARG A 1 196 ? 7.968 2.258 21.618 1.00 91.00 196 ARG A C 1
ATOM 1480 O O . ARG A 1 196 ? 8.696 1.283 21.779 1.00 91.00 196 ARG A O 1
ATOM 1487 N N . GLU A 1 197 ? 7.434 2.939 22.624 1.00 89.75 197 GLU A N 1
ATOM 1488 C CA . GLU A 1 197 ? 7.458 2.440 23.998 1.00 89.75 197 GLU A CA 1
ATOM 1489 C C . GLU A 1 197 ? 6.478 1.263 24.133 1.00 89.75 197 GLU A C 1
ATOM 1491 O O . GLU A 1 197 ? 5.383 1.305 23.571 1.00 89.75 197 GLU A O 1
ATOM 1496 N N . GLU A 1 198 ? 6.851 0.235 24.899 1.00 83.81 198 GLU A N 1
ATOM 1497 C CA . GLU A 1 198 ? 6.048 -0.986 25.106 1.00 83.81 198 GLU A CA 1
ATOM 1498 C C . GLU A 1 198 ? 4.619 -0.650 25.571 1.00 83.81 198 GLU A C 1
ATOM 1500 O O . GLU A 1 198 ? 3.641 -1.073 24.962 1.00 83.81 198 GLU A O 1
ATOM 1505 N N . GLY A 1 199 ? 4.488 0.279 26.523 1.00 83.44 199 GLY A N 1
ATOM 1506 C CA . GLY A 1 199 ? 3.186 0.738 27.009 1.00 83.44 199 GLY A CA 1
ATOM 1507 C C . GLY A 1 199 ? 2.339 1.534 26.001 1.00 83.44 199 GLY A C 1
ATOM 1508 O O . GLY A 1 199 ? 1.143 1.700 26.237 1.00 83.44 199 GLY A O 1
ATOM 1509 N N . GLU A 1 200 ? 2.903 2.053 24.899 1.00 84.94 200 GLU A N 1
ATOM 1510 C CA . GLU A 1 200 ? 2.105 2.625 23.795 1.00 84.94 200 GLU A CA 1
ATOM 1511 C C . GLU A 1 200 ? 1.520 1.508 22.924 1.00 84.94 200 GLU A C 1
ATOM 1513 O O . GLU A 1 200 ? 0.380 1.616 22.467 1.00 84.94 200 GLU A O 1
ATOM 1518 N N . ILE A 1 201 ? 2.298 0.447 22.706 1.00 88.12 201 ILE A N 1
ATOM 1519 C CA . ILE A 1 201 ? 1.911 -0.708 21.899 1.00 88.12 201 ILE A CA 1
ATOM 1520 C C . ILE A 1 201 ? 0.819 -1.527 22.596 1.00 88.12 201 ILE A C 1
ATOM 1522 O O . ILE A 1 201 ? -0.175 -1.872 21.957 1.00 88.12 201 ILE A O 1
ATOM 1526 N N . ASP A 1 202 ? 0.943 -1.743 23.904 1.00 86.50 202 ASP A N 1
ATOM 1527 C CA . ASP A 1 202 ? -0.007 -2.542 24.693 1.00 86.50 202 ASP A CA 1
ATOM 1528 C C . ASP A 1 202 ? -1.423 -1.942 24.748 1.00 86.50 202 ASP A C 1
ATOM 1530 O O . ASP A 1 202 ? -2.398 -2.636 25.023 1.00 86.50 202 ASP A O 1
ATOM 1534 N N . GLN A 1 203 ? -1.567 -0.645 24.452 1.00 88.25 203 GLN A N 1
ATOM 1535 C CA . GLN A 1 203 ? -2.870 0.032 24.411 1.00 88.25 203 GLN A CA 1
ATOM 1536 C C . GLN A 1 203 ? -3.693 -0.309 23.161 1.00 88.25 203 GLN A C 1
ATOM 1538 O O . GLN A 1 203 ? -4.884 0.030 23.092 1.00 88.25 203 GLN A O 1
ATOM 1543 N N . TYR A 1 204 ? -3.076 -0.912 22.140 1.00 93.19 204 TYR A N 1
ATOM 1544 C CA . TYR A 1 204 ? -3.787 -1.326 20.940 1.00 93.19 204 TYR A CA 1
ATOM 1545 C C . TYR A 1 204 ? -4.541 -2.626 21.197 1.00 93.19 204 TYR A C 1
ATOM 1547 O O . TYR A 1 204 ? -3.957 -3.695 21.328 1.00 93.19 204 TYR A O 1
ATOM 1555 N N . GLN A 1 205 ? -5.869 -2.541 21.187 1.00 94.12 205 GLN A N 1
ATOM 1556 C CA . GLN A 1 205 ? -6.718 -3.725 21.249 1.00 94.12 205 GLN A CA 1
ATOM 1557 C C . GLN A 1 205 ? -6.614 -4.562 19.977 1.00 94.12 205 GLN A C 1
ATOM 1559 O O . GLN A 1 205 ? -6.724 -5.784 20.031 1.00 94.12 205 GLN A O 1
ATOM 1564 N N . LEU A 1 206 ? -6.459 -3.902 18.829 1.00 97.19 206 LEU A N 1
ATOM 1565 C CA . LEU A 1 206 ? -6.310 -4.561 17.541 1.00 97.19 206 LEU A CA 1
ATOM 1566 C C . LEU A 1 206 ? -5.605 -3.641 16.545 1.00 97.19 206 LEU A C 1
ATOM 1568 O O . LEU A 1 206 ? -5.937 -2.456 16.424 1.00 97.19 206 LEU A O 1
ATOM 1572 N N . VAL A 1 207 ? -4.689 -4.220 15.779 1.00 98.25 207 VAL A N 1
ATOM 1573 C CA . VAL A 1 207 ? -4.140 -3.623 14.565 1.00 98.25 207 VAL A CA 1
ATOM 1574 C C . VAL A 1 207 ? -4.845 -4.224 13.350 1.00 98.25 207 VAL A C 1
ATOM 1576 O O . VAL A 1 207 ? -4.921 -5.440 13.184 1.00 98.25 207 VAL A O 1
ATOM 1579 N N . ILE A 1 208 ? -5.396 -3.367 12.499 1.00 98.56 208 ILE A N 1
ATOM 1580 C CA . ILE A 1 208 ? -6.129 -3.749 11.295 1.00 98.56 208 ILE A CA 1
ATOM 1581 C C . ILE A 1 208 ? -5.310 -3.307 10.086 1.00 98.56 208 ILE A C 1
ATOM 1583 O O . ILE A 1 208 ? -5.264 -2.123 9.749 1.00 98.56 208 ILE A O 1
ATOM 1587 N N . CYS A 1 209 ? -4.684 -4.263 9.414 1.00 97.94 209 CYS A N 1
ATOM 1588 C CA . CYS A 1 209 ? -3.917 -4.015 8.204 1.00 97.94 209 CYS A CA 1
ATOM 1589 C C . CYS A 1 209 ? -4.836 -4.059 6.982 1.00 97.94 209 CYS A C 1
ATOM 1591 O O . CYS A 1 209 ? -5.626 -4.991 6.812 1.00 97.94 209 CYS A O 1
ATOM 1593 N N . LEU A 1 210 ? -4.740 -3.052 6.122 1.00 96.50 210 LEU A N 1
ATOM 1594 C CA . LEU A 1 210 ? -5.517 -2.937 4.895 1.00 96.50 210 LEU A CA 1
ATOM 1595 C C . LEU A 1 210 ? -4.610 -3.183 3.708 1.00 96.50 210 LEU A C 1
ATOM 1597 O O . LEU A 1 210 ? -3.699 -2.401 3.427 1.00 96.50 210 LEU A O 1
ATOM 1601 N N . ASP A 1 211 ? -4.906 -4.252 2.986 1.00 91.31 211 ASP A N 1
ATOM 1602 C CA . ASP A 1 211 ? -4.037 -4.717 1.931 1.00 91.31 211 ASP A CA 1
ATOM 1603 C C . ASP A 1 211 ? -4.839 -5.067 0.686 1.00 91.31 211 ASP A C 1
ATOM 1605 O O . ASP A 1 211 ? -5.553 -6.058 0.655 1.00 91.31 211 ASP A O 1
ATOM 1609 N N . GLU A 1 212 ? -4.734 -4.248 -0.357 1.00 85.81 212 GLU A N 1
ATOM 1610 C CA . GLU A 1 212 ? -5.433 -4.484 -1.621 1.00 85.81 212 GLU A CA 1
ATOM 1611 C C . GLU A 1 212 ? -6.936 -4.758 -1.451 1.00 85.81 212 GLU A C 1
ATOM 1613 O O . GLU A 1 212 ? -7.443 -5.860 -1.655 1.00 85.81 212 GLU A O 1
ATOM 1618 N N . LEU A 1 213 ? -7.678 -3.709 -1.101 1.00 88.94 213 LEU A N 1
ATOM 1619 C CA . LEU A 1 213 ? -9.135 -3.720 -0.944 1.00 88.94 213 LEU A CA 1
ATOM 1620 C C . LEU A 1 213 ? -9.890 -3.527 -2.261 1.00 88.94 213 LEU A C 1
ATOM 1622 O O . LEU A 1 213 ? -11.098 -3.304 -2.249 1.00 88.94 213 LEU A O 1
ATOM 1626 N N . LEU A 1 214 ? -9.203 -3.585 -3.393 1.00 80.81 214 LEU A N 1
ATOM 1627 C CA . LEU A 1 214 ? -9.766 -3.648 -4.735 1.00 80.81 214 LEU A CA 1
ATOM 1628 C C . LEU A 1 214 ? -9.043 -4.786 -5.446 1.00 80.81 214 LEU A C 1
ATOM 1630 O O . LEU A 1 214 ? -7.832 -4.848 -5.350 1.00 80.81 214 LEU A O 1
ATOM 1634 N N . LEU A 1 215 ? -9.748 -5.677 -6.123 1.00 66.44 215 LEU A N 1
ATOM 1635 C CA . LEU A 1 215 ? -9.181 -6.606 -7.103 1.00 66.44 215 LEU A CA 1
ATOM 1636 C C . LEU A 1 215 ? -10.230 -6.752 -8.199 1.00 66.44 215 LEU A C 1
ATOM 1638 O O . LEU A 1 215 ? -11.426 -6.718 -7.894 1.00 66.44 215 LEU A O 1
ATOM 1642 N N . SER A 1 216 ? -9.789 -6.855 -9.450 1.00 50.16 216 SER A N 1
ATOM 1643 C CA . SER A 1 216 ? -10.643 -7.332 -10.534 1.00 50.16 216 SER A CA 1
ATOM 1644 C C . SER A 1 216 ? -10.780 -8.850 -10.423 1.00 50.16 216 SER A C 1
ATOM 1646 O O . SER A 1 216 ? -9.862 -9.519 -9.947 1.00 50.16 216 SER A O 1
ATOM 1648 N N . ASP A 1 217 ? -11.906 -9.395 -10.885 1.00 42.53 217 ASP A N 1
ATOM 1649 C CA . ASP A 1 217 ? -12.230 -10.834 -10.851 1.00 42.53 217 ASP A CA 1
ATOM 1650 C C . ASP A 1 217 ? -11.188 -11.742 -11.547 1.0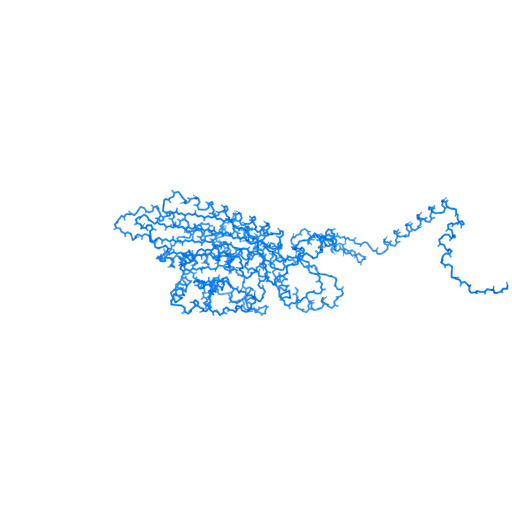0 42.53 217 ASP A C 1
ATOM 1652 O O . ASP A 1 217 ? -11.277 -12.959 -11.469 1.00 42.53 217 ASP A O 1
ATOM 1656 N N . THR A 1 218 ? -10.177 -11.166 -12.202 1.00 40.09 218 THR A N 1
ATOM 1657 C CA . THR A 1 218 ? -9.111 -11.837 -12.962 1.00 40.09 218 THR A CA 1
ATOM 1658 C C . THR A 1 218 ? -7.848 -12.173 -12.163 1.00 40.09 218 THR A C 1
ATOM 1660 O O . THR A 1 218 ? -6.956 -12.833 -12.687 1.00 40.09 218 THR A O 1
ATOM 1663 N N . ASP A 1 219 ? -7.711 -11.691 -10.926 1.00 45.06 219 ASP A N 1
ATOM 1664 C CA . ASP A 1 219 ? -6.474 -11.856 -10.140 1.00 45.06 219 ASP A CA 1
ATOM 1665 C C . ASP A 1 219 ? -6.548 -13.003 -9.108 1.00 45.06 219 ASP A C 1
ATOM 1667 O O . ASP A 1 219 ? -5.532 -13.360 -8.495 1.00 45.06 219 ASP A O 1
ATOM 1671 N N . GLY A 1 220 ? -7.739 -13.582 -8.919 1.00 40.41 220 GLY A N 1
ATOM 1672 C CA . GLY A 1 220 ? -7.993 -14.705 -8.022 1.00 40.41 220 GLY A CA 1
ATOM 1673 C C . GLY A 1 220 ? -7.894 -16.042 -8.749 1.00 40.41 220 GLY A C 1
ATOM 1674 O O . GLY A 1 220 ? -8.720 -16.327 -9.600 1.00 40.41 220 GLY A O 1
ATOM 1675 N N . ASP A 1 221 ? -6.908 -16.842 -8.349 1.00 42.31 221 ASP A N 1
ATOM 1676 C CA . ASP A 1 221 ? -6.784 -18.278 -8.604 1.00 42.31 221 ASP A CA 1
ATOM 1677 C C . ASP A 1 221 ? -6.840 -18.705 -10.092 1.00 42.31 221 ASP A C 1
ATOM 1679 O O . ASP A 1 221 ? -7.890 -18.976 -10.665 1.00 42.31 221 ASP A O 1
ATOM 1683 N N . ASP A 1 222 ? -5.638 -18.877 -10.654 1.00 39.91 222 ASP A N 1
ATOM 1684 C CA . ASP A 1 222 ? -5.339 -19.555 -11.924 1.00 39.91 222 ASP A CA 1
ATOM 1685 C C . ASP A 1 222 ? -5.516 -18.700 -13.204 1.00 39.91 222 ASP A C 1
ATOM 1687 O O . ASP A 1 222 ? -6.638 -18.327 -13.543 1.00 39.91 222 ASP A O 1
ATOM 1691 N N . PRO A 1 223 ? -4.446 -18.411 -13.983 1.00 38.06 223 PRO A N 1
ATOM 1692 C CA . PRO A 1 223 ? -4.583 -17.805 -15.315 1.00 38.06 223 PRO A CA 1
ATOM 1693 C C . PRO A 1 223 ? -5.384 -18.675 -16.309 1.00 38.06 223 PRO A C 1
ATOM 1695 O O . PRO A 1 223 ? -5.628 -18.228 -17.427 1.00 38.06 223 PRO A O 1
ATOM 1698 N N . GLU A 1 224 ? -5.789 -19.888 -15.912 1.00 35.12 224 GLU A N 1
ATOM 1699 C CA . GLU A 1 224 ? -6.624 -20.815 -16.685 1.00 35.12 224 GLU A CA 1
ATOM 1700 C C . GLU A 1 224 ? -8.081 -20.950 -16.181 1.00 35.12 224 GLU A C 1
ATOM 1702 O O . GLU A 1 224 ? -8.852 -21.712 -16.767 1.00 35.12 224 GLU A O 1
ATOM 1707 N N . SER A 1 225 ? -8.518 -20.234 -15.130 1.00 36.34 225 SER A N 1
ATOM 1708 C CA . SER A 1 225 ? -9.898 -20.382 -14.630 1.00 36.34 225 SER A CA 1
ATOM 1709 C C . SER A 1 225 ? -10.915 -19.508 -15.395 1.00 36.34 225 SER A C 1
ATOM 1711 O O . SER A 1 225 ? -11.233 -18.375 -15.048 1.00 36.34 225 SER A O 1
ATOM 1713 N N . GLU A 1 226 ? -11.500 -20.066 -16.460 1.00 34.69 226 GLU A N 1
ATOM 1714 C CA . GLU A 1 226 ? -12.573 -19.450 -17.273 1.00 34.69 226 GLU A CA 1
ATOM 1715 C C . GLU A 1 226 ? -13.966 -19.403 -16.593 1.00 34.69 226 GLU A C 1
ATOM 1717 O O . GLU A 1 226 ? -14.993 -19.334 -17.266 1.00 34.69 226 GLU A O 1
ATOM 1722 N N . ASN A 1 227 ? -14.066 -19.430 -15.261 1.00 32.88 227 ASN A N 1
ATOM 1723 C CA . ASN A 1 227 ? -15.365 -19.514 -14.577 1.00 32.88 227 ASN A CA 1
ATOM 1724 C C . ASN A 1 227 ? -15.692 -18.250 -13.774 1.00 32.88 227 ASN A C 1
ATOM 1726 O O . ASN A 1 227 ? -15.780 -18.266 -12.546 1.00 32.88 227 ASN A O 1
ATOM 1730 N N . GLY A 1 228 ? -15.943 -17.157 -14.499 1.00 34.81 228 GLY A N 1
ATOM 1731 C CA . GLY A 1 228 ? -16.525 -15.925 -13.965 1.00 34.81 228 GLY A CA 1
ATOM 1732 C C . GLY A 1 228 ? -17.975 -16.133 -13.528 1.00 34.81 228 GLY A C 1
ATOM 1733 O O . GLY A 1 228 ? -18.912 -15.852 -14.275 1.00 34.81 228 GLY A O 1
ATOM 1734 N N . ASN A 1 229 ? -18.174 -16.649 -12.315 1.00 33.41 229 ASN A N 1
ATOM 1735 C CA . ASN A 1 229 ? -19.500 -16.782 -11.726 1.00 33.41 229 ASN A CA 1
ATOM 1736 C C . ASN A 1 229 ? -19.874 -15.471 -11.012 1.00 33.41 229 ASN A C 1
ATOM 1738 O O . ASN A 1 229 ? -19.392 -15.184 -9.917 1.00 33.41 229 ASN A O 1
ATOM 1742 N N . ASN A 1 230 ? -20.726 -14.672 -11.662 1.00 37.75 230 ASN A N 1
ATOM 1743 C CA . ASN A 1 230 ? -21.273 -13.398 -11.179 1.00 37.75 230 ASN A CA 1
ATOM 1744 C C . ASN A 1 230 ? -22.172 -13.589 -9.940 1.00 37.75 230 ASN A C 1
ATOM 1746 O O . ASN A 1 230 ? -23.398 -13.533 -10.039 1.00 37.75 230 ASN A O 1
ATOM 1750 N N . ASN A 1 231 ? -21.585 -13.786 -8.761 1.00 40.44 231 ASN A N 1
ATOM 1751 C CA . ASN A 1 231 ? -22.303 -13.620 -7.500 1.00 40.44 231 ASN A CA 1
ATOM 1752 C C . ASN A 1 231 ? -22.033 -12.213 -6.944 1.00 40.44 231 ASN A C 1
ATOM 1754 O O . ASN A 1 231 ? -20.896 -11.863 -6.652 1.00 40.44 231 ASN A O 1
ATOM 1758 N N . ASP A 1 232 ? -23.099 -11.427 -6.749 1.00 51.00 232 ASP A N 1
ATOM 1759 C CA . ASP A 1 232 ? -23.125 -10.025 -6.271 1.00 51.00 232 ASP A CA 1
ATOM 1760 C C . ASP A 1 232 ? -22.461 -9.762 -4.891 1.00 51.00 232 ASP A C 1
ATOM 1762 O O . ASP A 1 232 ? -22.413 -8.617 -4.419 1.00 51.00 232 ASP A O 1
ATOM 1766 N N . ALA A 1 233 ? -21.966 -10.801 -4.211 1.00 54.94 233 ALA A N 1
ATOM 1767 C CA . ALA A 1 233 ? -21.297 -10.694 -2.921 1.00 54.94 233 ALA A CA 1
ATOM 1768 C C . ALA A 1 233 ? -19.808 -10.383 -3.111 1.00 54.94 233 ALA A C 1
ATOM 1770 O O . ALA A 1 233 ? -19.051 -11.162 -3.683 1.00 54.94 233 ALA A O 1
ATOM 1771 N N . THR A 1 234 ? -19.364 -9.246 -2.578 1.00 69.81 234 THR A N 1
ATOM 1772 C CA . THR A 1 234 ? -17.950 -8.867 -2.607 1.00 69.81 234 THR A CA 1
ATOM 1773 C C . THR A 1 234 ? -17.160 -9.800 -1.685 1.00 69.81 234 THR A C 1
ATOM 1775 O O . THR A 1 234 ? -17.346 -9.752 -0.468 1.00 69.81 234 THR A O 1
ATOM 1778 N N . SER A 1 235 ? -16.283 -10.640 -2.238 1.00 84.25 235 SER A N 1
ATOM 1779 C CA . SER A 1 235 ? -15.402 -11.512 -1.453 1.00 84.25 235 SER A CA 1
ATOM 1780 C C . SER A 1 235 ? -14.350 -10.690 -0.703 1.00 84.25 235 SER A C 1
ATOM 1782 O O . SER A 1 235 ? -13.831 -9.691 -1.211 1.00 84.25 235 SER A O 1
ATOM 1784 N N . LEU A 1 236 ? -14.059 -11.061 0.539 1.00 91.31 236 LEU A N 1
ATOM 1785 C CA . LEU A 1 236 ? -12.987 -10.471 1.335 1.00 91.31 236 LEU A CA 1
ATOM 1786 C C . LEU A 1 236 ? -12.372 -11.559 2.212 1.00 91.31 236 LEU A C 1
ATOM 1788 O O . LEU A 1 236 ? -13.069 -12.458 2.678 1.00 91.31 236 LEU A O 1
ATOM 1792 N N . PHE A 1 237 ? -11.076 -11.460 2.463 1.00 94.12 237 PHE A N 1
ATOM 1793 C CA . PHE A 1 237 ? -10.344 -12.370 3.327 1.00 94.12 237 PHE A CA 1
ATOM 1794 C C . PHE A 1 237 ? -9.866 -11.622 4.566 1.00 94.12 237 PHE A C 1
ATOM 1796 O O . PHE A 1 237 ? -9.360 -10.503 4.465 1.00 94.12 237 PHE A O 1
ATOM 1803 N N . MET A 1 238 ? -10.043 -12.242 5.730 1.00 96.94 238 MET A N 1
ATOM 1804 C CA . MET A 1 238 ? -9.406 -11.828 6.976 1.00 96.94 238 MET A CA 1
ATOM 1805 C C . MET A 1 238 ? -8.277 -12.802 7.271 1.00 96.94 238 MET A C 1
ATOM 1807 O O . MET A 1 238 ? -8.540 -13.962 7.579 1.00 96.94 238 MET A O 1
ATOM 1811 N N . HIS A 1 239 ? -7.043 -12.327 7.190 1.00 95.81 239 HIS A N 1
ATOM 1812 C CA . HIS A 1 239 ? -5.851 -13.097 7.521 1.00 95.81 239 HIS A CA 1
ATOM 1813 C C . HIS A 1 239 ? -5.406 -12.791 8.944 1.00 95.81 239 HIS A C 1
ATOM 1815 O O . HIS A 1 239 ? -5.424 -11.629 9.357 1.00 95.81 239 HIS A O 1
ATOM 1821 N N . ALA A 1 240 ? -5.000 -13.817 9.677 1.00 96.00 240 ALA A N 1
ATOM 1822 C CA . ALA A 1 240 ? -4.440 -13.690 11.013 1.00 96.00 240 ALA A CA 1
ATOM 1823 C C . ALA A 1 240 ? -3.275 -14.666 11.206 1.00 96.00 240 ALA A C 1
ATOM 1825 O O . ALA A 1 240 ? -3.276 -15.771 10.653 1.00 96.00 240 ALA A O 1
ATOM 1826 N N . ASP A 1 241 ? -2.320 -14.290 12.054 1.00 94.50 241 ASP A N 1
ATOM 1827 C CA . ASP A 1 241 ? -1.261 -15.209 12.455 1.00 94.50 241 ASP A CA 1
ATOM 1828 C C . ASP A 1 241 ? -1.840 -16.289 13.380 1.00 94.50 241 ASP A C 1
ATOM 1830 O O . ASP A 1 241 ? -2.717 -16.034 14.213 1.00 94.50 241 ASP A O 1
ATOM 1834 N N . GLU A 1 242 ? -1.339 -17.515 13.241 1.00 92.94 242 GLU A N 1
ATOM 1835 C CA . GLU A 1 242 ? -1.785 -18.663 14.032 1.00 92.94 242 GLU A CA 1
ATOM 1836 C C . GLU A 1 242 ? -1.660 -18.427 15.550 1.00 92.94 242 GLU A C 1
ATOM 1838 O O . GLU A 1 242 ? -2.493 -18.912 16.321 1.00 92.94 242 GLU A O 1
ATOM 1843 N N . SER A 1 243 ? -0.649 -17.674 15.999 1.00 91.56 243 SER A N 1
ATOM 1844 C CA . SER A 1 243 ? -0.474 -17.355 17.421 1.00 91.56 243 SER A CA 1
ATOM 1845 C C . SER A 1 243 ? -1.627 -16.509 17.960 1.00 91.56 243 SER A C 1
ATOM 1847 O O . SER A 1 243 ? -2.179 -16.831 19.014 1.00 91.56 243 SER A O 1
ATOM 1849 N N . PHE A 1 244 ? -2.062 -15.497 17.204 1.00 94.94 244 PHE A N 1
ATOM 1850 C CA . PHE A 1 244 ? -3.217 -14.687 17.569 1.00 94.94 244 PHE A CA 1
ATOM 1851 C C . PHE A 1 244 ? -4.513 -15.491 17.452 1.00 94.94 244 PHE A C 1
ATOM 1853 O O . PHE A 1 244 ? -5.349 -15.413 18.349 1.00 94.94 244 PHE A O 1
ATOM 1860 N N . ALA A 1 245 ? -4.649 -16.332 16.421 1.00 93.88 245 ALA A N 1
ATOM 1861 C CA . ALA A 1 245 ? -5.826 -17.180 16.219 1.00 93.88 245 ALA A CA 1
ATOM 1862 C C . ALA A 1 245 ? -6.098 -18.151 17.387 1.00 93.88 245 ALA A C 1
ATOM 1864 O O . ALA A 1 245 ? -7.240 -18.543 17.624 1.00 93.88 245 ALA A O 1
ATOM 1865 N N . LYS A 1 246 ? -5.053 -18.521 18.137 1.00 93.69 246 LYS A N 1
ATOM 1866 C CA . LYS A 1 246 ? -5.134 -19.356 19.347 1.00 93.69 246 LYS A CA 1
ATOM 1867 C C . LYS A 1 246 ? -5.476 -18.570 20.618 1.00 93.69 246 LYS A C 1
ATOM 1869 O O . LYS A 1 246 ? -5.718 -19.182 21.658 1.00 93.69 246 LYS A O 1
ATOM 1874 N N . SER A 1 247 ? -5.484 -17.239 20.565 1.00 93.88 247 SER A N 1
ATOM 1875 C CA . SER A 1 247 ? -5.795 -16.394 21.719 1.00 93.88 247 SER A CA 1
ATOM 1876 C C . SER A 1 247 ? -7.306 -16.351 22.012 1.00 93.88 247 SER A C 1
ATOM 1878 O O . SER A 1 247 ? -8.117 -16.407 21.084 1.00 93.88 247 SER A O 1
ATOM 1880 N N . PRO A 1 248 ? -7.725 -16.173 23.281 1.00 92.50 248 PRO A N 1
ATOM 1881 C CA . PRO A 1 248 ? -9.143 -16.010 23.623 1.00 92.50 248 PRO A CA 1
ATOM 1882 C C . PRO A 1 248 ? -9.795 -14.791 22.954 1.00 92.50 248 PRO A C 1
ATOM 1884 O O . PRO A 1 248 ? -10.978 -14.817 22.622 1.00 92.50 248 PRO A O 1
ATOM 1887 N N . GLN A 1 249 ? -9.017 -13.727 22.732 1.00 93.25 249 GLN A N 1
ATOM 1888 C CA . GLN A 1 249 ? -9.486 -12.489 22.112 1.00 93.25 249 GLN A CA 1
ATOM 1889 C C . GLN A 1 249 ? -9.911 -12.698 20.650 1.00 93.25 249 GLN A C 1
ATOM 1891 O O . GLN A 1 249 ? -10.845 -12.048 20.176 1.00 93.25 249 GLN A O 1
ATOM 1896 N N . PHE A 1 250 ? -9.268 -13.630 19.940 1.00 96.50 250 PHE A N 1
ATOM 1897 C CA . PHE A 1 250 ? -9.546 -13.872 18.528 1.00 96.50 250 PHE A CA 1
ATOM 1898 C C . PHE A 1 250 ? -10.977 -14.340 18.264 1.00 96.50 250 PHE A C 1
ATOM 1900 O O . PHE A 1 250 ? -11.550 -13.956 17.250 1.00 96.50 250 PHE A O 1
ATOM 1907 N N . ALA A 1 251 ? -11.586 -15.108 19.173 1.00 95.38 251 ALA A N 1
ATOM 1908 C CA . ALA A 1 251 ? -12.971 -15.553 19.015 1.00 95.38 251 ALA A CA 1
ATOM 1909 C C . ALA A 1 251 ? -13.938 -14.360 18.898 1.00 95.38 251 ALA A C 1
ATOM 1911 O O . ALA A 1 251 ? -14.750 -14.312 17.976 1.00 95.38 251 ALA A O 1
ATOM 1912 N N . VAL A 1 252 ? -13.771 -13.358 19.769 1.00 94.50 252 VAL A N 1
ATOM 1913 C CA . VAL A 1 252 ? -14.575 -12.125 19.766 1.00 94.50 252 VAL A CA 1
ATOM 1914 C C . VAL A 1 252 ? -14.314 -11.309 18.500 1.00 94.50 252 VAL A C 1
ATOM 1916 O O . VAL A 1 252 ? -15.249 -10.827 17.861 1.00 94.50 252 VAL A O 1
ATOM 1919 N N . VAL A 1 253 ? -13.044 -11.176 18.105 1.00 96.81 253 VAL A N 1
ATOM 1920 C CA . VAL A 1 253 ? -12.639 -10.459 16.885 1.00 96.81 253 VAL A CA 1
ATOM 1921 C C . VAL A 1 253 ? -13.242 -11.110 15.639 1.00 96.81 253 VAL A C 1
ATOM 1923 O O . VAL A 1 253 ? -13.818 -10.417 14.801 1.00 96.81 253 VAL A O 1
ATOM 1926 N N . LYS A 1 254 ? -13.164 -12.440 15.541 1.00 97.31 254 LYS A N 1
ATOM 1927 C CA . LYS A 1 254 ? -13.703 -13.228 14.433 1.00 97.31 254 LYS A CA 1
ATOM 1928 C C . LYS A 1 254 ? -15.220 -13.098 14.333 1.00 97.31 254 LYS A C 1
ATOM 1930 O O . LYS A 1 254 ? -15.716 -12.746 13.266 1.00 97.31 254 LYS A O 1
ATOM 1935 N N . GLU A 1 255 ? -15.941 -13.323 15.428 1.00 96.06 255 GLU A N 1
ATOM 1936 C CA . GLU A 1 255 ? -17.404 -13.214 15.455 1.00 96.06 255 GLU A CA 1
ATOM 1937 C C . GLU A 1 255 ? -17.859 -11.796 15.078 1.00 96.06 255 GLU A C 1
ATOM 1939 O O . GLU A 1 255 ? -18.749 -11.614 14.245 1.00 96.06 255 GLU A O 1
ATOM 1944 N N . THR A 1 256 ? -17.184 -10.775 15.617 1.00 96.06 256 THR A N 1
ATOM 1945 C CA . THR A 1 256 ? -17.465 -9.369 15.294 1.00 96.06 256 THR A CA 1
ATOM 1946 C C . THR A 1 256 ? -17.226 -9.078 13.811 1.00 96.06 256 THR A C 1
ATOM 1948 O O . THR A 1 256 ? -18.022 -8.368 13.187 1.00 96.06 256 THR A O 1
ATOM 1951 N N . ALA A 1 257 ? -16.156 -9.622 13.223 1.00 96.88 257 ALA A N 1
ATOM 1952 C CA . ALA A 1 257 ? -15.848 -9.460 11.806 1.00 96.88 257 ALA A CA 1
ATOM 1953 C C . ALA A 1 257 ? -16.895 -10.149 10.917 1.00 96.88 257 ALA A C 1
ATOM 1955 O O . ALA A 1 257 ? -17.438 -9.505 10.021 1.00 96.88 257 ALA A O 1
ATOM 1956 N N . GLU A 1 258 ? -17.239 -11.409 11.191 1.00 96.31 258 GLU A N 1
ATOM 1957 C CA . GLU A 1 258 ? -18.231 -12.180 10.427 1.00 96.31 258 GLU A CA 1
ATOM 1958 C C . GLU A 1 258 ? -19.624 -11.533 10.497 1.00 96.31 258 GLU A C 1
ATOM 1960 O O . GLU A 1 258 ? -20.252 -11.280 9.463 1.00 96.31 258 GLU A O 1
ATOM 1965 N N . ALA A 1 259 ? -20.076 -11.156 11.698 1.00 94.81 259 ALA A N 1
ATOM 1966 C CA . ALA A 1 259 ? -21.360 -10.486 11.895 1.00 94.81 259 ALA A CA 1
ATOM 1967 C C . ALA A 1 259 ? -21.411 -9.104 11.220 1.00 94.81 259 ALA A C 1
ATOM 1969 O O . ALA A 1 259 ? -22.450 -8.680 10.710 1.00 94.81 259 ALA A O 1
ATOM 1970 N N . THR A 1 260 ? -20.297 -8.368 11.202 1.00 94.00 260 THR A N 1
ATOM 1971 C CA . THR A 1 260 ? -20.231 -7.061 10.533 1.00 94.00 260 THR A CA 1
ATOM 1972 C C . THR A 1 260 ? -20.170 -7.215 9.017 1.00 94.00 260 THR A C 1
ATOM 1974 O O . THR A 1 260 ? -20.892 -6.513 8.313 1.00 94.00 260 THR A O 1
ATOM 1977 N N . ALA A 1 261 ? -19.399 -8.170 8.500 1.00 93.31 261 ALA A N 1
ATOM 1978 C CA . ALA A 1 261 ? -19.326 -8.455 7.070 1.00 93.31 261 ALA A CA 1
ATOM 1979 C C . ALA A 1 261 ? -20.693 -8.854 6.496 1.00 93.31 261 ALA A C 1
ATOM 1981 O O . ALA A 1 261 ? -21.118 -8.285 5.487 1.00 93.31 261 ALA A O 1
ATOM 1982 N N . ALA A 1 262 ? -21.426 -9.735 7.187 1.00 92.19 262 ALA A N 1
ATOM 1983 C CA . ALA A 1 262 ? -22.770 -10.151 6.788 1.00 92.19 262 ALA A CA 1
ATOM 1984 C C . ALA A 1 262 ? -23.740 -8.959 6.674 1.00 92.19 262 ALA A C 1
ATOM 1986 O O . ALA A 1 262 ? -24.463 -8.840 5.684 1.00 92.19 262 ALA A O 1
ATOM 1987 N N . ARG A 1 263 ? -23.701 -8.018 7.631 1.00 90.69 263 ARG A N 1
ATOM 1988 C CA . ARG A 1 263 ? -24.527 -6.792 7.604 1.00 90.69 263 ARG A CA 1
ATOM 1989 C C . ARG A 1 263 ? -24.214 -5.867 6.428 1.00 90.69 263 ARG A C 1
ATOM 1991 O O . ARG A 1 263 ? -25.091 -5.128 5.990 1.00 90.69 263 ARG A O 1
ATOM 1998 N N . HIS A 1 264 ? -22.986 -5.908 5.915 1.00 89.25 264 HIS A N 1
ATOM 1999 C CA . HIS A 1 264 ? -22.547 -5.101 4.776 1.00 89.25 264 HIS A CA 1
ATOM 2000 C C . HIS A 1 264 ? -22.556 -5.866 3.439 1.00 89.25 264 HIS A C 1
ATOM 2002 O O . HIS A 1 264 ? -22.103 -5.324 2.428 1.00 89.25 264 HIS A O 1
ATOM 2008 N N . GLY A 1 265 ? -23.092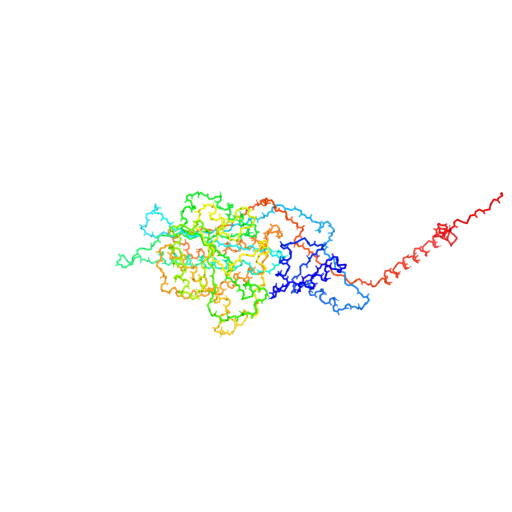 -7.094 3.406 1.00 87.88 265 GLY A N 1
ATOM 2009 C CA . GLY A 1 265 ? -23.166 -7.913 2.191 1.00 87.88 265 GLY A CA 1
ATOM 2010 C C . GLY A 1 265 ? -21.795 -8.351 1.665 1.00 87.88 265 GLY A C 1
ATOM 2011 O O . GLY A 1 265 ? -21.605 -8.458 0.453 1.00 87.88 265 GLY A O 1
ATOM 2012 N N . ILE A 1 266 ? -20.828 -8.548 2.565 1.00 89.94 266 ILE A N 1
ATOM 2013 C CA . ILE A 1 266 ? -19.473 -9.006 2.248 1.00 89.94 266 ILE A CA 1
ATOM 2014 C C . ILE A 1 266 ? -19.369 -10.496 2.568 1.00 89.94 266 ILE A C 1
ATOM 2016 O O . ILE A 1 266 ? -19.655 -10.918 3.688 1.00 89.94 266 ILE A O 1
ATOM 2020 N N . ALA A 1 267 ? -18.914 -11.283 1.594 1.00 91.12 267 ALA A N 1
ATOM 2021 C CA . ALA A 1 267 ? -18.573 -12.684 1.804 1.00 91.12 267 ALA A CA 1
ATOM 2022 C C . ALA A 1 267 ? -17.167 -12.766 2.419 1.00 91.12 267 ALA A C 1
ATOM 2024 O O . ALA A 1 267 ? -16.166 -12.768 1.700 1.00 91.12 267 ALA A O 1
ATOM 2025 N N . LEU A 1 268 ? -17.097 -12.770 3.753 1.00 94.06 268 LEU A N 1
ATOM 2026 C CA . LEU A 1 268 ? -15.835 -12.821 4.490 1.00 94.06 268 LEU A CA 1
ATOM 2027 C C . LEU A 1 268 ? -15.376 -14.268 4.700 1.00 94.06 268 LEU A C 1
ATOM 2029 O O . LEU A 1 268 ? -16.104 -15.075 5.269 1.00 94.06 268 LEU A O 1
ATOM 2033 N N . THR A 1 269 ? -14.145 -14.572 4.295 1.00 95.06 269 THR A N 1
ATOM 2034 C CA . THR A 1 269 ? -13.463 -15.830 4.626 1.00 95.06 269 THR A CA 1
ATOM 2035 C C . THR A 1 269 ? -12.331 -15.551 5.604 1.00 95.06 269 THR A C 1
ATOM 2037 O O . THR A 1 269 ? -11.471 -14.713 5.341 1.00 95.06 269 THR A O 1
ATOM 2040 N N . VAL A 1 270 ? -12.315 -16.254 6.733 1.00 95.56 270 VAL A N 1
ATOM 2041 C CA . VAL A 1 270 ? -11.276 -16.103 7.758 1.00 95.56 270 VAL A CA 1
ATOM 2042 C C . VAL A 1 270 ? -10.207 -17.169 7.562 1.00 95.56 270 VAL A C 1
ATOM 2044 O O . VAL A 1 270 ? -10.510 -18.361 7.557 1.00 95.56 270 VAL A O 1
ATOM 2047 N N . LEU A 1 271 ? -8.963 -16.732 7.408 1.00 94.12 271 LEU A N 1
ATOM 2048 C CA . LEU A 1 271 ? -7.793 -17.569 7.193 1.00 94.12 271 LEU A CA 1
ATOM 2049 C C . LEU A 1 271 ? -6.792 -17.318 8.318 1.00 94.12 271 LEU A C 1
ATOM 2051 O O . LEU A 1 271 ? -6.488 -16.177 8.657 1.00 94.12 271 LEU A O 1
ATOM 2055 N N . SER A 1 272 ? -6.269 -18.396 8.891 1.00 92.12 272 SER A N 1
ATOM 2056 C CA . SER A 1 272 ? -5.170 -18.333 9.849 1.00 92.12 272 SER A CA 1
ATOM 2057 C C . SER A 1 272 ? -4.025 -19.197 9.356 1.00 92.12 272 SER A C 1
ATOM 2059 O O . SER A 1 272 ? -4.241 -20.374 9.054 1.00 92.12 272 SER A O 1
ATOM 2061 N N . ALA A 1 273 ? -2.825 -18.633 9.295 1.00 89.19 273 ALA A N 1
ATOM 2062 C CA . ALA A 1 273 ? -1.636 -19.334 8.834 1.00 89.19 273 ALA A CA 1
ATOM 2063 C C . ALA A 1 273 ? -0.478 -19.128 9.809 1.00 89.19 273 ALA A C 1
ATOM 2065 O O . ALA A 1 273 ? -0.398 -18.122 10.512 1.00 89.19 273 ALA A O 1
ATOM 2066 N N . ARG A 1 274 ? 0.424 -20.109 9.860 1.00 88.50 274 ARG A N 1
ATOM 2067 C CA . ARG A 1 274 ? 1.661 -19.990 10.624 1.00 88.50 274 ARG A CA 1
ATOM 2068 C C . ARG A 1 274 ? 2.673 -19.196 9.815 1.00 88.50 274 ARG A C 1
ATOM 2070 O O . ARG A 1 274 ? 3.064 -19.645 8.737 1.00 88.50 274 ARG A O 1
ATOM 2077 N N . THR A 1 275 ? 3.161 -18.091 10.367 1.00 83.94 275 THR A N 1
ATOM 2078 C CA . THR A 1 275 ? 4.267 -17.351 9.754 1.00 83.94 275 THR A CA 1
ATOM 2079 C C . THR A 1 275 ? 5.540 -18.200 9.739 1.00 83.94 275 THR A C 1
ATOM 2081 O O . THR A 1 275 ? 5.988 -18.706 10.775 1.00 83.94 275 THR A O 1
ATOM 2084 N N . ASN A 1 276 ? 6.149 -18.361 8.562 1.00 81.38 276 ASN A N 1
ATOM 2085 C CA . ASN A 1 276 ? 7.454 -19.000 8.424 1.00 81.38 276 ASN A CA 1
ATOM 2086 C C . ASN A 1 276 ? 8.567 -17.947 8.480 1.00 81.38 276 ASN A C 1
ATOM 2088 O O . ASN A 1 276 ? 9.033 -17.479 7.448 1.00 81.38 276 ASN A O 1
ATOM 2092 N N . TYR A 1 277 ? 9.049 -17.641 9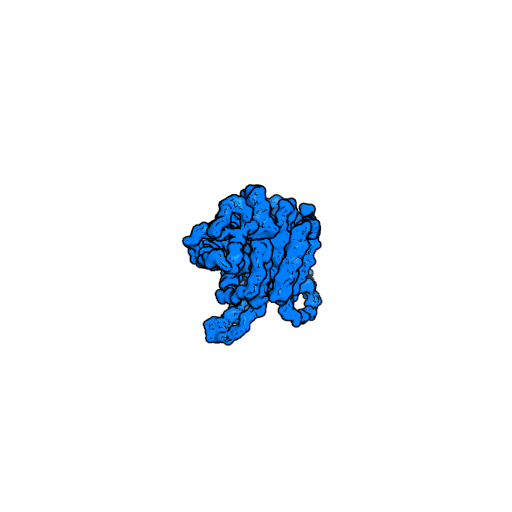.684 1.00 77.38 277 TYR A N 1
ATOM 2093 C CA . TYR A 1 277 ? 10.143 -16.682 9.898 1.00 77.38 277 TYR A CA 1
ATOM 2094 C C . TYR A 1 277 ? 11.502 -17.120 9.319 1.00 77.38 277 TYR A C 1
ATOM 2096 O O . TYR A 1 277 ? 12.449 -16.338 9.323 1.00 77.38 277 TYR A O 1
ATOM 2104 N N . HIS A 1 278 ? 11.627 -18.370 8.853 1.00 70.12 278 HIS A N 1
ATOM 2105 C CA . HIS A 1 278 ? 12.816 -18.843 8.138 1.00 70.12 278 HIS A CA 1
ATOM 2106 C C . HIS A 1 278 ? 12.727 -18.604 6.628 1.00 70.12 278 HIS A C 1
ATOM 2108 O O . HIS A 1 278 ? 13.746 -18.688 5.943 1.00 70.12 278 HIS A O 1
ATOM 2114 N N . HIS A 1 279 ? 11.528 -18.331 6.105 1.00 70.25 279 HIS A N 1
ATOM 2115 C CA . HIS A 1 279 ? 11.366 -17.848 4.744 1.00 70.25 279 HIS A CA 1
ATOM 2116 C C . HIS A 1 279 ? 11.666 -16.350 4.712 1.00 70.25 279 HIS A C 1
ATOM 2118 O O . HIS A 1 279 ? 11.394 -15.626 5.666 1.00 70.25 279 HIS A O 1
ATOM 2124 N N . TYR A 1 280 ? 12.244 -15.883 3.612 1.00 69.56 280 TYR A N 1
ATOM 2125 C CA . TYR A 1 280 ? 12.621 -14.481 3.465 1.00 69.56 280 TYR A CA 1
ATOM 2126 C C . TYR A 1 280 ? 11.436 -13.576 3.115 1.00 69.56 280 TYR A C 1
ATOM 2128 O O . TYR A 1 280 ? 11.629 -12.371 3.113 1.00 69.56 280 TYR A O 1
ATOM 2136 N N . ASP A 1 281 ? 10.251 -14.128 2.845 1.00 77.06 281 ASP A N 1
ATOM 2137 C CA . ASP A 1 281 ? 9.056 -13.371 2.451 1.00 77.06 281 ASP A CA 1
ATOM 2138 C C . ASP A 1 281 ? 7.986 -13.433 3.534 1.00 77.06 281 ASP A C 1
ATOM 2140 O O . ASP A 1 281 ? 7.550 -14.519 3.929 1.00 77.06 281 ASP A O 1
ATOM 2144 N N . VAL A 1 282 ? 7.548 -12.252 3.958 1.00 85.00 282 VAL A N 1
ATOM 2145 C CA . VAL A 1 282 ? 6.422 -12.041 4.869 1.00 85.00 282 VAL A CA 1
ATOM 2146 C C . VAL A 1 282 ? 5.188 -11.737 4.030 1.00 85.00 282 VAL A C 1
ATOM 2148 O O . VAL A 1 282 ? 5.167 -10.731 3.317 1.00 85.00 282 VAL A O 1
ATOM 2151 N N . GLN A 1 283 ? 4.140 -12.558 4.112 1.00 84.38 283 GLN A N 1
ATOM 2152 C CA . GLN A 1 283 ? 3.026 -12.446 3.162 1.00 84.38 283 GLN A CA 1
ATOM 2153 C C . GLN A 1 283 ? 2.174 -11.207 3.446 1.00 84.38 283 GLN A C 1
ATOM 2155 O O . GLN A 1 283 ? 1.887 -10.388 2.563 1.00 84.38 283 GLN A O 1
ATOM 2160 N N . PHE A 1 284 ? 1.826 -11.016 4.712 1.00 90.06 284 PHE A N 1
ATOM 2161 C CA . PHE A 1 284 ? 0.978 -9.916 5.151 1.00 90.06 284 PHE A CA 1
ATOM 2162 C C . PHE A 1 284 ? 1.576 -9.158 6.332 1.00 90.06 284 PHE A C 1
ATOM 2164 O O . PHE A 1 284 ? 2.312 -9.700 7.148 1.00 90.06 284 PHE A O 1
ATOM 2171 N N . GLU A 1 285 ? 1.209 -7.883 6.458 1.00 92.94 285 GLU A N 1
ATOM 2172 C CA . GLU A 1 285 ? 1.756 -7.002 7.496 1.00 92.94 285 GLU A CA 1
ATOM 2173 C C . GLU A 1 285 ? 1.464 -7.498 8.924 1.00 92.94 285 GLU A C 1
ATOM 2175 O O . GLU A 1 285 ? 2.282 -7.305 9.824 1.00 92.94 285 GLU A O 1
ATOM 2180 N N . HIS A 1 286 ? 0.336 -8.189 9.134 1.00 94.88 286 HIS A N 1
ATOM 2181 C CA . HIS A 1 286 ? -0.018 -8.744 10.444 1.00 94.88 286 HIS A CA 1
ATOM 2182 C C . HIS A 1 286 ? 0.993 -9.777 10.966 1.00 94.88 286 HIS A C 1
ATOM 2184 O O . HIS A 1 286 ? 1.068 -9.977 12.172 1.00 94.88 286 HIS A O 1
ATOM 2190 N N . GLU A 1 287 ? 1.792 -10.408 10.105 1.00 93.25 287 GLU A N 1
ATOM 2191 C CA . GLU A 1 287 ? 2.824 -11.374 10.506 1.00 93.25 287 GLU A CA 1
ATOM 2192 C C . GLU A 1 287 ? 3.983 -10.690 11.248 1.00 93.25 287 GLU A C 1
ATOM 2194 O O . GLU A 1 287 ? 4.503 -11.217 12.233 1.00 93.25 287 GLU A O 1
ATOM 2199 N N . VAL A 1 288 ? 4.346 -9.467 10.835 1.00 92.62 288 VAL A N 1
ATOM 2200 C CA . VAL A 1 288 ? 5.347 -8.646 11.540 1.00 92.62 288 VAL A CA 1
ATOM 2201 C C . VAL A 1 288 ? 4.858 -8.273 12.938 1.00 92.62 288 VAL A C 1
ATOM 2203 O O . VAL A 1 288 ? 5.637 -8.266 13.889 1.00 92.62 288 VAL A O 1
ATOM 2206 N N . LEU A 1 289 ? 3.564 -7.983 13.069 1.00 93.50 289 LEU A N 1
ATOM 2207 C CA . LEU A 1 289 ? 2.917 -7.660 14.342 1.00 93.50 289 LEU A CA 1
ATOM 2208 C C . LEU A 1 289 ? 2.758 -8.910 15.224 1.00 93.50 289 LEU A C 1
ATOM 2210 O O . LEU A 1 289 ? 3.011 -8.854 16.426 1.00 93.50 289 LEU A O 1
ATOM 2214 N N . GLY A 1 290 ? 2.429 -10.056 14.624 1.00 88.75 290 GLY A N 1
ATOM 2215 C CA . GLY A 1 290 ? 2.347 -11.347 15.306 1.00 88.75 290 GLY A CA 1
ATOM 2216 C C . GLY A 1 290 ? 3.686 -11.788 15.901 1.00 88.75 290 GLY A C 1
ATOM 2217 O O . GLY A 1 290 ? 3.713 -12.326 17.008 1.00 88.75 290 GLY A O 1
ATOM 2218 N N . HIS A 1 291 ? 4.807 -11.476 15.238 1.00 86.94 291 HIS A N 1
ATOM 2219 C CA . HIS A 1 291 ? 6.154 -11.757 15.752 1.00 86.94 291 HIS A CA 1
ATOM 2220 C C . HIS A 1 291 ? 6.424 -11.130 17.127 1.00 86.94 291 HIS A C 1
ATOM 2222 O O . HIS A 1 291 ? 7.121 -11.716 17.954 1.00 86.94 291 HIS A O 1
ATOM 2228 N N . VAL A 1 292 ? 5.851 -9.951 17.377 1.00 89.00 292 VAL A N 1
ATOM 2229 C CA . VAL A 1 292 ? 5.962 -9.208 18.642 1.00 89.00 292 VAL A CA 1
ATOM 2230 C C . VAL A 1 292 ? 4.697 -9.321 19.503 1.00 89.00 292 VAL A C 1
ATOM 2232 O O . VAL A 1 292 ? 4.509 -8.531 20.419 1.00 89.00 292 VAL A O 1
ATOM 2235 N N . GLN A 1 293 ? 3.837 -10.308 19.221 1.00 90.12 293 GLN A N 1
ATOM 2236 C CA . GLN A 1 293 ? 2.615 -10.619 19.976 1.00 90.12 293 GLN A CA 1
ATOM 2237 C C . GLN A 1 293 ? 1.568 -9.493 20.022 1.00 90.12 293 GLN A C 1
ATOM 2239 O O . GLN A 1 293 ? 0.718 -9.473 20.910 1.00 90.12 293 GLN A O 1
ATOM 2244 N N . ILE A 1 294 ? 1.569 -8.591 19.038 1.00 93.31 294 ILE A N 1
ATOM 2245 C CA . ILE A 1 294 ? 0.527 -7.569 18.908 1.00 93.31 294 ILE A CA 1
ATOM 2246 C C . ILE A 1 294 ? -0.693 -8.187 18.202 1.00 93.31 294 ILE A C 1
ATOM 2248 O O . ILE A 1 294 ? -0.541 -8.712 17.094 1.00 93.31 294 ILE A O 1
ATOM 2252 N N . PRO A 1 295 ? -1.911 -8.104 18.778 1.00 95.75 295 PRO A N 1
ATOM 2253 C CA . PRO A 1 295 ? -3.140 -8.550 18.122 1.00 95.75 295 PRO A CA 1
ATOM 2254 C C . PRO A 1 295 ? -3.340 -7.857 16.772 1.00 95.75 295 PRO A C 1
ATOM 2256 O O . PRO A 1 295 ? -3.543 -6.642 16.714 1.00 95.75 295 PRO A O 1
ATOM 2259 N N . ALA A 1 296 ? -3.303 -8.619 15.678 1.00 97.31 296 ALA A N 1
ATOM 2260 C CA . ALA A 1 296 ? -3.379 -8.059 14.335 1.00 97.31 296 ALA A CA 1
ATOM 2261 C C . ALA A 1 296 ? -4.131 -8.957 13.347 1.00 97.31 296 ALA A C 1
ATOM 2263 O O . ALA A 1 296 ? -4.043 -10.185 13.401 1.00 97.31 296 ALA A O 1
ATOM 2264 N N . VAL A 1 297 ? -4.843 -8.323 12.414 1.00 98.00 297 VAL A N 1
ATOM 2265 C CA . VAL A 1 297 ? -5.501 -8.980 11.275 1.00 98.00 297 VAL A CA 1
ATOM 2266 C C . VAL A 1 297 ? -5.267 -8.183 9.998 1.00 98.00 297 VAL A C 1
ATOM 2268 O O . VAL A 1 297 ? -5.189 -6.958 10.035 1.00 98.00 297 VAL A O 1
ATOM 2271 N N . THR A 1 298 ? -5.186 -8.853 8.850 1.00 97.12 298 THR A N 1
ATOM 2272 C CA . THR A 1 298 ? -5.162 -8.196 7.536 1.00 97.12 298 THR A CA 1
ATOM 2273 C C . THR A 1 298 ? -6.455 -8.448 6.781 1.00 97.12 298 THR A C 1
ATOM 2275 O O . THR A 1 298 ? -6.803 -9.597 6.519 1.00 97.12 298 THR A O 1
ATOM 2278 N N . PHE A 1 299 ? -7.141 -7.380 6.376 1.00 96.69 299 PHE A N 1
ATOM 2279 C CA . PHE A 1 299 ? -8.220 -7.471 5.399 1.00 96.69 299 PHE A CA 1
ATOM 2280 C C . PHE A 1 299 ? -7.662 -7.284 3.997 1.00 96.69 299 PHE A C 1
ATOM 2282 O O . PHE A 1 299 ? -7.085 -6.240 3.683 1.00 96.69 299 PHE A O 1
ATOM 2289 N N . SER A 1 300 ? -7.874 -8.291 3.155 1.00 91.44 300 SER A N 1
ATOM 2290 C CA . SER A 1 300 ? -7.427 -8.275 1.770 1.00 91.44 300 SER A CA 1
ATOM 2291 C C . SER A 1 300 ? -8.449 -8.899 0.844 1.00 91.44 300 SER A C 1
ATOM 2293 O O . SER A 1 300 ? -9.199 -9.789 1.237 1.00 91.44 300 SER A O 1
ATOM 2295 N N . SER A 1 301 ? -8.488 -8.447 -0.407 1.00 86.75 301 SER A N 1
ATOM 2296 C CA . SER A 1 301 ? -9.216 -9.181 -1.446 1.00 86.75 301 SER A CA 1
ATOM 2297 C C . SER A 1 301 ? -8.426 -10.364 -2.017 1.00 86.75 301 SER A C 1
ATOM 2299 O O . SER A 1 301 ? -8.991 -11.160 -2.760 1.00 86.75 301 SER A O 1
ATOM 2301 N N . VAL A 1 302 ? -7.157 -10.531 -1.629 1.00 80.75 302 VAL A N 1
ATOM 2302 C CA . VAL A 1 302 ? -6.314 -11.670 -2.012 1.00 80.75 302 VAL A CA 1
ATOM 2303 C C . VAL A 1 302 ? -6.507 -12.825 -1.020 1.00 80.75 302 VAL A C 1
ATOM 2305 O O . VAL A 1 302 ? -6.354 -12.636 0.190 1.00 80.75 302 VAL A O 1
ATOM 2308 N N . ARG A 1 303 ? -6.796 -14.032 -1.531 1.00 79.75 303 ARG A N 1
ATOM 2309 C CA . ARG A 1 303 ? -6.933 -15.262 -0.726 1.00 79.75 303 ARG A CA 1
ATOM 2310 C C . ARG A 1 303 ? -5.604 -15.833 -0.253 1.00 79.75 303 ARG A C 1
ATOM 2312 O O . ARG A 1 303 ? -5.501 -16.293 0.875 1.00 79.75 303 ARG A O 1
ATOM 2319 N N . THR A 1 304 ? -4.620 -15.884 -1.138 1.00 70.75 304 THR A N 1
ATOM 2320 C CA . THR A 1 304 ? -3.335 -16.528 -0.869 1.00 70.75 304 THR A CA 1
ATOM 2321 C C . THR A 1 304 ? -2.245 -15.700 -1.503 1.00 70.75 304 THR A C 1
ATOM 2323 O O . THR A 1 304 ? -2.395 -15.202 -2.619 1.00 70.75 304 THR A O 1
ATOM 2326 N N . TYR A 1 305 ? -1.153 -15.529 -0.775 1.00 66.62 305 TYR A N 1
ATOM 2327 C CA . TYR A 1 305 ? -0.045 -14.721 -1.240 1.00 66.62 305 TYR A CA 1
ATOM 2328 C C . TYR A 1 305 ? 0.710 -15.389 -2.389 1.00 66.62 305 TYR A C 1
ATOM 2330 O O . TYR A 1 305 ? 0.940 -16.600 -2.367 1.00 66.62 305 TYR A O 1
ATOM 2338 N N . ARG A 1 306 ? 1.113 -14.595 -3.385 1.00 64.81 306 ARG A N 1
ATOM 2339 C CA . ARG A 1 306 ? 1.985 -15.047 -4.473 1.00 64.81 306 ARG A CA 1
ATOM 2340 C C . ARG A 1 306 ? 3.451 -14.817 -4.078 1.00 64.81 306 ARG A C 1
ATOM 2342 O O . ARG A 1 306 ? 3.756 -13.872 -3.365 1.00 64.81 306 ARG A O 1
ATOM 2349 N N . VAL A 1 307 ? 4.347 -15.702 -4.518 1.00 55.31 307 VAL A N 1
ATOM 2350 C CA . VAL A 1 307 ? 5.778 -15.781 -4.118 1.00 55.31 307 VAL A CA 1
ATOM 2351 C C . VAL A 1 307 ? 6.595 -14.521 -4.485 1.00 55.31 307 VAL A C 1
ATOM 2353 O O . VAL A 1 307 ? 7.762 -14.392 -4.155 1.00 55.31 307 VAL A O 1
ATOM 2356 N N . ASP A 1 308 ? 5.998 -13.559 -5.172 1.00 65.06 308 ASP A N 1
ATOM 2357 C CA . ASP A 1 308 ? 6.621 -12.384 -5.761 1.00 65.06 308 ASP A CA 1
ATOM 2358 C C . ASP A 1 308 ? 6.341 -11.102 -4.953 1.00 65.06 308 ASP A C 1
ATOM 2360 O O . ASP A 1 308 ? 5.872 -10.097 -5.487 1.00 65.06 308 ASP A O 1
ATOM 2364 N N . GLN A 1 309 ? 6.682 -11.104 -3.656 1.00 68.12 309 GLN A N 1
ATOM 2365 C CA . GLN A 1 309 ? 6.486 -9.964 -2.742 1.00 68.12 309 GLN A CA 1
ATOM 2366 C C . GLN A 1 309 ? 6.967 -8.631 -3.305 1.00 68.12 309 GLN A C 1
ATOM 2368 O O . GLN A 1 309 ? 6.275 -7.615 -3.201 1.00 68.12 309 GLN A O 1
ATOM 2373 N N . ALA A 1 310 ? 8.153 -8.648 -3.910 1.00 72.12 310 ALA A N 1
ATOM 2374 C CA . ALA A 1 310 ? 8.762 -7.486 -4.532 1.00 72.12 310 ALA A CA 1
ATOM 2375 C C . ALA A 1 310 ? 7.907 -6.950 -5.694 1.00 72.12 310 ALA A C 1
ATOM 2377 O O . ALA A 1 310 ? 7.784 -5.747 -5.873 1.00 72.12 310 ALA A O 1
ATOM 2378 N N . PHE A 1 311 ? 7.254 -7.813 -6.463 1.00 74.19 311 PHE A N 1
ATOM 2379 C CA . PHE A 1 311 ? 6.533 -7.423 -7.674 1.00 74.19 311 PHE A CA 1
ATOM 2380 C C . PHE A 1 311 ? 5.053 -7.095 -7.441 1.00 74.19 311 PHE A C 1
ATOM 2382 O O . PHE A 1 311 ? 4.335 -6.701 -8.358 1.00 74.19 311 PHE A O 1
ATOM 2389 N N . ARG A 1 312 ? 4.598 -7.172 -6.193 1.00 68.50 312 ARG A N 1
ATOM 2390 C CA . ARG A 1 312 ? 3.212 -6.905 -5.817 1.00 68.50 312 ARG A CA 1
ATOM 2391 C C . ARG A 1 312 ? 2.793 -5.454 -6.114 1.00 68.50 312 ARG A C 1
ATOM 2393 O O . ARG A 1 312 ? 3.587 -4.508 -6.052 1.00 68.50 312 ARG A O 1
ATOM 2400 N N . GLY A 1 313 ? 1.506 -5.263 -6.407 1.00 62.50 313 GLY A N 1
ATOM 2401 C CA . GLY A 1 313 ? 0.922 -3.945 -6.688 1.00 62.50 313 GLY A CA 1
ATOM 2402 C C . GLY A 1 313 ? 1.169 -3.418 -8.108 1.00 62.50 313 GLY A C 1
ATOM 2403 O O . GLY A 1 313 ? 0.950 -2.231 -8.360 1.00 62.50 313 GLY A O 1
ATOM 2404 N N . GLY A 1 314 ? 1.601 -4.272 -9.036 1.00 64.12 314 GLY A N 1
ATOM 2405 C CA . GLY A 1 314 ? 1.487 -3.995 -10.464 1.00 64.12 314 GLY A CA 1
ATOM 2406 C C . GLY A 1 314 ? 0.028 -4.084 -10.888 1.00 64.12 314 GLY A C 1
ATOM 2407 O O . GLY A 1 314 ? -0.517 -5.177 -11.014 1.00 64.12 314 GLY A O 1
ATOM 2408 N N . ARG A 1 315 ? -0.648 -2.940 -10.983 1.00 67.88 315 ARG A N 1
ATOM 2409 C CA . ARG A 1 315 ? -2.030 -2.863 -11.445 1.00 67.88 315 ARG A CA 1
ATOM 2410 C C . ARG A 1 315 ? -2.182 -1.744 -12.440 1.00 67.88 315 ARG A C 1
ATOM 2412 O O . ARG A 1 315 ? -1.725 -0.624 -12.201 1.00 67.88 315 ARG A O 1
ATOM 2419 N N . ALA A 1 316 ? -2.970 -2.033 -13.466 1.00 64.88 316 ALA A N 1
ATOM 2420 C CA . ALA A 1 316 ? -3.501 -1.034 -14.365 1.00 64.88 316 ALA A CA 1
ATOM 2421 C C . ALA A 1 316 ? -4.074 0.143 -13.550 1.00 64.88 316 ALA A C 1
ATOM 2423 O O . ALA A 1 316 ? -4.853 -0.055 -12.603 1.00 64.88 316 ALA A O 1
ATOM 2424 N N . PRO A 1 317 ? -3.672 1.382 -13.861 1.00 68.38 317 PRO A N 1
ATOM 2425 C CA . PRO A 1 317 ? -4.388 2.554 -13.403 1.00 68.38 317 PRO A CA 1
ATOM 2426 C C . PRO A 1 317 ? -5.888 2.414 -13.676 1.00 68.38 317 PRO A C 1
ATOM 2428 O O . PRO A 1 317 ? -6.301 2.000 -14.756 1.00 68.38 317 PRO A O 1
ATOM 2431 N N . ILE A 1 318 ? -6.725 2.763 -12.697 1.00 69.31 318 ILE A N 1
ATOM 2432 C CA . ILE A 1 318 ? -8.179 2.721 -12.888 1.00 69.31 318 ILE A CA 1
ATOM 2433 C C . ILE A 1 318 ? -8.534 3.683 -14.045 1.00 69.31 318 ILE A C 1
ATOM 2435 O O . ILE A 1 318 ? -8.209 4.871 -13.945 1.00 69.31 318 ILE A O 1
ATOM 2439 N N . PRO A 1 319 ? -9.181 3.220 -15.138 1.00 57.97 319 PRO A N 1
ATOM 2440 C CA . PRO A 1 319 ? -9.343 4.026 -16.346 1.00 57.97 319 PRO A CA 1
ATOM 2441 C C . PRO A 1 319 ? -10.202 5.275 -16.113 1.00 57.97 319 PRO A C 1
ATOM 2443 O O . PRO A 1 319 ? -11.295 5.204 -15.544 1.00 57.97 319 PRO A O 1
ATOM 2446 N N . LEU A 1 320 ? -9.749 6.418 -16.638 1.00 52.94 320 LEU A N 1
ATOM 2447 C CA . LEU A 1 320 ? -10.429 7.717 -16.522 1.00 52.94 320 LEU A CA 1
ATOM 2448 C C . LEU A 1 320 ? -11.761 7.794 -17.299 1.00 52.94 320 LEU A C 1
ATOM 2450 O O . LEU A 1 320 ? -12.645 8.577 -16.952 1.00 52.94 320 LEU A O 1
ATOM 2454 N N . SER A 1 321 ? -11.946 6.977 -18.339 1.00 49.41 321 SER A N 1
ATOM 2455 C CA . SER A 1 321 ? -13.179 6.936 -19.146 1.00 49.41 321 SER A CA 1
ATOM 2456 C C . SER A 1 321 ? -14.374 6.350 -18.384 1.00 49.41 321 SER A C 1
ATOM 2458 O O . SER A 1 321 ? -15.497 6.818 -18.558 1.00 49.41 321 SER A O 1
ATOM 2460 N N . SER A 1 322 ? -14.132 5.424 -17.453 1.00 47.59 322 SER A N 1
ATOM 2461 C CA . SER A 1 322 ? -15.126 4.921 -16.489 1.00 47.59 322 SER A CA 1
ATOM 2462 C C . SER A 1 322 ? -15.599 5.977 -15.473 1.00 47.59 322 SER A C 1
ATOM 2464 O O . SER A 1 322 ? -16.524 5.714 -14.708 1.00 47.59 322 SER A O 1
ATOM 2466 N N . ILE A 1 323 ? -14.964 7.157 -15.448 1.00 48.97 323 ILE A N 1
ATOM 2467 C CA . ILE A 1 323 ? -15.132 8.206 -14.427 1.00 48.97 323 ILE A CA 1
ATOM 2468 C C . ILE A 1 323 ? -15.835 9.457 -15.001 1.00 48.97 323 ILE A C 1
ATOM 2470 O O . ILE A 1 323 ? -16.544 10.163 -14.282 1.00 48.97 323 ILE A O 1
ATOM 2474 N N . ASN A 1 324 ? -15.711 9.729 -16.306 1.00 41.84 324 ASN A N 1
ATOM 2475 C CA . ASN A 1 324 ? -16.230 10.963 -16.920 1.00 41.84 324 ASN A CA 1
ATOM 2476 C C . ASN A 1 324 ? -17.743 10.974 -17.213 1.00 41.84 324 ASN A C 1
ATOM 2478 O O . ASN A 1 324 ? -18.305 12.049 -17.418 1.00 41.84 324 ASN A O 1
ATOM 2482 N N . HIS A 1 325 ? -18.445 9.838 -17.158 1.00 39.38 325 HIS A N 1
ATOM 2483 C CA . HIS A 1 325 ? -19.911 9.816 -17.322 1.00 39.38 325 HIS A CA 1
ATOM 2484 C C . HIS A 1 325 ? -20.702 10.334 -16.104 1.00 39.38 325 HIS A C 1
ATOM 2486 O O . HIS A 1 325 ? -21.930 10.401 -16.155 1.00 39.38 325 HIS A O 1
ATOM 2492 N N . THR A 1 326 ? -20.020 10.750 -15.034 1.00 42.34 326 THR A N 1
ATOM 2493 C CA . THR A 1 326 ? -20.640 11.233 -13.786 1.00 42.34 326 THR A CA 1
ATOM 2494 C C . THR A 1 326 ? -20.548 12.744 -13.554 1.00 42.34 326 THR A C 1
ATOM 2496 O O . THR A 1 326 ? -21.130 13.233 -12.591 1.00 42.34 326 THR A O 1
ATOM 2499 N N . ALA A 1 327 ? -19.862 13.507 -14.415 1.00 39.28 327 ALA A N 1
ATOM 2500 C CA . ALA A 1 327 ? -19.663 14.950 -14.205 1.00 39.28 327 ALA A CA 1
ATOM 2501 C C . ALA A 1 327 ? -20.703 15.863 -14.894 1.00 39.28 327 ALA A C 1
ATOM 2503 O O . ALA A 1 327 ? -20.724 17.058 -14.619 1.00 39.28 327 ALA A O 1
ATOM 2504 N N . GLY A 1 328 ? -21.571 15.335 -15.768 1.00 38.06 328 GLY A N 1
ATOM 2505 C CA . GLY A 1 328 ? -22.542 16.155 -16.523 1.00 38.06 328 GLY A CA 1
ATOM 2506 C C . GLY A 1 328 ? -23.931 15.545 -16.717 1.00 38.06 328 GLY A C 1
ATOM 2507 O O . GLY A 1 328 ? -24.859 16.231 -17.132 1.00 38.06 328 GLY A O 1
ATOM 2508 N N . THR A 1 329 ? -24.107 14.276 -16.370 1.00 32.81 329 THR A N 1
ATOM 2509 C CA . THR A 1 329 ? -25.397 13.588 -16.375 1.00 32.81 329 THR A CA 1
ATOM 2510 C C . THR A 1 329 ? -25.465 12.747 -15.120 1.00 32.81 329 THR A C 1
ATOM 2512 O O . THR A 1 329 ? -24.485 12.097 -14.761 1.00 32.81 329 THR A O 1
ATOM 2515 N N . ILE A 1 330 ? -26.619 12.764 -14.460 1.00 37.28 330 ILE A N 1
ATOM 2516 C CA . ILE A 1 330 ? -26.981 11.878 -13.354 1.00 37.28 330 ILE A CA 1
ATOM 2517 C C . ILE A 1 330 ? -27.021 10.444 -13.912 1.00 37.28 330 ILE A C 1
ATOM 2519 O O . ILE A 1 330 ? -28.083 9.879 -14.148 1.00 37.28 330 ILE A O 1
ATOM 2523 N N . SER A 1 331 ? -25.861 9.856 -14.204 1.00 38.03 331 SER A N 1
ATOM 2524 C CA . SER A 1 331 ? -25.747 8.413 -14.330 1.00 38.03 331 SER A CA 1
ATOM 2525 C C . SER A 1 331 ? -25.811 7.894 -12.902 1.00 38.03 331 SER A C 1
ATOM 2527 O O . SER A 1 331 ? -24.862 8.002 -12.129 1.00 38.03 331 SER A O 1
ATOM 2529 N N . SER A 1 332 ? -26.995 7.432 -12.518 1.00 40.12 332 SER A N 1
ATOM 2530 C CA . SER A 1 332 ? -27.410 7.034 -11.169 1.00 40.12 332 SER A CA 1
ATOM 2531 C C . SER A 1 332 ? -26.666 5.818 -10.595 1.00 40.12 332 SER A C 1
ATOM 2533 O O . SER A 1 332 ? -27.076 5.279 -9.567 1.00 40.12 332 SER A O 1
ATOM 2535 N N . LYS A 1 333 ? -25.576 5.365 -11.228 1.00 43.12 333 LYS A N 1
ATOM 2536 C CA . LYS A 1 333 ? -24.858 4.145 -10.857 1.00 43.12 333 LYS A CA 1
ATOM 2537 C C . LYS A 1 333 ? -23.356 4.411 -10.757 1.00 43.12 333 LYS A C 1
ATOM 2539 O O . LYS A 1 333 ? -22.661 4.579 -11.753 1.00 43.12 333 LYS A O 1
ATOM 2544 N N . MET A 1 334 ? -22.870 4.457 -9.519 1.00 53.94 334 MET A N 1
ATOM 2545 C CA . MET A 1 334 ? -21.446 4.477 -9.178 1.00 53.94 334 MET A CA 1
ATOM 2546 C C . MET A 1 334 ? -20.754 3.252 -9.807 1.00 53.94 334 MET A C 1
ATOM 2548 O O . MET A 1 334 ? -21.357 2.175 -9.796 1.00 53.94 334 MET A O 1
ATOM 2552 N N . PRO A 1 335 ? -19.523 3.373 -10.349 1.00 64.12 335 PRO A N 1
ATOM 2553 C CA . PRO A 1 335 ? -18.799 2.224 -10.890 1.00 64.12 335 PRO A CA 1
ATOM 2554 C C . PRO A 1 335 ? -18.767 1.076 -9.873 1.00 64.12 335 PRO A C 1
ATOM 2556 O O . PRO A 1 335 ? -18.479 1.314 -8.699 1.00 64.12 335 PRO A O 1
ATOM 2559 N N . ASN A 1 336 ? -19.045 -0.160 -10.301 1.00 70.25 336 ASN A N 1
ATOM 2560 C CA . ASN A 1 336 ? -19.160 -1.318 -9.398 1.00 70.25 336 ASN A CA 1
ATOM 2561 C C . ASN A 1 336 ? -17.933 -1.474 -8.477 1.00 70.25 336 ASN A C 1
ATOM 2563 O O . ASN A 1 336 ? -18.081 -1.768 -7.293 1.00 70.25 336 ASN A O 1
ATOM 2567 N N . ILE A 1 337 ? -16.734 -1.176 -8.993 1.00 73.25 337 ILE A N 1
ATOM 2568 C CA . ILE A 1 337 ? -15.474 -1.207 -8.236 1.00 73.25 337 ILE A CA 1
ATOM 2569 C C . ILE A 1 337 ? -15.471 -0.239 -7.043 1.00 73.25 337 ILE A C 1
ATOM 2571 O O . ILE A 1 337 ? -15.028 -0.572 -5.947 1.00 73.25 337 ILE A O 1
ATOM 2575 N N . LEU A 1 338 ? -16.030 0.954 -7.229 1.00 77.50 338 LEU A N 1
ATOM 2576 C CA . LEU A 1 338 ? -16.144 1.966 -6.192 1.00 77.50 338 LEU A CA 1
ATOM 2577 C C . LEU A 1 338 ? -17.210 1.583 -5.164 1.00 77.50 338 LEU A C 1
ATOM 2579 O O . LEU A 1 338 ? -17.013 1.807 -3.971 1.00 77.50 338 LEU A O 1
ATOM 2583 N N . VAL A 1 339 ? -18.330 1.002 -5.610 1.00 80.00 339 VAL A N 1
ATOM 2584 C CA . VAL A 1 339 ? -19.375 0.485 -4.711 1.00 80.00 339 VAL A CA 1
ATOM 2585 C C . VAL A 1 339 ? -18.797 -0.599 -3.802 1.00 80.00 339 VAL A C 1
ATOM 2587 O O . VAL A 1 339 ? -19.023 -0.559 -2.592 1.00 80.00 339 VAL A O 1
ATOM 2590 N N . ALA A 1 340 ? -18.007 -1.519 -4.361 1.00 81.88 340 ALA A N 1
ATOM 2591 C CA . ALA A 1 340 ? -17.319 -2.563 -3.609 1.00 81.88 340 ALA A CA 1
ATOM 2592 C C . ALA A 1 340 ? -16.323 -1.979 -2.592 1.00 81.88 340 ALA A C 1
ATOM 2594 O O . ALA A 1 340 ? -16.365 -2.359 -1.420 1.00 81.88 340 ALA A O 1
ATOM 2595 N N . LEU A 1 341 ? -15.486 -1.009 -2.992 1.00 87.38 341 LEU A N 1
ATOM 2596 C CA . LEU A 1 341 ? -14.578 -0.330 -2.058 1.00 87.38 341 LEU A CA 1
ATOM 2597 C C . LEU A 1 341 ? -15.345 0.369 -0.938 1.00 87.38 341 LEU A C 1
ATOM 2599 O O . LEU A 1 341 ? -15.002 0.210 0.227 1.00 87.38 341 LEU A O 1
ATOM 2603 N N . ASN A 1 342 ? -16.407 1.104 -1.273 1.00 88.69 342 ASN A N 1
ATOM 2604 C CA . ASN A 1 342 ? -17.211 1.800 -0.279 1.00 88.69 342 ASN A CA 1
ATOM 2605 C C . ASN A 1 342 ? -17.826 0.823 0.724 1.00 88.69 342 ASN A C 1
ATOM 2607 O O . ASN A 1 342 ? -17.710 1.048 1.922 1.00 88.69 342 ASN A O 1
ATOM 2611 N N . ARG A 1 343 ? -18.399 -0.298 0.266 1.00 88.31 343 ARG A N 1
ATOM 2612 C CA . ARG A 1 343 ? -18.901 -1.356 1.160 1.00 88.31 343 ARG A CA 1
ATOM 2613 C C . ARG A 1 343 ? -17.803 -1.908 2.073 1.00 88.31 343 ARG A C 1
ATOM 2615 O O . ARG A 1 343 ? -18.042 -2.058 3.267 1.00 88.31 343 ARG A O 1
ATOM 2622 N N . ARG A 1 344 ? -16.600 -2.159 1.540 1.00 91.88 344 ARG A N 1
ATOM 2623 C CA . ARG A 1 344 ? -15.436 -2.613 2.323 1.00 91.88 344 ARG A CA 1
ATOM 2624 C C . ARG A 1 344 ? -15.019 -1.572 3.372 1.00 91.88 344 ARG A C 1
ATOM 2626 O O . ARG A 1 344 ? -14.756 -1.945 4.509 1.00 91.88 344 ARG A O 1
ATOM 2633 N N . VAL A 1 345 ? -15.024 -0.280 3.043 1.00 94.06 345 VAL A N 1
ATOM 2634 C CA . VAL A 1 345 ? -14.720 0.799 4.004 1.00 94.06 345 VAL A CA 1
ATOM 2635 C C . VAL A 1 345 ? -15.803 0.942 5.073 1.00 94.06 345 VAL A C 1
ATOM 2637 O O . VAL A 1 345 ? -15.462 1.097 6.243 1.00 94.06 345 VAL A O 1
ATOM 2640 N N . GLU A 1 346 ? -17.087 0.842 4.711 1.00 92.00 346 GLU A N 1
ATOM 2641 C CA . GLU A 1 346 ? -18.187 0.809 5.689 1.00 92.00 346 GLU A CA 1
ATOM 2642 C C . GLU A 1 346 ? -18.014 -0.354 6.672 1.00 92.00 346 GLU A C 1
ATOM 2644 O O . GLU A 1 346 ? -18.103 -0.162 7.884 1.00 92.00 346 GLU A O 1
ATOM 2649 N N . PHE A 1 347 ? -17.691 -1.540 6.151 1.00 94.12 347 PHE A N 1
ATOM 2650 C CA . PHE A 1 347 ? -17.393 -2.718 6.955 1.00 94.12 347 PHE A CA 1
ATOM 2651 C C . PHE A 1 347 ? -16.223 -2.482 7.917 1.00 94.12 347 PHE A C 1
ATOM 2653 O O . PHE A 1 347 ? -16.391 -2.686 9.119 1.00 94.12 347 PHE A O 1
ATOM 2660 N N . VAL A 1 348 ? -15.067 -2.016 7.428 1.00 96.44 348 VAL A N 1
ATOM 2661 C CA . VAL A 1 348 ? -13.889 -1.777 8.282 1.00 96.44 348 VAL A CA 1
ATOM 2662 C C . VAL A 1 348 ? -14.186 -0.705 9.333 1.00 96.44 348 VAL A C 1
ATOM 2664 O O . VAL A 1 348 ? -13.788 -0.851 10.486 1.00 96.44 348 VAL A O 1
ATOM 2667 N N . TYR A 1 349 ? -14.923 0.348 8.972 1.00 95.06 349 TYR A N 1
ATOM 2668 C CA . TYR A 1 349 ? -15.333 1.395 9.906 1.00 95.06 349 TYR A CA 1
ATOM 2669 C C . TYR A 1 349 ? -16.223 0.845 11.026 1.00 95.06 349 TYR A C 1
ATOM 2671 O O . TYR A 1 349 ? -15.956 1.083 12.206 1.00 95.06 349 TYR A O 1
ATOM 2679 N N . ALA A 1 350 ? -17.264 0.088 10.670 1.00 93.25 350 ALA A N 1
ATOM 2680 C CA . ALA A 1 350 ? -18.176 -0.522 11.631 1.00 93.25 350 ALA A CA 1
ATOM 2681 C C . ALA A 1 350 ? -17.460 -1.546 12.524 1.00 93.25 350 ALA A C 1
ATOM 2683 O O . ALA A 1 350 ? -17.693 -1.574 13.732 1.00 93.25 350 ALA A O 1
ATOM 2684 N N . PHE A 1 351 ? -16.557 -2.336 11.943 1.00 95.94 351 PHE A N 1
ATOM 2685 C CA . PHE A 1 351 ? -15.748 -3.317 12.655 1.00 95.94 351 PHE A CA 1
ATOM 2686 C C . PHE A 1 351 ? -14.803 -2.645 13.659 1.00 95.94 351 PHE A C 1
ATOM 2688 O O . PHE A 1 351 ? -14.852 -2.962 14.844 1.00 95.94 351 PHE A O 1
ATOM 2695 N N . ALA A 1 352 ? -14.021 -1.646 13.237 1.00 95.94 352 ALA A N 1
ATOM 2696 C CA . ALA A 1 352 ? -13.116 -0.909 14.123 1.00 95.94 352 ALA A CA 1
ATOM 2697 C C . ALA A 1 352 ? -13.861 -0.226 15.285 1.00 95.94 352 ALA A C 1
ATOM 2699 O O . ALA A 1 352 ? -13.383 -0.224 16.418 1.00 95.94 352 ALA A O 1
ATOM 2700 N N . ARG A 1 353 ? -15.060 0.316 15.034 1.00 92.56 353 ARG A N 1
ATOM 2701 C CA . ARG A 1 353 ? -15.912 0.879 16.094 1.00 92.56 353 ARG A CA 1
ATOM 2702 C C . ARG A 1 353 ? -16.399 -0.171 17.088 1.00 92.56 353 ARG A C 1
ATOM 2704 O O . ARG A 1 353 ? -16.398 0.108 18.285 1.00 92.56 353 ARG A O 1
ATOM 2711 N N . ALA A 1 354 ? -16.799 -1.345 16.602 1.00 92.25 354 ALA A N 1
ATOM 2712 C CA . ALA A 1 354 ? -17.238 -2.443 17.456 1.00 92.25 354 ALA A CA 1
ATOM 2713 C C . ALA A 1 354 ? -16.100 -2.942 18.360 1.00 92.25 354 ALA A C 1
ATOM 2715 O O . ALA A 1 354 ? -16.329 -3.155 19.548 1.00 92.25 354 ALA A O 1
ATOM 2716 N N . ILE A 1 355 ? -14.870 -3.031 17.836 1.00 94.25 355 ILE A N 1
ATOM 2717 C CA . ILE A 1 355 ? -13.677 -3.339 18.642 1.00 94.25 355 ILE A CA 1
ATOM 2718 C C . ILE A 1 355 ? -13.482 -2.295 19.747 1.00 94.25 355 ILE A C 1
ATOM 2720 O O . ILE A 1 355 ? -13.315 -2.655 20.902 1.00 94.25 355 ILE A O 1
ATOM 2724 N N . LEU A 1 356 ? -13.636 -1.005 19.435 1.00 91.31 356 LEU A N 1
ATOM 2725 C CA . LEU A 1 356 ? -13.588 0.085 20.420 1.00 91.31 356 LEU A CA 1
ATOM 2726 C C . LEU A 1 356 ? -14.801 0.130 21.379 1.00 91.31 356 LEU A C 1
ATOM 2728 O O . LEU A 1 356 ? -15.031 1.153 22.024 1.00 91.31 356 LEU A O 1
ATOM 2732 N N . GLY A 1 357 ? -15.624 -0.921 21.445 1.00 84.88 357 GLY A N 1
ATOM 2733 C CA . GLY A 1 357 ? -16.775 -1.028 22.347 1.00 84.88 357 GLY A CA 1
ATOM 2734 C C . GLY A 1 357 ? -17.962 -0.130 21.987 1.00 84.88 357 GLY A C 1
ATOM 2735 O O . GLY A 1 357 ? -18.895 0.006 22.777 1.00 84.88 357 GLY A O 1
ATOM 2736 N N . HIS A 1 358 ? -17.953 0.502 20.811 1.00 78.56 358 HIS A N 1
ATOM 2737 C CA . HIS A 1 358 ? -19.071 1.327 20.368 1.00 78.56 358 HIS A CA 1
ATOM 2738 C C . HIS A 1 358 ? -20.139 0.446 19.723 1.00 78.56 358 HIS A C 1
ATOM 2740 O O . HIS A 1 358 ? -19.828 -0.410 18.893 1.00 78.56 358 HIS A O 1
ATOM 2746 N N . SER A 1 359 ? -21.408 0.696 20.068 1.00 64.88 359 SER A N 1
ATOM 2747 C CA . SER A 1 359 ? -22.537 -0.030 19.481 1.00 64.88 359 SER A CA 1
ATOM 2748 C C . SER A 1 359 ? -22.467 0.023 17.950 1.00 64.88 359 SER A C 1
ATOM 2750 O O . SER A 1 359 ? -22.142 1.088 17.400 1.00 64.88 359 SER A O 1
ATOM 2752 N N . PRO A 1 360 ? -22.753 -1.093 17.249 1.00 56.72 360 PRO A N 1
ATOM 2753 C CA . PRO A 1 360 ? -22.872 -1.085 15.803 1.00 56.72 360 PRO A CA 1
ATOM 2754 C C . PRO A 1 360 ? -23.818 0.042 15.406 1.00 56.72 360 PRO A C 1
ATOM 2756 O O . PRO A 1 360 ? -24.982 0.044 15.797 1.00 56.72 360 PRO A O 1
ATOM 2759 N N . ALA A 1 361 ? -23.315 1.028 14.666 1.00 53.34 361 ALA A N 1
ATOM 2760 C CA . ALA A 1 361 ? -24.154 2.125 14.226 1.00 53.34 361 ALA A CA 1
ATOM 2761 C C . ALA A 1 361 ? -25.298 1.541 13.390 1.00 53.34 361 ALA A C 1
ATOM 2763 O O . ALA A 1 361 ? -25.070 1.049 12.284 1.00 53.34 361 ALA A O 1
ATOM 2764 N N . ASN A 1 362 ? -26.515 1.566 13.933 1.00 40.19 362 ASN A N 1
ATOM 2765 C CA . ASN A 1 362 ? -27.726 1.281 13.180 1.00 40.19 362 ASN A CA 1
ATOM 2766 C C . ASN A 1 362 ? -27.877 2.408 12.157 1.00 40.19 362 ASN A C 1
ATOM 2768 O O . ASN A 1 362 ? -28.447 3.451 12.449 1.00 40.19 362 ASN A O 1
ATOM 2772 N N . GLY A 1 363 ? -27.258 2.216 10.992 1.00 48.44 363 GLY A N 1
ATOM 2773 C CA . GLY A 1 363 ? -27.221 3.184 9.907 1.00 48.44 363 GLY A CA 1
ATOM 2774 C C . GLY A 1 363 ? -26.485 4.470 10.276 1.00 48.44 363 GLY A C 1
ATOM 2775 O O . GLY A 1 363 ? -27.111 5.499 10.517 1.00 48.44 363 GLY A O 1
ATOM 2776 N N . THR A 1 364 ? -25.149 4.481 10.201 1.00 47.41 364 THR A N 1
ATOM 2777 C CA . THR A 1 364 ? -24.521 5.738 9.774 1.00 47.41 364 THR A CA 1
ATOM 2778 C C . THR A 1 364 ? -25.067 6.026 8.383 1.00 47.41 364 THR A C 1
ATOM 2780 O O . THR A 1 364 ? -24.825 5.243 7.464 1.00 47.41 364 THR A O 1
ATOM 2783 N N . GLY A 1 365 ? -25.862 7.090 8.239 1.00 53.28 365 GLY A N 1
ATOM 2784 C CA . GLY A 1 365 ? -26.321 7.551 6.931 1.00 53.28 365 GLY A CA 1
ATOM 2785 C C . GLY A 1 365 ? -25.148 7.582 5.951 1.00 53.28 365 GLY A C 1
ATOM 2786 O O . GLY A 1 365 ? -24.011 7.823 6.360 1.00 53.28 365 GLY A O 1
ATOM 2787 N N . ALA A 1 366 ? -25.412 7.272 4.680 1.00 62.38 366 ALA A N 1
ATOM 2788 C CA . ALA A 1 366 ? -24.375 7.198 3.657 1.00 62.38 366 ALA A CA 1
ATOM 2789 C C . ALA A 1 366 ? -23.451 8.423 3.756 1.00 62.38 366 ALA A C 1
ATOM 2791 O O . ALA A 1 366 ? -23.924 9.559 3.692 1.00 62.38 366 ALA A O 1
ATOM 2792 N N . TRP A 1 367 ? -22.145 8.199 3.946 1.00 75.69 367 TRP A N 1
ATOM 2793 C CA . TRP A 1 367 ? -21.171 9.285 4.009 1.00 75.69 367 TRP A CA 1
ATOM 2794 C C . TRP A 1 367 ? -21.136 9.987 2.653 1.00 75.69 367 TRP A C 1
ATOM 2796 O O . TRP A 1 367 ? -20.498 9.522 1.705 1.00 75.69 367 TRP A O 1
ATOM 2806 N N . VAL A 1 368 ? -21.865 11.099 2.551 1.00 78.44 368 VAL A N 1
ATOM 2807 C CA . VAL A 1 368 ? -22.015 11.845 1.301 1.00 78.44 368 VAL A CA 1
ATOM 2808 C C . VAL A 1 368 ? -20.630 12.251 0.802 1.00 78.44 368 VAL A C 1
ATOM 2810 O O . VAL A 1 368 ? -19.815 12.786 1.551 1.00 78.44 368 VAL A O 1
ATOM 2813 N N . GLY A 1 369 ? -20.344 11.941 -0.462 1.00 82.56 369 GLY A N 1
ATOM 2814 C CA . GLY A 1 369 ? -19.057 12.240 -1.089 1.00 82.56 369 GLY A CA 1
ATOM 2815 C C . GLY A 1 369 ? -17.921 11.257 -0.781 1.00 82.56 369 GLY A C 1
ATOM 2816 O O . GLY A 1 369 ? -16.867 11.399 -1.389 1.00 82.56 369 GLY A O 1
ATOM 2817 N N . SER A 1 370 ? -18.118 10.231 0.062 1.00 86.12 370 SER A N 1
ATOM 2818 C CA . SER A 1 370 ? -17.093 9.206 0.361 1.00 86.12 370 SER A CA 1
ATOM 2819 C C . SER A 1 370 ? -16.557 8.538 -0.912 1.00 86.12 370 SER A C 1
ATOM 2821 O O . SER A 1 370 ? -15.352 8.444 -1.134 1.00 86.12 370 SER A O 1
ATOM 2823 N N . ALA A 1 371 ? -17.475 8.191 -1.814 1.00 83.19 371 ALA A N 1
ATOM 2824 C CA . ALA A 1 371 ? -17.212 7.710 -3.164 1.00 83.19 371 ALA A CA 1
ATOM 2825 C C . ALA A 1 371 ? -16.224 8.586 -3.953 1.00 83.19 371 ALA A C 1
ATOM 2827 O O . ALA A 1 371 ? -15.207 8.111 -4.457 1.00 83.19 371 ALA A O 1
ATOM 2828 N N . ALA A 1 372 ? -16.553 9.875 -4.065 1.00 84.56 372 ALA A N 1
ATOM 2829 C CA . ALA A 1 372 ? -15.785 10.848 -4.829 1.00 84.56 372 ALA A CA 1
ATOM 2830 C C . ALA A 1 372 ? -14.430 11.119 -4.168 1.00 84.56 372 ALA A C 1
ATOM 2832 O O . ALA A 1 372 ? -13.421 11.242 -4.858 1.00 84.56 372 ALA A O 1
ATOM 2833 N N . TYR A 1 373 ? -14.407 11.148 -2.835 1.00 89.81 373 TYR A N 1
ATOM 2834 C CA . TYR A 1 373 ? -13.199 11.311 -2.046 1.00 89.81 373 TYR A CA 1
ATOM 2835 C C . TYR A 1 373 ? -12.208 10.165 -2.289 1.00 89.81 373 TYR A C 1
ATOM 2837 O O . TYR A 1 373 ? -11.093 10.403 -2.751 1.00 89.81 373 TYR A O 1
ATOM 2845 N N . MET A 1 374 ? -12.632 8.913 -2.083 1.00 90.25 374 MET A N 1
ATOM 2846 C CA . MET A 1 374 ? -11.781 7.743 -2.329 1.00 90.25 374 MET A CA 1
ATOM 2847 C C . MET A 1 374 ? -11.327 7.660 -3.788 1.00 90.25 374 MET A C 1
ATOM 2849 O O . MET A 1 374 ? -10.176 7.322 -4.051 1.00 90.25 374 MET A O 1
ATOM 2853 N N . MET A 1 375 ? -12.191 8.022 -4.740 1.00 85.81 375 MET A N 1
ATOM 2854 C CA . MET A 1 375 ? -11.812 8.101 -6.152 1.00 85.81 375 MET A CA 1
ATOM 2855 C C . MET A 1 375 ? -10.714 9.143 -6.401 1.00 85.81 375 MET A C 1
ATOM 2857 O O . MET A 1 375 ? -9.746 8.856 -7.102 1.00 85.81 375 MET A O 1
ATOM 2861 N N . GLY A 1 376 ? -10.820 10.330 -5.797 1.00 88.69 376 GLY A N 1
ATOM 2862 C CA . GLY A 1 376 ? -9.772 11.350 -5.850 1.00 88.69 376 GLY A CA 1
ATOM 2863 C C . GLY A 1 376 ? -8.435 10.838 -5.309 1.00 88.69 376 GLY A C 1
ATOM 2864 O O . GLY A 1 376 ? -7.398 11.049 -5.938 1.00 88.69 376 GLY A O 1
ATOM 2865 N N . GLN A 1 377 ? -8.461 10.083 -4.205 1.00 91.62 377 GLN A N 1
ATOM 2866 C CA . GLN A 1 377 ? -7.256 9.473 -3.632 1.00 91.62 377 GLN A CA 1
ATOM 2867 C C . GLN A 1 377 ? -6.640 8.406 -4.547 1.00 91.62 377 GLN A C 1
ATOM 2869 O O . GLN A 1 377 ? -5.423 8.395 -4.736 1.00 91.62 377 GLN A O 1
ATOM 2874 N N . LEU A 1 378 ? -7.461 7.535 -5.144 1.00 88.81 378 LEU A N 1
ATOM 2875 C CA . LEU A 1 378 ? -7.001 6.518 -6.097 1.00 88.81 378 LEU A CA 1
ATOM 2876 C C . LEU A 1 378 ? -6.401 7.156 -7.354 1.00 88.81 378 LEU A C 1
ATOM 2878 O O . LEU A 1 378 ? -5.348 6.724 -7.821 1.00 88.81 378 LEU A O 1
ATOM 2882 N N . ARG A 1 379 ? -7.030 8.223 -7.861 1.00 86.12 379 ARG A N 1
ATOM 2883 C CA . ARG A 1 379 ? -6.513 9.005 -8.987 1.00 86.12 379 ARG A CA 1
ATOM 2884 C C . ARG A 1 379 ? -5.154 9.610 -8.655 1.00 86.12 379 ARG A C 1
ATOM 2886 O O . ARG A 1 379 ? -4.198 9.392 -9.393 1.00 86.12 379 ARG A O 1
ATOM 2893 N N . HIS A 1 380 ? -5.050 10.306 -7.528 1.00 89.44 380 HIS A N 1
ATOM 2894 C CA . HIS A 1 380 ? -3.794 10.912 -7.099 1.00 89.44 380 HIS A CA 1
ATOM 2895 C C . HIS A 1 380 ? -2.671 9.872 -6.952 1.00 89.44 380 HIS A C 1
ATOM 2897 O O . HIS A 1 380 ? -1.542 10.109 -7.375 1.00 89.44 380 HIS A O 1
ATOM 2903 N N . ALA A 1 381 ? -2.992 8.690 -6.418 1.00 89.19 381 ALA A N 1
ATOM 2904 C CA . ALA A 1 381 ? -2.044 7.587 -6.294 1.00 89.19 381 ALA A CA 1
ATOM 2905 C C . ALA A 1 381 ? -1.593 7.002 -7.644 1.00 89.19 381 ALA A C 1
ATOM 2907 O O . ALA A 1 381 ? -0.482 6.483 -7.719 1.00 89.19 381 ALA A O 1
ATOM 2908 N N . SER A 1 382 ? -2.434 7.079 -8.683 1.00 84.38 382 SER A N 1
ATOM 2909 C CA . SER A 1 382 ? -2.099 6.635 -10.045 1.00 84.38 382 SER A CA 1
ATOM 2910 C C . SER A 1 382 ? -1.230 7.636 -10.810 1.00 84.38 382 SER A C 1
ATOM 2912 O O . SER A 1 382 ? -0.456 7.248 -11.678 1.00 84.38 382 SER A O 1
ATOM 2914 N N . GLU A 1 383 ? -1.321 8.924 -10.479 1.00 83.81 383 GLU A N 1
ATOM 2915 C CA . GLU A 1 383 ? -0.561 9.994 -11.140 1.00 83.81 383 GLU A CA 1
ATOM 2916 C C . GLU A 1 383 ? 0.856 10.161 -10.557 1.00 83.81 383 GLU A C 1
ATOM 2918 O O . GLU A 1 383 ? 1.695 10.833 -11.155 1.00 83.81 383 GLU A O 1
ATOM 2923 N N . LEU A 1 384 ? 1.139 9.557 -9.397 1.00 86.19 384 LEU A N 1
ATOM 2924 C CA . LEU A 1 384 ? 2.415 9.681 -8.695 1.00 86.19 384 LEU A CA 1
ATOM 2925 C C . LEU A 1 384 ? 3.191 8.367 -8.639 1.00 86.19 384 LEU A C 1
ATOM 2927 O O . LEU A 1 384 ? 2.640 7.290 -8.432 1.00 86.19 384 LEU A O 1
ATOM 2931 N N . GLN A 1 385 ? 4.510 8.493 -8.750 1.00 85.19 385 GLN A N 1
ATOM 2932 C CA . GLN A 1 385 ? 5.455 7.393 -8.599 1.00 85.19 385 GLN A CA 1
ATOM 2933 C C . GLN A 1 385 ? 5.703 7.141 -7.114 1.00 85.19 385 GLN A C 1
ATOM 2935 O O . GLN A 1 385 ? 6.268 7.985 -6.416 1.00 85.19 385 GLN A O 1
ATOM 2940 N N . ARG A 1 386 ? 5.276 5.973 -6.633 1.00 88.62 386 ARG A N 1
ATOM 2941 C CA . ARG A 1 386 ? 5.332 5.594 -5.212 1.00 88.62 386 ARG A CA 1
ATOM 2942 C C . ARG A 1 386 ? 6.366 4.498 -4.936 1.00 88.62 386 ARG A C 1
ATOM 2944 O O . ARG A 1 386 ? 6.293 3.787 -3.934 1.00 88.62 386 ARG A O 1
ATOM 2951 N N . GLY A 1 387 ? 7.338 4.359 -5.837 1.00 86.06 387 GLY A N 1
ATOM 2952 C CA . GLY A 1 387 ? 8.416 3.394 -5.703 1.00 86.06 387 GLY A CA 1
ATOM 2953 C C . GLY A 1 387 ? 9.489 3.830 -4.709 1.00 86.06 387 GLY A C 1
ATOM 2954 O O . GLY A 1 387 ? 10.052 4.913 -4.874 1.00 86.06 387 GLY A O 1
ATOM 2955 N N . PRO A 1 388 ? 9.831 3.004 -3.701 1.00 85.75 388 PRO A N 1
ATOM 2956 C CA . PRO A 1 388 ? 10.896 3.315 -2.740 1.00 85.75 388 PRO A CA 1
ATOM 2957 C C . PRO A 1 388 ? 12.306 3.255 -3.350 1.00 85.75 388 PRO A C 1
ATOM 2959 O O . PRO A 1 388 ? 13.241 3.817 -2.783 1.00 85.75 388 PRO A O 1
ATOM 2962 N N . VAL A 1 389 ? 12.469 2.579 -4.493 1.00 85.75 389 VAL A N 1
ATOM 2963 C CA . VAL A 1 389 ? 13.754 2.450 -5.210 1.00 85.75 389 VAL A CA 1
ATOM 2964 C C . VAL A 1 389 ? 13.931 3.481 -6.325 1.00 85.75 389 VAL A C 1
ATOM 2966 O O . VAL A 1 389 ? 15.039 3.680 -6.816 1.00 85.75 389 VAL A O 1
ATOM 2969 N N . PHE A 1 390 ? 12.841 4.129 -6.736 1.00 79.62 390 PHE A N 1
ATOM 2970 C CA . PHE A 1 390 ? 12.822 5.077 -7.842 1.00 79.62 390 PHE A CA 1
ATOM 2971 C C . PHE A 1 390 ? 13.174 6.488 -7.352 1.00 79.62 390 PHE A C 1
ATOM 2973 O O . PHE A 1 390 ? 12.607 6.950 -6.360 1.00 79.62 390 PHE A O 1
ATOM 2980 N N . SER A 1 391 ? 14.105 7.165 -8.041 1.00 77.81 391 SER A N 1
ATOM 2981 C CA . SER A 1 391 ? 14.604 8.513 -7.701 1.00 77.81 391 SER A CA 1
ATOM 2982 C C . SER A 1 391 ? 14.868 8.707 -6.199 1.00 77.81 391 SER A C 1
ATOM 2984 O O . SER A 1 391 ? 14.420 9.683 -5.598 1.00 77.81 391 SER A O 1
ATOM 2986 N N . GLU A 1 392 ? 15.515 7.719 -5.573 1.00 78.25 392 GLU A N 1
ATOM 2987 C CA . GLU A 1 392 ? 15.804 7.680 -4.128 1.00 78.25 392 GLU A CA 1
ATOM 2988 C C . GLU A 1 392 ? 14.571 7.864 -3.214 1.00 78.25 392 GLU A C 1
ATOM 2990 O O . GLU A 1 392 ? 14.690 8.253 -2.055 1.00 78.25 392 GLU A O 1
ATOM 2995 N N . GLY A 1 393 ? 13.369 7.567 -3.718 1.00 82.25 393 GLY A N 1
ATOM 2996 C CA . GLY A 1 393 ? 12.100 7.683 -3.002 1.00 82.25 393 GLY A CA 1
ATOM 2997 C C . GLY A 1 393 ? 11.492 9.091 -2.992 1.00 82.25 393 GLY A C 1
ATOM 2998 O O . GLY A 1 393 ? 10.506 9.306 -2.286 1.00 82.25 393 GLY A O 1
ATOM 2999 N N . ALA A 1 394 ? 12.013 10.044 -3.773 1.00 87.25 394 ALA A N 1
ATOM 3000 C CA . ALA A 1 394 ? 11.510 11.423 -3.808 1.00 87.25 394 ALA A CA 1
ATOM 3001 C C . ALA A 1 394 ? 10.016 11.519 -4.186 1.00 87.25 394 ALA A C 1
ATOM 3003 O O . ALA A 1 394 ? 9.261 12.265 -3.561 1.00 87.25 394 ALA A O 1
ATOM 3004 N N . GLY A 1 395 ? 9.563 10.724 -5.164 1.00 88.44 395 GLY A N 1
ATOM 3005 C CA . GLY A 1 395 ? 8.145 10.653 -5.545 1.00 88.44 395 GLY A CA 1
ATOM 3006 C C . GLY A 1 395 ? 7.256 10.129 -4.411 1.00 88.44 395 GLY A C 1
ATOM 3007 O O . GLY A 1 395 ? 6.212 10.711 -4.112 1.00 88.44 395 GLY A O 1
ATOM 3008 N N . SER A 1 396 ? 7.729 9.096 -3.708 1.00 90.50 396 SER A N 1
ATOM 3009 C CA . SER A 1 396 ? 7.055 8.525 -2.537 1.00 90.50 396 SER A CA 1
ATOM 3010 C C . SER A 1 396 ? 6.956 9.527 -1.383 1.00 90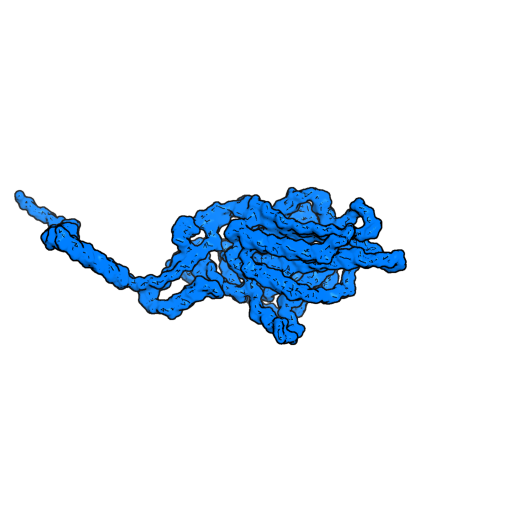.50 396 SER A C 1
ATOM 3012 O O . SER A 1 396 ? 5.930 9.581 -0.706 1.00 90.50 396 SER A O 1
ATOM 3014 N N . LEU A 1 397 ? 7.997 10.342 -1.171 1.00 93.81 397 LEU A N 1
ATOM 3015 C CA . LEU A 1 397 ? 8.004 11.392 -0.151 1.00 93.81 397 LEU A CA 1
ATOM 3016 C C . LEU A 1 397 ? 6.987 12.481 -0.474 1.00 93.81 397 LEU A C 1
ATOM 3018 O O . LEU A 1 397 ? 6.145 12.785 0.365 1.00 93.81 397 LEU A O 1
ATOM 3022 N N . LYS A 1 398 ? 6.982 12.975 -1.714 1.00 94.06 398 LYS A N 1
ATOM 3023 C CA . LYS A 1 398 ? 5.994 13.959 -2.173 1.00 94.06 398 LYS A CA 1
ATOM 3024 C C . LYS A 1 398 ? 4.556 13.447 -2.027 1.00 94.06 398 LYS A C 1
ATOM 3026 O O . LYS A 1 398 ? 3.660 14.204 -1.647 1.00 94.06 398 LYS A O 1
ATOM 3031 N N . TYR A 1 399 ? 4.327 12.163 -2.314 1.00 94.12 399 TYR A N 1
ATOM 3032 C CA . TYR A 1 399 ? 3.032 11.524 -2.082 1.00 94.12 399 TYR A CA 1
ATOM 3033 C C . TYR A 1 399 ? 2.663 11.549 -0.592 1.00 94.12 399 TYR A C 1
ATOM 3035 O O . TYR A 1 399 ? 1.592 12.039 -0.239 1.00 94.12 399 TYR A O 1
ATOM 3043 N N . ALA A 1 400 ? 3.565 11.107 0.290 1.00 95.50 400 ALA A N 1
ATOM 3044 C CA . ALA A 1 400 ? 3.334 11.091 1.734 1.00 95.50 400 ALA A CA 1
ATOM 3045 C C . ALA A 1 400 ? 3.101 12.492 2.328 1.00 95.50 400 ALA A C 1
ATOM 3047 O O . ALA A 1 400 ? 2.183 12.660 3.125 1.00 95.50 400 ALA A O 1
ATOM 3048 N N . GLU A 1 401 ? 3.859 13.508 1.913 1.00 96.06 401 GLU A N 1
ATOM 3049 C CA . GLU A 1 401 ? 3.658 14.908 2.323 1.00 96.06 401 GLU A CA 1
ATOM 3050 C C . GLU A 1 401 ? 2.279 15.433 1.895 1.00 96.06 401 GLU A C 1
ATOM 3052 O O . GLU A 1 401 ? 1.597 16.128 2.651 1.00 96.06 401 GLU A O 1
ATOM 3057 N N . THR A 1 402 ? 1.821 15.051 0.699 1.00 96.56 402 THR A N 1
ATOM 3058 C CA . THR A 1 402 ? 0.477 15.409 0.224 1.00 96.56 402 THR A CA 1
ATOM 3059 C C . THR A 1 402 ? -0.604 14.738 1.075 1.00 96.56 402 THR A C 1
ATOM 3061 O O . THR A 1 402 ? -1.582 15.386 1.461 1.00 96.56 402 THR A O 1
ATOM 3064 N N . LEU A 1 403 ? -0.419 13.459 1.427 1.00 96.69 403 LEU A N 1
ATOM 3065 C CA . LEU A 1 403 ? -1.322 12.754 2.340 1.00 96.69 403 LEU A CA 1
ATOM 3066 C C . LEU A 1 403 ? -1.327 13.384 3.736 1.00 96.69 403 LEU A C 1
ATOM 3068 O O . LEU A 1 403 ? -2.391 13.541 4.330 1.00 96.69 403 LEU A O 1
ATOM 3072 N N . GLU A 1 404 ? -0.166 13.787 4.246 1.00 97.38 404 GLU A N 1
ATOM 3073 C CA . GLU A 1 404 ? -0.030 14.445 5.544 1.00 97.38 404 GLU A CA 1
ATOM 3074 C C . GLU A 1 404 ? -0.807 15.760 5.583 1.00 97.38 404 GLU A C 1
ATOM 3076 O O . GLU A 1 404 ? -1.612 15.978 6.492 1.00 97.38 404 GLU A O 1
ATOM 3081 N N . ALA A 1 405 ? -0.609 16.617 4.577 1.00 96.56 405 ALA A N 1
ATOM 3082 C CA . ALA A 1 405 ? -1.334 17.874 4.445 1.00 96.56 405 ALA A CA 1
ATOM 3083 C C . ALA A 1 405 ? -2.850 17.636 4.394 1.00 96.56 405 ALA A C 1
ATOM 3085 O O . ALA A 1 405 ? -3.617 18.328 5.071 1.00 96.56 405 ALA A O 1
ATOM 3086 N N . HIS A 1 406 ? -3.281 16.608 3.658 1.00 94.81 406 HIS A N 1
ATOM 3087 C CA . HIS A 1 406 ? -4.683 16.223 3.578 1.00 94.81 406 HIS A CA 1
ATOM 3088 C C . HIS A 1 406 ? -5.241 15.749 4.935 1.00 94.81 406 HIS A C 1
ATOM 3090 O O . HIS A 1 406 ? -6.298 16.207 5.373 1.00 94.81 406 HIS A O 1
ATOM 3096 N N . MET A 1 407 ? -4.532 14.866 5.644 1.00 95.62 407 MET A N 1
ATOM 3097 C CA . MET A 1 407 ? -4.951 14.359 6.957 1.00 95.62 407 MET A CA 1
ATOM 3098 C C . MET A 1 407 ? -4.984 15.458 8.021 1.00 95.62 407 MET A C 1
ATOM 3100 O O . MET A 1 407 ? -5.921 15.491 8.824 1.00 95.62 407 MET A O 1
ATOM 3104 N N . LYS A 1 408 ? -4.013 16.382 7.997 1.00 95.25 408 LYS A N 1
ATOM 3105 C CA . LYS A 1 408 ? -3.986 17.582 8.847 1.00 95.25 408 LYS A CA 1
ATOM 3106 C C . LYS A 1 408 ? -5.174 18.489 8.561 1.00 95.25 408 LYS A C 1
ATOM 3108 O O . LYS A 1 408 ? -5.847 18.901 9.498 1.00 95.25 408 LYS A O 1
ATOM 3113 N N . SER A 1 409 ? -5.459 18.764 7.287 1.00 91.75 409 SER A N 1
ATOM 3114 C CA . SER A 1 409 ? -6.611 19.576 6.882 1.00 91.75 409 SER A CA 1
ATOM 3115 C C . SER A 1 409 ? -7.924 18.953 7.357 1.00 91.75 409 SER A C 1
ATOM 3117 O O . SER A 1 409 ? -8.715 19.624 8.020 1.00 91.75 409 SER A O 1
ATOM 3119 N N . SER A 1 410 ? -8.101 17.648 7.126 1.00 87.44 410 SER A N 1
ATOM 3120 C CA . SER A 1 410 ? -9.285 16.917 7.576 1.00 87.44 410 SER A CA 1
ATOM 3121 C C . SER A 1 410 ? -9.437 16.909 9.096 1.00 87.44 410 SER A C 1
ATOM 3123 O O . SER A 1 410 ? -10.568 16.896 9.562 1.00 87.44 410 SER A O 1
ATOM 3125 N N . ALA A 1 411 ? -8.350 16.877 9.869 1.00 86.88 411 ALA A N 1
ATOM 3126 C CA . ALA A 1 411 ? -8.404 16.918 11.331 1.00 86.88 411 ALA A CA 1
ATOM 3127 C C . ALA A 1 411 ? -8.632 18.344 11.867 1.00 86.88 411 ALA A C 1
ATOM 3129 O O . ALA A 1 411 ? -9.363 18.541 12.835 1.00 86.88 411 ALA A O 1
ATOM 3130 N N . ALA A 1 412 ? -8.055 19.361 11.218 1.00 80.12 412 ALA A N 1
ATOM 3131 C CA . ALA A 1 412 ? -8.162 20.761 11.627 1.00 80.12 412 ALA A CA 1
ATOM 3132 C C . ALA A 1 412 ? -9.602 21.289 11.580 1.00 80.12 412 ALA A C 1
ATOM 3134 O O . ALA A 1 412 ? -9.976 22.100 12.426 1.00 80.12 412 ALA A O 1
ATOM 3135 N N . THR A 1 413 ? -10.436 20.781 10.665 1.00 73.44 413 THR A N 1
ATOM 3136 C CA . THR A 1 413 ? -11.884 21.065 10.631 1.00 73.44 413 THR A CA 1
ATOM 3137 C C . THR A 1 413 ? -12.587 20.733 11.960 1.00 73.44 413 THR A C 1
ATOM 3139 O O . THR A 1 413 ? -13.645 21.280 12.259 1.00 73.44 413 THR A O 1
ATOM 3142 N N . PHE A 1 414 ? -11.980 19.871 12.779 1.00 67.69 414 PHE A N 1
ATOM 3143 C CA . PHE A 1 414 ? -12.584 19.214 13.936 1.00 67.69 414 PHE A CA 1
ATOM 3144 C C . PHE A 1 414 ? -11.839 19.468 15.265 1.00 67.69 414 PHE A C 1
ATOM 3146 O O . PHE A 1 414 ? -12.389 19.220 16.340 1.00 67.69 414 PHE A O 1
ATOM 3153 N N . ALA A 1 415 ? -10.616 20.011 15.206 1.00 57.50 415 ALA A N 1
ATOM 3154 C CA . ALA A 1 415 ? -9.652 20.077 16.310 1.00 57.50 415 ALA A CA 1
ATOM 3155 C C . ALA A 1 415 ? -9.883 21.188 17.361 1.00 57.50 415 ALA A C 1
ATOM 3157 O O . ALA A 1 415 ? -9.149 21.259 18.343 1.00 57.50 415 ALA A O 1
ATOM 3158 N N . SER A 1 416 ? -10.890 22.058 17.219 1.00 57.66 416 SER A N 1
ATOM 3159 C CA . SER A 1 416 ? -11.113 23.195 18.138 1.00 57.66 416 SER A CA 1
ATOM 3160 C C . SER A 1 416 ? -11.691 22.816 19.516 1.00 57.66 416 SER A C 1
ATOM 3162 O O . SER A 1 416 ? -12.205 23.672 20.236 1.00 57.66 416 SER A O 1
ATOM 3164 N N . ARG A 1 417 ? -11.647 21.534 19.905 1.00 67.06 417 ARG A N 1
ATOM 3165 C CA . ARG A 1 417 ? -12.454 20.985 21.005 1.00 67.06 417 ARG A CA 1
ATOM 3166 C C . ARG A 1 417 ? -11.588 20.293 22.044 1.00 67.06 417 ARG A C 1
ATOM 3168 O O . ARG A 1 417 ? -10.878 19.349 21.735 1.00 67.06 417 ARG A O 1
ATOM 3175 N N . HIS A 1 418 ? -11.737 20.682 23.310 1.00 69.81 418 HIS A N 1
ATOM 3176 C CA . HIS A 1 418 ? -10.976 20.127 24.442 1.00 69.81 418 HIS A CA 1
ATOM 3177 C C . HIS A 1 418 ? -11.073 18.597 24.625 1.00 69.81 418 HIS A C 1
ATOM 3179 O O . HIS A 1 418 ? -10.245 18.027 25.329 1.00 69.81 418 HIS A O 1
ATOM 3185 N N . ALA A 1 419 ? -12.075 17.944 24.030 1.00 81.56 419 ALA A N 1
ATOM 3186 C CA . ALA A 1 419 ? -12.297 16.498 24.100 1.00 81.56 419 ALA A CA 1
ATOM 3187 C C . ALA A 1 419 ? -11.568 15.700 23.000 1.00 81.56 419 ALA A C 1
ATOM 3189 O O . ALA A 1 419 ? -11.552 14.472 23.051 1.00 81.56 419 ALA A O 1
ATOM 3190 N N . VAL A 1 420 ? -10.994 16.372 21.997 1.00 86.31 420 VAL A N 1
ATOM 3191 C CA . VAL A 1 420 ? -10.384 15.745 20.818 1.00 86.31 420 VAL A CA 1
ATOM 3192 C C . VAL A 1 420 ? -8.935 16.202 20.700 1.00 86.31 420 VAL A C 1
ATOM 3194 O O . VAL A 1 420 ? -8.651 17.396 20.678 1.00 86.31 420 VAL A O 1
ATOM 3197 N N . SER A 1 421 ? -8.008 15.252 20.603 1.00 90.12 421 SER A N 1
ATOM 3198 C CA . SER A 1 421 ? -6.598 15.521 20.321 1.00 90.12 421 SER A CA 1
ATOM 3199 C C . SER A 1 421 ? -6.168 14.752 19.081 1.00 90.12 421 SER A C 1
ATOM 3201 O O . SER A 1 421 ? -6.397 13.547 18.990 1.00 90.12 421 SER A O 1
ATOM 3203 N N . THR A 1 422 ? -5.557 15.449 18.125 1.00 92.94 422 THR A N 1
ATOM 3204 C CA . THR A 1 422 ? -5.098 14.874 16.857 1.00 92.94 422 THR A CA 1
ATOM 3205 C C . THR A 1 422 ? -3.645 15.235 16.599 1.00 92.94 422 THR A C 1
ATOM 3207 O O . THR A 1 422 ? -3.267 16.399 16.744 1.00 92.94 422 THR A O 1
ATOM 3210 N N . SER A 1 423 ? -2.849 14.277 16.140 1.00 94.62 423 SER A N 1
ATOM 3211 C CA . SER A 1 423 ? -1.502 14.498 15.616 1.00 94.62 423 SER A CA 1
ATOM 3212 C C . SER A 1 423 ? -1.341 13.788 14.276 1.00 94.62 423 SER A C 1
ATOM 3214 O O . SER A 1 423 ? -1.941 12.742 14.045 1.00 94.62 423 SER A O 1
ATOM 3216 N N . VAL A 1 424 ? -0.555 14.378 13.378 1.00 96.94 424 VAL A N 1
ATOM 3217 C CA . VAL A 1 424 ? -0.183 13.792 12.086 1.00 96.94 424 VAL A CA 1
ATOM 3218 C C . VAL A 1 424 ? 1.272 14.160 11.830 1.00 96.94 424 VAL A C 1
ATOM 3220 O O . VAL A 1 424 ? 1.626 15.339 11.931 1.00 96.94 424 VAL A O 1
ATOM 3223 N N . SER A 1 425 ? 2.103 13.173 11.518 1.00 96.50 425 SER A N 1
ATOM 3224 C CA . SER A 1 425 ? 3.513 13.367 11.203 1.00 96.50 425 SER A CA 1
ATOM 3225 C C . SER A 1 425 ? 3.972 12.441 10.085 1.00 96.50 425 SER A C 1
ATOM 3227 O O . SER A 1 425 ? 3.520 11.302 9.966 1.00 96.50 425 SER A O 1
ATOM 3229 N N . VAL A 1 426 ? 4.915 12.930 9.286 1.00 97.06 426 VAL A N 1
ATOM 3230 C CA . VAL A 1 426 ? 5.706 12.124 8.355 1.00 97.06 426 VAL A CA 1
ATOM 3231 C C . VAL A 1 426 ? 7.121 12.012 8.898 1.00 97.06 426 VAL A C 1
ATOM 3233 O O . VAL A 1 426 ? 7.705 12.980 9.380 1.00 97.06 426 VAL A O 1
ATOM 3236 N N . SER A 1 427 ? 7.671 10.808 8.832 1.00 94.88 427 SER A N 1
ATOM 3237 C CA . SER A 1 427 ? 9.046 10.520 9.219 1.00 94.88 427 SER A CA 1
ATOM 3238 C C . SER A 1 427 ? 9.741 9.751 8.110 1.00 94.88 427 SER A C 1
ATOM 3240 O O . SER A 1 427 ? 9.130 8.910 7.447 1.00 94.88 427 SER A O 1
ATOM 3242 N N . THR A 1 428 ? 11.019 10.052 7.901 1.00 94.19 428 THR A N 1
ATOM 3243 C CA . THR A 1 428 ? 11.850 9.384 6.904 1.00 94.19 428 THR A CA 1
ATOM 3244 C C . THR A 1 428 ? 13.062 8.760 7.571 1.00 94.19 428 THR A C 1
ATOM 3246 O O . THR A 1 428 ? 13.653 9.312 8.499 1.00 94.19 428 THR A O 1
ATOM 3249 N N . PHE A 1 429 ? 13.444 7.580 7.099 1.00 90.62 429 PHE A N 1
ATOM 3250 C CA . PHE A 1 429 ? 14.617 6.880 7.591 1.00 90.62 429 PHE A CA 1
ATOM 3251 C C . PHE A 1 429 ? 15.300 6.135 6.458 1.00 90.62 429 PHE A C 1
ATOM 3253 O O . PHE A 1 429 ? 14.659 5.418 5.695 1.00 90.62 429 PHE A O 1
ATOM 3260 N N . ARG A 1 430 ? 16.629 6.208 6.402 1.00 90.44 430 ARG A N 1
ATOM 3261 C CA . ARG A 1 430 ? 17.400 5.331 5.521 1.00 90.44 430 ARG A CA 1
ATOM 3262 C C . ARG A 1 430 ? 17.445 3.931 6.132 1.00 90.44 430 ARG A C 1
ATOM 3264 O O . ARG A 1 430 ? 17.977 3.749 7.229 1.00 90.44 430 ARG A O 1
ATOM 3271 N N . LEU A 1 431 ? 16.853 2.959 5.449 1.00 88.62 431 LEU A N 1
ATOM 3272 C CA . LEU A 1 431 ? 16.865 1.555 5.845 1.00 88.62 431 LEU A CA 1
ATOM 3273 C C . LEU A 1 431 ? 17.923 0.808 5.055 1.00 88.62 431 LEU A C 1
ATOM 3275 O O . LEU A 1 431 ? 17.950 0.906 3.834 1.00 88.62 431 LEU A O 1
ATOM 3279 N N . LYS A 1 432 ? 18.768 0.050 5.756 1.00 88.94 432 LYS A N 1
ATOM 3280 C CA . LYS A 1 432 ? 19.615 -0.969 5.135 1.00 88.94 432 LYS A CA 1
ATOM 3281 C C . LYS A 1 432 ? 18.808 -2.256 5.027 1.00 88.94 432 LYS A C 1
ATOM 3283 O O . LYS A 1 432 ? 18.183 -2.654 6.006 1.00 88.94 432 LYS A O 1
ATOM 3288 N N . LEU A 1 433 ? 18.842 -2.887 3.863 1.00 85.50 433 LEU A N 1
ATOM 3289 C CA . LEU A 1 433 ? 18.146 -4.132 3.570 1.00 85.50 433 LEU A CA 1
ATOM 3290 C C . LEU A 1 433 ? 19.170 -5.281 3.604 1.00 85.50 433 LEU A C 1
ATOM 3292 O O . LEU A 1 433 ? 19.889 -5.490 2.623 1.00 85.50 433 LEU A O 1
ATOM 3296 N N . PRO A 1 434 ? 19.329 -5.988 4.736 1.00 75.44 434 PRO A N 1
ATOM 3297 C CA . PRO A 1 434 ? 20.276 -7.094 4.818 1.00 75.44 434 PRO A CA 1
ATOM 3298 C C . PRO A 1 434 ? 19.852 -8.209 3.854 1.00 75.44 434 PRO A C 1
ATOM 3300 O O . PRO A 1 434 ? 18.687 -8.587 3.810 1.00 75.44 434 PRO A O 1
ATOM 3303 N N . GLY A 1 435 ? 20.796 -8.719 3.061 1.00 77.25 435 GLY A N 1
ATOM 3304 C CA . GLY A 1 435 ? 20.531 -9.778 2.080 1.00 77.25 435 GLY A CA 1
ATOM 3305 C C . GLY A 1 435 ? 19.857 -9.324 0.778 1.00 77.25 435 GLY A C 1
ATOM 3306 O O . GLY A 1 435 ? 19.723 -10.140 -0.126 1.00 77.25 435 GLY A O 1
ATOM 3307 N N . VAL A 1 436 ? 19.497 -8.042 0.638 1.00 82.50 436 VAL A N 1
ATOM 3308 C CA . VAL A 1 436 ? 18.914 -7.488 -0.594 1.00 82.50 436 VAL A CA 1
ATOM 3309 C C . VAL A 1 436 ? 19.920 -6.560 -1.269 1.00 82.50 436 VAL A C 1
ATOM 3311 O O . VAL A 1 436 ? 20.421 -5.611 -0.661 1.00 82.50 436 VAL A O 1
ATOM 3314 N N . VAL A 1 437 ? 20.192 -6.816 -2.549 1.00 84.81 437 VAL A N 1
ATOM 3315 C CA . VAL A 1 437 ? 21.003 -5.945 -3.405 1.00 84.81 437 VAL A CA 1
ATOM 3316 C C . VAL A 1 437 ? 20.109 -5.384 -4.500 1.00 84.81 437 VAL A C 1
ATOM 3318 O O . VAL A 1 437 ? 19.613 -6.112 -5.353 1.00 84.81 437 VAL A O 1
ATOM 3321 N N . LEU A 1 438 ? 19.906 -4.075 -4.459 1.00 85.50 438 LEU A N 1
ATOM 3322 C CA . LEU A 1 438 ? 19.198 -3.319 -5.477 1.00 85.50 438 LEU A CA 1
ATOM 3323 C C . LEU A 1 438 ? 20.180 -2.945 -6.584 1.00 85.50 438 LEU A C 1
ATOM 3325 O O . LEU A 1 438 ? 21.261 -2.425 -6.302 1.00 85.50 438 LEU A O 1
ATOM 3329 N N . LEU A 1 439 ? 19.785 -3.190 -7.831 1.00 83.44 439 LEU A N 1
ATOM 3330 C CA . LEU A 1 439 ? 20.549 -2.853 -9.027 1.00 83.44 439 LEU A CA 1
ATOM 3331 C C . LEU A 1 439 ? 19.787 -1.769 -9.787 1.00 83.44 439 LEU A C 1
ATOM 3333 O O . LEU A 1 439 ? 18.833 -2.058 -10.502 1.00 83.44 439 LEU A O 1
ATOM 3337 N N . GLY A 1 440 ? 20.181 -0.516 -9.563 1.00 78.06 440 GLY A N 1
ATOM 3338 C CA . GLY A 1 440 ? 19.698 0.622 -10.340 1.00 78.06 440 GLY A CA 1
ATOM 3339 C C . GLY A 1 440 ? 20.651 0.947 -11.490 1.00 78.06 440 GLY A C 1
ATOM 3340 O O . GLY A 1 440 ? 21.692 0.301 -11.619 1.00 78.06 440 GLY A O 1
ATOM 3341 N N . PRO A 1 441 ? 20.361 1.981 -12.285 1.00 78.12 441 PRO A N 1
ATOM 3342 C CA . PRO A 1 441 ? 19.203 2.884 -12.200 1.00 78.12 441 PRO A CA 1
ATOM 3343 C C . PRO A 1 441 ? 17.886 2.259 -12.702 1.00 78.12 441 PRO A C 1
ATOM 3345 O O . PRO A 1 441 ? 17.877 1.470 -13.641 1.00 78.12 441 PRO A O 1
ATOM 3348 N N . TYR A 1 442 ? 16.762 2.631 -12.076 1.00 78.69 442 TYR A N 1
ATOM 3349 C CA . TYR A 1 442 ? 15.413 2.119 -12.399 1.00 78.69 442 TYR A CA 1
ATOM 3350 C C . TYR A 1 442 ? 14.660 2.983 -13.425 1.00 78.69 442 TYR A C 1
ATOM 3352 O O . TYR A 1 442 ? 13.495 2.732 -13.742 1.00 78.69 442 TYR A O 1
ATOM 3360 N N . ASP A 1 443 ? 15.323 4.016 -13.930 1.00 75.62 443 ASP A N 1
ATOM 3361 C CA . ASP A 1 443 ? 14.827 4.976 -14.897 1.00 75.62 443 ASP A CA 1
ATOM 3362 C C . ASP A 1 443 ? 15.924 5.313 -15.896 1.00 75.62 443 ASP A C 1
ATOM 3364 O O . ASP A 1 443 ? 17.072 5.549 -15.531 1.00 75.62 443 ASP A O 1
ATOM 3368 N N . GLN A 1 444 ? 15.570 5.281 -17.177 1.00 79.19 444 GLN A N 1
ATOM 3369 C CA . GLN A 1 444 ? 16.487 5.554 -18.274 1.00 79.19 444 GLN A CA 1
ATOM 3370 C C . GLN A 1 444 ? 15.754 6.261 -19.406 1.00 79.19 444 GLN A C 1
ATOM 3372 O O . GLN A 1 444 ? 14.569 6.029 -19.653 1.00 79.19 444 GLN A O 1
ATOM 3377 N N . VAL A 1 445 ? 16.479 7.118 -20.121 1.00 79.50 445 VAL A N 1
ATOM 3378 C CA . VAL A 1 445 ? 15.948 7.823 -21.289 1.00 79.50 445 VAL A CA 1
ATOM 3379 C C . VAL A 1 445 ? 16.085 6.927 -22.513 1.00 79.50 445 VAL A C 1
ATOM 3381 O O . VAL A 1 445 ? 17.190 6.539 -22.879 1.00 79.50 445 VAL A O 1
ATOM 3384 N N . MET A 1 446 ? 14.972 6.608 -23.171 1.00 82.44 446 MET A N 1
ATOM 3385 C CA . MET A 1 446 ? 15.005 5.909 -24.455 1.00 82.44 446 MET A CA 1
ATOM 3386 C C . MET A 1 446 ? 15.165 6.912 -25.599 1.00 82.44 446 MET A C 1
ATOM 3388 O O . MET A 1 446 ? 14.330 7.803 -25.778 1.00 82.44 446 MET A O 1
ATOM 3392 N N . SER A 1 447 ? 16.200 6.717 -26.409 1.00 82.38 447 SER A N 1
ATOM 3393 C CA . SER A 1 447 ? 16.414 7.413 -27.675 1.00 82.38 447 SER A CA 1
ATOM 3394 C C . SER A 1 447 ? 16.199 6.453 -28.839 1.00 82.38 447 SER A C 1
ATOM 3396 O O . SER A 1 447 ? 16.595 5.290 -28.790 1.00 82.38 447 SER A O 1
ATOM 3398 N N . LEU A 1 448 ? 15.555 6.943 -29.893 1.00 82.00 448 LEU A N 1
ATOM 3399 C CA . LEU A 1 448 ? 15.207 6.156 -31.066 1.00 82.00 448 LEU A CA 1
ATOM 3400 C C . LEU A 1 448 ? 15.799 6.816 -32.303 1.00 82.00 448 LEU A C 1
ATOM 3402 O O . LEU A 1 448 ? 15.558 7.997 -32.552 1.00 82.00 448 LEU A O 1
ATOM 3406 N N . PHE A 1 449 ? 16.543 6.036 -33.074 1.00 82.06 449 PHE A N 1
ATOM 3407 C CA . PHE A 1 449 ? 17.165 6.476 -34.313 1.00 82.06 449 PHE A CA 1
ATOM 3408 C C . PHE A 1 449 ? 16.766 5.521 -35.431 1.00 82.06 449 PHE A C 1
ATOM 3410 O O . PHE A 1 449 ? 16.688 4.312 -35.224 1.00 82.06 449 PHE A O 1
ATOM 3417 N N . VAL A 1 450 ? 16.528 6.046 -36.628 1.00 79.19 450 VAL A N 1
ATOM 3418 C CA . VAL A 1 450 ? 16.425 5.212 -37.828 1.00 79.19 450 VAL A CA 1
ATOM 3419 C C . VAL A 1 450 ? 17.820 5.140 -38.416 1.00 79.19 450 VAL A C 1
ATOM 3421 O O . VAL A 1 450 ? 18.340 6.147 -38.903 1.00 79.19 450 VAL A O 1
ATOM 3424 N N . SER A 1 451 ? 18.447 3.970 -38.322 1.00 74.00 451 SER A N 1
ATOM 3425 C CA . SER A 1 451 ? 19.711 3.766 -39.013 1.00 74.00 451 SER A CA 1
ATOM 3426 C C . SER A 1 451 ? 19.422 3.549 -40.489 1.00 74.00 451 SER A C 1
ATOM 3428 O O . SER A 1 451 ? 18.591 2.716 -40.871 1.00 74.00 451 SER A O 1
ATOM 3430 N N . LYS A 1 452 ? 20.101 4.338 -41.320 1.00 64.06 452 LYS A N 1
ATOM 3431 C CA . LYS A 1 452 ? 20.065 4.156 -42.766 1.00 64.06 452 LYS A CA 1
ATOM 3432 C C . LYS A 1 452 ? 20.885 2.918 -43.119 1.00 64.06 452 LYS A C 1
ATOM 3434 O O . LYS A 1 452 ? 21.844 2.577 -42.439 1.00 64.06 452 LYS A O 1
ATOM 3439 N N . THR A 1 453 ? 20.502 2.258 -44.205 1.00 63.06 453 THR A N 1
ATOM 3440 C CA . THR A 1 453 ? 21.194 1.090 -44.767 1.00 63.06 453 THR A CA 1
ATOM 3441 C C . THR A 1 453 ? 22.715 1.245 -44.779 1.00 63.06 453 THR A C 1
ATOM 3443 O O . THR A 1 453 ? 23.207 2.328 -45.095 1.00 63.06 453 THR A O 1
ATOM 3446 N N . LEU A 1 454 ? 23.431 0.128 -44.620 1.00 66.56 454 LEU A N 1
ATOM 3447 C CA . LEU A 1 454 ? 24.882 -0.052 -44.820 1.00 66.56 454 LEU A CA 1
ATOM 3448 C C . LEU A 1 454 ? 25.428 0.678 -46.070 1.00 66.56 454 LEU A C 1
ATOM 3450 O O . LEU A 1 454 ? 26.562 1.137 -46.093 1.00 66.56 454 LEU A O 1
ATOM 3454 N N . ILE A 1 455 ? 24.589 0.859 -47.095 1.00 65.19 455 ILE A N 1
ATOM 3455 C CA . ILE A 1 455 ? 24.867 1.621 -48.321 1.00 65.19 455 ILE A CA 1
ATOM 3456 C C . ILE A 1 455 ? 25.234 3.088 -48.042 1.00 65.19 455 ILE A C 1
ATOM 3458 O O . ILE A 1 455 ? 26.113 3.627 -48.704 1.00 65.19 455 ILE A O 1
ATOM 3462 N N . VAL A 1 456 ? 24.588 3.748 -47.076 1.00 67.69 456 VAL A N 1
ATOM 3463 C CA . VAL A 1 456 ? 24.858 5.156 -46.738 1.00 67.69 456 VAL A CA 1
ATOM 3464 C C . VAL A 1 456 ? 26.170 5.289 -45.974 1.00 67.69 456 VAL A C 1
ATOM 3466 O O . VAL A 1 456 ? 26.942 6.200 -46.258 1.00 67.69 456 VAL A O 1
ATOM 3469 N N . GLU A 1 457 ? 26.461 4.363 -45.060 1.00 69.75 457 GLU A N 1
ATOM 3470 C CA . GLU A 1 457 ? 27.756 4.308 -44.372 1.00 69.75 457 GLU A CA 1
ATOM 3471 C C . GLU A 1 457 ? 28.892 4.007 -45.357 1.00 69.75 457 GLU A C 1
ATOM 3473 O O . GLU A 1 457 ? 29.922 4.677 -45.332 1.00 69.75 457 GLU A O 1
ATOM 3478 N N . LEU A 1 458 ? 28.676 3.076 -46.293 1.00 77.44 458 LEU A N 1
ATOM 3479 C CA . LEU A 1 458 ? 29.629 2.773 -47.359 1.00 77.44 458 LEU A CA 1
ATOM 3480 C C . LEU A 1 458 ? 29.825 3.976 -48.294 1.00 77.44 458 LEU A C 1
ATOM 3482 O O . LEU A 1 458 ? 30.950 4.284 -48.671 1.00 77.44 458 LEU A O 1
ATOM 3486 N N . ALA A 1 459 ? 28.752 4.695 -48.633 1.00 78.31 459 ALA A N 1
ATOM 3487 C CA . ALA A 1 459 ? 28.834 5.909 -49.438 1.00 78.31 459 ALA A CA 1
ATOM 3488 C C . ALA A 1 459 ? 29.610 7.021 -48.715 1.00 78.31 459 ALA A C 1
ATOM 3490 O O . ALA A 1 459 ? 30.445 7.674 -49.335 1.00 78.31 459 ALA A O 1
ATOM 3491 N N . LEU A 1 460 ? 29.392 7.211 -47.409 1.00 81.12 460 LEU A N 1
ATOM 3492 C CA . LEU A 1 460 ? 30.153 8.165 -46.597 1.00 81.12 460 LEU A CA 1
ATOM 3493 C C . LEU A 1 460 ? 31.630 7.773 -46.485 1.00 81.12 460 LEU A C 1
ATOM 3495 O O . LEU A 1 460 ? 32.491 8.642 -46.610 1.00 81.12 460 LEU A O 1
ATOM 3499 N N . LEU A 1 461 ? 31.930 6.482 -46.315 1.00 84.25 461 LEU A N 1
ATOM 3500 C CA . LEU A 1 461 ? 33.298 5.966 -46.328 1.00 84.25 461 LEU A CA 1
ATOM 3501 C C . LEU A 1 461 ? 33.975 6.240 -47.676 1.00 84.25 461 LEU A C 1
ATOM 3503 O O . LEU A 1 461 ? 35.096 6.738 -47.705 1.00 84.25 461 LEU A O 1
ATOM 3507 N N . VAL A 1 462 ? 33.288 5.970 -48.789 1.00 89.62 462 VAL A N 1
ATOM 3508 C CA . VAL A 1 462 ? 33.797 6.259 -50.137 1.00 89.62 462 VAL A CA 1
ATOM 3509 C C . VAL A 1 462 ? 34.054 7.754 -50.309 1.00 89.62 462 VAL A C 1
ATOM 3511 O O . VAL A 1 462 ? 35.124 8.130 -50.778 1.00 89.62 462 VAL A O 1
ATOM 3514 N N . VAL A 1 463 ? 33.124 8.617 -49.892 1.00 91.31 463 VAL A N 1
ATOM 3515 C CA . VAL A 1 463 ? 33.307 10.076 -49.955 1.00 91.31 463 VAL A CA 1
ATOM 3516 C C . VAL A 1 463 ? 34.513 10.512 -49.124 1.00 91.31 463 VAL A C 1
ATOM 3518 O O . VAL A 1 463 ? 35.346 11.259 -49.628 1.00 91.31 463 VAL A O 1
ATOM 3521 N N . ALA A 1 464 ? 34.659 10.011 -47.895 1.00 88.75 464 ALA A N 1
ATOM 3522 C CA . ALA A 1 464 ? 35.799 10.325 -47.039 1.00 88.75 464 ALA A CA 1
ATOM 3523 C C . ALA A 1 464 ? 37.129 9.872 -47.664 1.00 88.75 464 ALA A C 1
ATOM 3525 O O . ALA A 1 464 ? 38.075 10.657 -47.720 1.00 88.75 464 ALA A O 1
ATOM 3526 N N . LEU A 1 465 ? 37.189 8.646 -48.197 1.00 88.69 465 LEU A N 1
ATOM 3527 C CA . LEU A 1 465 ? 38.370 8.119 -48.888 1.00 88.69 465 LEU A CA 1
ATOM 3528 C C . LEU A 1 465 ? 38.726 8.951 -50.125 1.00 88.69 465 LEU A C 1
ATOM 3530 O O . LEU A 1 465 ? 39.896 9.265 -50.333 1.00 88.69 465 LEU A O 1
ATOM 3534 N N . VAL A 1 466 ? 37.731 9.362 -50.916 1.00 89.88 466 VAL A N 1
ATOM 3535 C CA . VAL A 1 466 ? 37.936 10.235 -52.081 1.00 89.88 466 VAL A CA 1
ATOM 3536 C C . VAL A 1 466 ? 38.436 11.613 -51.647 1.00 89.88 466 VAL A C 1
ATOM 3538 O O . VAL A 1 466 ? 39.385 12.119 -52.238 1.00 89.88 466 VAL A O 1
ATOM 3541 N N . SER A 1 467 ? 37.860 12.217 -50.605 1.00 88.94 467 SER A N 1
ATOM 3542 C CA . SER A 1 467 ? 38.304 13.521 -50.096 1.00 88.94 467 SER A CA 1
ATOM 3543 C C . SER A 1 467 ? 39.738 13.482 -49.565 1.00 88.94 467 SER A C 1
ATOM 3545 O O . SER A 1 467 ? 40.529 14.363 -49.900 1.00 88.94 467 SER A O 1
ATOM 3547 N N . VAL A 1 468 ? 40.095 12.451 -48.792 1.00 87.31 468 VAL A N 1
ATOM 3548 C CA . VAL A 1 468 ? 41.469 12.244 -48.305 1.00 87.31 468 VAL A CA 1
ATOM 3549 C C . VAL A 1 468 ? 42.422 11.987 -49.473 1.00 87.31 468 VAL A C 1
ATOM 3551 O O . VAL A 1 468 ? 43.505 12.565 -49.509 1.00 87.31 468 VAL A O 1
ATOM 3554 N N . GLY A 1 469 ? 42.011 11.187 -50.460 1.00 84.69 469 GLY A N 1
ATOM 3555 C CA . GLY A 1 469 ? 42.790 10.930 -51.670 1.00 84.69 469 GLY A CA 1
ATOM 3556 C C . GLY A 1 469 ? 43.051 12.198 -52.485 1.00 84.69 469 GLY A C 1
ATOM 3557 O O . GLY A 1 469 ? 44.189 12.454 -52.865 1.00 84.69 469 GLY A O 1
ATOM 3558 N N . ILE A 1 470 ? 42.030 13.036 -52.697 1.00 87.75 470 ILE A N 1
ATOM 3559 C CA . ILE A 1 470 ? 42.164 14.328 -53.389 1.00 87.75 470 ILE A CA 1
ATOM 3560 C C . ILE A 1 470 ? 43.090 15.264 -52.610 1.00 87.75 470 ILE A C 1
ATOM 3562 O O . ILE A 1 470 ? 43.987 15.854 -53.207 1.00 87.75 470 ILE A O 1
ATOM 3566 N N . PHE A 1 471 ? 42.915 15.380 -51.291 1.00 86.94 471 PHE A N 1
ATOM 3567 C CA . PHE A 1 471 ? 43.799 16.189 -50.452 1.00 86.94 471 PHE A CA 1
ATOM 3568 C C . PHE A 1 471 ? 45.253 15.720 -50.562 1.00 86.94 471 PHE A C 1
ATOM 3570 O O . PHE A 1 471 ? 46.145 16.519 -50.835 1.00 86.94 471 PHE A O 1
ATOM 3577 N N . ALA A 1 472 ? 45.491 14.414 -50.434 1.00 80.88 472 ALA A N 1
ATOM 3578 C CA . ALA A 1 472 ? 46.827 13.851 -50.532 1.00 80.88 472 ALA A CA 1
ATOM 3579 C C . ALA A 1 472 ? 47.440 14.044 -51.929 1.00 80.88 472 ALA A C 1
ATOM 3581 O O . ALA A 1 472 ? 48.639 14.289 -52.027 1.00 80.88 472 ALA A O 1
ATOM 3582 N N . LEU A 1 473 ? 46.641 13.961 -52.999 1.00 83.19 473 LEU A N 1
ATOM 3583 C CA . LEU A 1 473 ? 47.086 14.230 -54.371 1.00 83.19 473 LEU A CA 1
ATOM 3584 C C . LEU A 1 473 ? 47.475 15.697 -54.581 1.00 83.19 473 LEU A C 1
ATOM 3586 O O . LEU A 1 473 ? 48.461 15.964 -55.267 1.00 83.19 473 LEU A O 1
ATOM 3590 N N . LEU A 1 474 ? 46.716 16.632 -54.004 1.00 84.69 474 LEU A N 1
ATOM 3591 C CA . LEU A 1 474 ? 46.991 18.067 -54.097 1.00 84.69 474 LEU A CA 1
ATOM 3592 C C . LEU A 1 474 ? 48.222 18.473 -53.278 1.00 84.69 474 LEU A C 1
ATOM 3594 O O . LEU A 1 474 ? 49.015 19.282 -53.750 1.00 84.69 474 LEU A O 1
ATOM 3598 N N . GLU A 1 475 ? 48.398 17.896 -52.088 1.00 86.50 475 GLU A N 1
ATOM 3599 C CA . GLU A 1 475 ? 49.473 18.274 -51.163 1.00 86.50 475 GLU A CA 1
ATOM 3600 C C . GLU A 1 475 ? 50.810 17.590 -51.495 1.00 86.50 475 GLU A C 1
ATOM 3602 O O . GLU A 1 475 ? 51.871 18.211 -51.443 1.00 86.50 475 GLU A O 1
ATOM 3607 N N . PHE A 1 476 ? 50.782 16.303 -51.858 1.00 81.69 476 PHE A N 1
ATOM 3608 C CA . PHE A 1 476 ? 51.999 15.499 -52.027 1.00 81.69 476 PHE A CA 1
ATOM 3609 C C . PHE A 1 476 ? 52.333 15.177 -53.490 1.00 81.69 476 PHE A C 1
ATOM 3611 O O . PHE A 1 476 ? 53.460 14.759 -53.776 1.00 81.69 476 PHE A O 1
ATOM 3618 N N . GLY A 1 477 ? 51.399 15.404 -54.419 1.00 79.88 477 GLY A N 1
ATOM 3619 C CA . GLY A 1 477 ? 51.538 15.055 -55.832 1.00 79.88 477 GLY A CA 1
ATOM 3620 C C . GLY A 1 477 ? 51.347 13.557 -56.108 1.00 79.88 477 GLY A C 1
ATOM 3621 O O . GLY A 1 477 ? 51.621 12.702 -55.266 1.00 79.88 477 GLY A O 1
ATOM 3622 N N . ALA A 1 478 ? 50.911 13.230 -57.329 1.00 75.94 478 ALA A N 1
ATOM 3623 C CA . ALA A 1 478 ? 50.443 11.890 -57.708 1.00 75.94 478 ALA A CA 1
ATOM 3624 C C . ALA A 1 478 ? 51.417 10.741 -57.386 1.00 75.94 478 ALA A C 1
ATOM 3626 O O . ALA A 1 478 ? 50.992 9.677 -56.941 1.00 75.94 478 ALA A O 1
ATOM 3627 N N . GLU A 1 479 ? 52.721 10.959 -57.571 1.00 75.56 479 GLU A N 1
ATOM 3628 C CA . GLU A 1 479 ? 53.733 9.919 -57.365 1.00 75.56 479 GLU A CA 1
ATOM 3629 C C . GLU A 1 479 ? 53.936 9.572 -55.879 1.00 75.56 479 GLU A C 1
ATOM 3631 O O . GLU A 1 479 ? 54.039 8.398 -55.524 1.00 75.56 479 GLU A O 1
ATOM 3636 N N . LYS A 1 480 ? 53.945 10.572 -54.985 1.00 74.00 480 LYS A N 1
ATOM 3637 C CA . LYS A 1 480 ? 54.132 10.342 -53.542 1.00 74.00 480 LYS A CA 1
ATOM 3638 C C . LYS A 1 480 ? 52.870 9.806 -52.880 1.00 74.00 480 LYS A C 1
ATOM 3640 O O . LYS A 1 480 ? 52.974 8.937 -52.021 1.00 74.00 480 LYS A O 1
ATOM 3645 N N . THR A 1 481 ? 51.693 10.278 -53.292 1.00 76.31 481 THR A N 1
ATOM 3646 C CA . THR A 1 481 ? 50.407 9.756 -52.808 1.00 76.31 481 THR A CA 1
ATOM 3647 C C . THR A 1 481 ? 50.221 8.289 -53.192 1.00 76.31 481 THR A C 1
ATOM 3649 O O . THR A 1 481 ? 49.766 7.500 -52.370 1.00 76.31 481 THR A O 1
ATOM 3652 N N . GLY A 1 482 ? 50.625 7.913 -54.414 1.00 71.81 482 GLY A N 1
ATOM 3653 C CA . GLY A 1 482 ? 50.608 6.524 -54.873 1.00 71.81 482 GLY A CA 1
ATOM 3654 C C . GLY A 1 482 ? 51.481 5.611 -54.011 1.00 71.81 482 GLY A C 1
ATOM 3655 O O . GLY A 1 482 ? 51.009 4.569 -53.567 1.00 71.81 482 GLY A O 1
ATOM 3656 N N . ARG A 1 483 ? 52.711 6.035 -53.689 1.00 73.88 483 ARG A N 1
ATOM 3657 C CA . ARG A 1 483 ? 53.586 5.279 -52.775 1.00 73.88 483 ARG A CA 1
ATOM 3658 C C . ARG A 1 483 ? 53.005 5.178 -51.364 1.00 73.88 483 ARG A C 1
ATOM 3660 O O . ARG A 1 483 ? 52.921 4.088 -50.818 1.00 73.88 483 ARG A O 1
ATOM 3667 N N . LEU A 1 484 ? 52.524 6.285 -50.794 1.00 72.50 484 LEU A N 1
ATOM 3668 C CA . LEU A 1 484 ? 51.964 6.317 -49.433 1.00 72.50 484 LEU A CA 1
ATOM 3669 C C . LEU A 1 484 ? 50.723 5.433 -49.242 1.00 72.50 484 LEU A C 1
ATOM 3671 O O . LEU A 1 484 ? 50.553 4.871 -48.167 1.00 72.50 484 LEU A O 1
ATOM 3675 N N . LEU A 1 485 ? 49.848 5.332 -50.247 1.00 72.00 485 LEU A N 1
ATOM 3676 C CA . LEU A 1 485 ? 48.601 4.566 -50.129 1.00 72.00 485 LEU A CA 1
ATOM 3677 C C . LEU A 1 485 ? 48.741 3.093 -50.531 1.00 72.00 485 LEU A C 1
ATOM 3679 O O . LEU A 1 485 ? 47.934 2.278 -50.086 1.00 72.00 485 LEU A O 1
ATOM 3683 N N . PHE A 1 486 ? 49.722 2.745 -51.372 1.00 72.75 486 PHE A N 1
ATOM 3684 C CA . PHE A 1 486 ? 49.779 1.421 -52.001 1.00 72.75 486 PHE A CA 1
ATOM 3685 C C . PHE A 1 486 ? 51.095 0.650 -51.803 1.00 72.75 486 PHE A C 1
ATOM 3687 O O . PHE A 1 486 ? 51.079 -0.562 -52.014 1.00 72.75 486 PHE A O 1
ATOM 3694 N N . ASP A 1 487 ? 52.200 1.265 -51.349 1.00 63.03 487 ASP A N 1
ATOM 3695 C CA . ASP A 1 487 ? 53.465 0.524 -51.151 1.00 63.03 487 ASP A CA 1
ATOM 3696 C C . ASP A 1 487 ? 53.411 -0.452 -49.960 1.00 63.03 487 ASP A C 1
ATOM 3698 O O . ASP A 1 487 ? 54.086 -1.478 -49.988 1.00 63.03 487 ASP A O 1
ATOM 3702 N N . GLU A 1 488 ? 52.578 -0.209 -48.941 1.00 55.97 488 GLU A N 1
ATOM 3703 C CA . GLU A 1 488 ? 52.419 -1.136 -47.801 1.00 55.97 488 GLU A CA 1
ATOM 3704 C C . GLU A 1 488 ? 51.577 -2.386 -48.130 1.00 55.97 488 GLU A C 1
ATOM 3706 O O . GLU A 1 488 ? 51.607 -3.368 -47.390 1.00 55.97 488 GLU A O 1
ATOM 3711 N N . PHE A 1 489 ? 50.851 -2.383 -49.255 1.00 53.47 489 PHE A N 1
ATOM 3712 C CA . PHE A 1 489 ? 49.997 -3.495 -49.695 1.00 53.47 489 PHE A CA 1
ATOM 3713 C C . PHE A 1 489 ? 50.602 -4.329 -50.832 1.00 53.47 489 PHE A C 1
ATOM 3715 O O . PHE A 1 489 ? 49.960 -5.268 -51.309 1.00 53.47 489 PHE A O 1
ATOM 3722 N N . ALA A 1 490 ? 51.829 -4.030 -51.267 1.00 48.12 490 ALA A N 1
ATOM 3723 C CA . ALA A 1 490 ? 52.531 -4.861 -52.234 1.00 48.12 490 ALA A CA 1
ATOM 3724 C C . ALA A 1 490 ? 52.976 -6.176 -51.556 1.00 48.12 490 ALA A C 1
ATOM 3726 O O . ALA A 1 490 ? 53.821 -6.138 -50.658 1.00 48.12 490 ALA A O 1
ATOM 3727 N N . PRO A 1 491 ? 52.447 -7.355 -51.946 1.00 46.50 491 PRO A N 1
ATOM 3728 C CA . PRO A 1 491 ? 52.966 -8.615 -51.433 1.00 46.50 491 PRO A CA 1
ATOM 3729 C C . PRO A 1 491 ? 54.436 -8.729 -51.839 1.00 46.50 491 PRO A C 1
ATOM 3731 O O . PRO A 1 491 ? 54.782 -8.560 -53.012 1.00 46.50 491 PRO A O 1
ATOM 3734 N N . SER A 1 492 ? 55.307 -9.005 -50.869 1.00 47.00 492 SER A N 1
ATOM 3735 C CA . SER A 1 492 ? 56.718 -9.271 -51.120 1.00 47.00 492 SER A CA 1
ATOM 3736 C C . SER A 1 492 ? 56.846 -10.443 -52.096 1.00 47.00 492 SER A C 1
ATOM 3738 O O . SER A 1 492 ? 56.573 -11.598 -51.773 1.00 47.00 492 SER A O 1
ATOM 3740 N N . LEU A 1 493 ? 57.244 -10.143 -53.333 1.00 46.50 493 LEU A N 1
ATOM 3741 C CA . LEU A 1 493 ? 57.636 -11.165 -54.296 1.00 46.50 493 LEU A CA 1
ATOM 3742 C C . LEU A 1 493 ? 58.920 -11.839 -53.785 1.00 46.50 493 LEU A C 1
ATOM 3744 O O . LEU A 1 493 ? 59.883 -11.138 -53.456 1.00 46.50 493 LEU A O 1
ATOM 3748 N N . PRO A 1 494 ? 58.967 -13.180 -53.697 1.00 48.66 494 PRO A N 1
ATOM 3749 C CA . PRO A 1 494 ? 60.145 -13.873 -53.216 1.00 48.66 494 PRO A CA 1
ATOM 3750 C C . PRO A 1 494 ? 61.251 -13.799 -54.272 1.00 48.66 494 PRO A C 1
ATOM 3752 O O . PRO A 1 494 ? 61.059 -14.221 -55.407 1.00 48.66 494 PRO A O 1
ATOM 3755 N N . GLY A 1 495 ? 62.402 -13.276 -53.847 1.00 45.72 495 GLY A N 1
ATOM 3756 C CA . GLY A 1 495 ? 63.744 -13.650 -54.294 1.00 45.72 495 GLY A CA 1
ATOM 3757 C C . GLY A 1 495 ? 64.067 -13.569 -55.789 1.00 45.72 495 GLY A C 1
ATOM 3758 O O . GLY A 1 495 ? 63.648 -14.399 -56.591 1.00 45.72 495 GLY A O 1
ATOM 3759 N N . LYS A 1 496 ? 65.020 -12.698 -56.126 1.00 37.66 496 LYS A N 1
ATOM 3760 C CA . LYS A 1 496 ? 66.074 -13.078 -57.071 1.00 37.66 496 LYS A CA 1
ATOM 3761 C C . LYS A 1 496 ? 67.428 -12.804 -56.439 1.00 37.66 496 LYS A C 1
ATOM 3763 O O . LYS A 1 496 ? 67.808 -11.655 -56.250 1.00 37.66 496 LYS A O 1
ATOM 3768 N N . GLU A 1 497 ? 68.098 -13.897 -56.094 1.00 42.72 497 GLU A N 1
ATOM 3769 C CA . GLU A 1 497 ? 69.541 -13.959 -55.913 1.00 42.72 497 GLU A CA 1
ATOM 3770 C C . GLU A 1 497 ? 70.243 -13.461 -57.184 1.00 42.72 497 GLU A C 1
ATOM 3772 O O . GLU A 1 497 ? 69.915 -13.909 -58.289 1.00 42.72 497 GLU A O 1
ATOM 3777 N N . ALA A 1 498 ? 71.192 -12.545 -57.004 1.00 37.47 498 ALA A N 1
ATOM 3778 C CA . ALA A 1 498 ? 72.551 -12.591 -57.549 1.00 37.47 498 ALA A CA 1
ATOM 3779 C C . ALA A 1 498 ? 73.382 -11.488 -56.882 1.00 37.47 498 ALA A C 1
ATOM 3781 O O . ALA A 1 498 ? 72.942 -10.316 -56.940 1.00 37.47 498 ALA A O 1
#